Protein AF-0000000082580637 (afdb_homodimer)

Secondary structure (DSSP, 8-state):
-B-S-GGGSPPPHHHHHHHHHT-S---SBT-SHHHHTHHHHHHHHHTS--EEEEES-HHHHHHHHHHHH--TTEEEEEETT-HHHHSSTTHHHHHHTSPEEEEE--GGG---HHHHHHHHTTS-SSTTSPEEEEEEEESS-TTSPPPPHHHHHHHHHHHHHTT-EEEEEETTHHHHHHHHT--HHHHTGGGT-SEEEE--GGGT-SS-EEEEESSTTHHHHHHHHHHHTT---TBHHHHHHHHHHHHGGGHHHHHHHHHHHHHHHHHHHHGGGBSS---SSEEEEE--HHHHHHHHHTT-B-EE-STTEEEEE--TT--HHHHHHHHHHHHT-/-B-S-GGGSPPPHHHHHHHHHT-S---SBT-SHHHHTHHHHHHHHHTS--EEEEES-HHHHHHHHHHHH--TTEEEEEETT-HHHHSSTTHHHHHHTSPEEEEE--GGG---HHHHHHHHTTS-SSTTSPEEEEEEEESS-TTSPPPPHHHHHHHHHHHHHTT-EEEEEETTHHHHHHHHT--HHHHTGGGT-SEEEE--GGGT-SS-EEEEESSTTHHHHHHHHHHHTT---TBHHHHHHHHHHHHGGGHHHHHHHHHHHHHHHHHHHHGGGBSS---SSEEEEE--HHHHHHHHHTT-B-EE-STTEEEEE--TT--HHHHHHHHHHHHT-

Nearest PDB structures (foldseek):
  7yvr-assembly1_C  TM=9.821E-01  e=1.606E-42  Neptunomonas marina
  1v72-assembly1_A  TM=9.775E-01  e=2.270E-41  Pseudomonas putida
  5vye-assembly1_C  TM=9.744E-01  e=4.844E-40  Pseudomonas putida
  1svv-assembly1_B  TM=9.366E-01  e=4.976E-27  Leishmania major
  8pum-assembly1_A  TM=8.501E-01  e=3.505E-19  Mus musculus

Structure (mmCIF, N/CA/C/O backbone):
data_AF-0000000082580637-model_v1
#
loop_
_entity.id
_entity.type
_entity.pdbx_description
1 polymer 'Threonine aldolase'
#
loop_
_atom_site.group_PDB
_atom_site.id
_atom_site.type_symbol
_atom_site.label_atom_id
_atom_site.label_alt_id
_atom_site.label_comp_id
_atom_site.label_asym_id
_atom_site.label_entity_id
_atom_site.label_seq_id
_atom_site.pdbx_PDB_ins_code
_atom_site.Cartn_x
_atom_site.Cartn_y
_atom_site.Cartn_z
_atom_site.occupancy
_atom_site.B_iso_or_equiv
_atom_site.auth_seq_id
_atom_site.auth_comp_id
_atom_site.auth_asym_id
_atom_site.auth_atom_id
_atom_site.pdbx_PDB_model_num
ATOM 1 N N . MET A 1 1 ? -18.625 8.688 21.953 1 88.5 1 MET A N 1
ATOM 2 C CA . MET A 1 1 ? -18.297 9.594 20.859 1 88.5 1 MET A CA 1
ATOM 3 C C . MET A 1 1 ? -16.781 9.703 20.688 1 88.5 1 MET A C 1
ATOM 5 O O . MET A 1 1 ? -16.047 9.805 21.656 1 88.5 1 MET A O 1
ATOM 9 N N . ARG A 1 2 ? -16.328 9.594 19.484 1 89.56 2 ARG A N 1
ATOM 10 C CA . ARG A 1 2 ? -14.898 9.453 19.25 1 89.56 2 ARG A CA 1
ATOM 11 C C . ARG A 1 2 ? -14.32 10.727 18.641 1 89.56 2 ARG A C 1
ATOM 13 O O . ARG A 1 2 ? -14.82 11.227 17.625 1 89.56 2 ARG A O 1
ATOM 20 N N . PHE A 1 3 ? -13.336 11.188 19.297 1 93.62 3 PHE A N 1
ATOM 21 C CA . PHE A 1 3 ? -12.617 12.391 18.891 1 93.62 3 PHE A CA 1
ATOM 22 C C . PHE A 1 3 ? -11.117 12.125 18.828 1 93.62 3 PHE A C 1
ATOM 24 O O . PHE A 1 3 ? -10.312 13.039 19 1 93.62 3 PHE A O 1
ATOM 31 N N . PHE A 1 4 ? -10.75 10.898 18.594 1 89.62 4 PHE A N 1
ATOM 32 C CA . PHE A 1 4 ? -9.359 10.5 18.766 1 89.62 4 PHE A CA 1
ATOM 33 C C . PHE A 1 4 ? -8.602 10.57 17.438 1 89.62 4 PHE A C 1
ATOM 35 O O . PHE A 1 4 ? -7.379 10.727 17.438 1 89.62 4 PHE A O 1
ATOM 42 N N . SER A 1 5 ? -9.359 10.391 16.297 1 92.25 5 SER A N 1
ATOM 43 C CA . SER A 1 5 ? -8.625 10.344 15.031 1 92.25 5 SER A CA 1
ATOM 44 C C . SER A 1 5 ? -9.555 10.484 13.836 1 92.25 5 SER A C 1
ATOM 46 O O . SER A 1 5 ? -10.602 9.844 13.781 1 92.25 5 SER A O 1
ATOM 48 N N . ASP A 1 6 ? -9.133 11.258 12.922 1 92.62 6 ASP A N 1
ATOM 49 C CA . ASP A 1 6 ? -9.883 11.398 11.68 1 92.62 6 ASP A CA 1
ATOM 50 C C . ASP A 1 6 ? -9.539 10.281 10.695 1 92.62 6 ASP A C 1
ATOM 52 O O . ASP A 1 6 ? -10.219 10.109 9.68 1 92.62 6 ASP A O 1
ATOM 56 N N . ASN A 1 7 ? -8.586 9.398 11.023 1 91.56 7 ASN A N 1
ATOM 57 C CA . ASN A 1 7 ? -8.273 8.195 10.266 1 91.56 7 ASN A CA 1
ATOM 58 C C . ASN A 1 7 ? -9.375 7.152 10.383 1 91.56 7 ASN A C 1
ATOM 60 O O . ASN A 1 7 ? -9.492 6.262 9.539 1 91.56 7 ASN A O 1
ATOM 64 N N . ALA A 1 8 ? -10.172 7.324 11.352 1 91.75 8 ALA A N 1
ATOM 65 C CA . ALA A 1 8 ? -11.133 6.273 11.672 1 91.75 8 ALA A CA 1
ATOM 66 C C . ALA A 1 8 ? -12.5 6.578 11.07 1 91.75 8 ALA A C 1
ATOM 68 O O . ALA A 1 8 ? -13.383 5.719 11.055 1 91.75 8 ALA A O 1
ATOM 69 N N . ALA A 1 9 ? -12.664 7.758 10.555 1 94.31 9 ALA A N 1
ATOM 70 C CA . ALA A 1 9 ? -13.961 8.227 10.078 1 94.31 9 ALA A CA 1
ATOM 71 C C . ALA A 1 9 ? -14.445 7.398 8.891 1 94.31 9 ALA A C 1
ATOM 73 O O . ALA A 1 9 ? -13.648 6.715 8.242 1 94.31 9 ALA A O 1
ATOM 74 N N . ALA A 1 10 ? -15.727 7.41 8.633 1 95.38 10 ALA A N 1
ATOM 75 C CA . ALA A 1 10 ? -16.297 6.809 7.438 1 95.38 10 ALA A CA 1
ATOM 76 C C . ALA A 1 10 ? -15.82 7.52 6.18 1 95.38 10 ALA A C 1
ATOM 78 O O . ALA A 1 10 ? -15.227 8.602 6.258 1 95.38 10 ALA A O 1
ATOM 79 N N . VAL A 1 11 ? -16.062 6.867 5.086 1 96.75 11 VAL A N 1
ATOM 80 C CA . VAL A 1 11 ? -15.719 7.441 3.791 1 96.75 11 VAL A CA 1
ATOM 81 C C . VAL A 1 11 ? -16.906 8.227 3.232 1 96.75 11 VAL A C 1
ATOM 83 O O . VAL A 1 11 ? -18.062 7.879 3.48 1 96.75 11 VAL A O 1
ATOM 86 N N . CYS A 1 12 ? -16.594 9.281 2.453 1 96.69 12 CYS A N 1
ATOM 87 C CA . CYS A 1 12 ? -17.625 10.086 1.801 1 96.69 12 CYS A CA 1
ATOM 88 C C . CYS A 1 12 ? -18.469 9.227 0.867 1 96.69 12 CYS A C 1
ATOM 90 O O . CYS A 1 12 ? -17.938 8.367 0.156 1 96.69 12 CYS A O 1
ATOM 92 N N . PRO A 1 13 ? -19.766 9.531 0.913 1 97 13 PRO A N 1
ATOM 93 C CA . PRO A 1 13 ? -20.625 8.797 -0.026 1 97 13 PRO A CA 1
ATOM 94 C C . PRO A 1 13 ? -20.188 8.977 -1.479 1 97 13 PRO A C 1
ATOM 96 O O . PRO A 1 13 ? -20.312 8.047 -2.285 1 97 13 PRO A O 1
ATOM 99 N N . GLU A 1 14 ? -19.703 10.172 -1.831 1 98.12 14 GLU A N 1
ATOM 100 C CA . GLU A 1 14 ? -19.234 10.445 -3.188 1 98.12 14 GLU A CA 1
ATOM 101 C C . GLU A 1 14 ? -18.094 9.516 -3.576 1 98.12 14 GLU A C 1
ATOM 103 O O . GLU A 1 14 ? -18 9.086 -4.727 1 98.12 14 GLU A O 1
ATOM 108 N N . VAL A 1 15 ? -17.219 9.219 -2.598 1 97.94 15 VAL A N 1
ATOM 109 C CA . VAL A 1 15 ? -16.094 8.336 -2.842 1 97.94 15 VAL A CA 1
ATOM 110 C C . VAL A 1 15 ? -16.578 6.906 -3.059 1 97.94 15 VAL A C 1
ATOM 112 O O . VAL A 1 15 ? -16.109 6.215 -3.969 1 97.94 15 VAL A O 1
ATOM 115 N N . LEU A 1 16 ? -17.547 6.41 -2.242 1 97.06 16 LEU A N 1
ATOM 116 C CA . LEU A 1 16 ? -18.109 5.078 -2.432 1 97.06 16 LEU A CA 1
ATOM 117 C C . LEU A 1 16 ? -18.781 4.961 -3.799 1 97.06 16 LEU A C 1
ATOM 119 O O . LEU A 1 16 ? -18.609 3.951 -4.488 1 97.06 16 LEU A O 1
ATOM 123 N N . ALA A 1 17 ? -19.5 5.996 -4.137 1 97.44 17 ALA A N 1
ATOM 124 C CA . ALA A 1 17 ? -20.188 6.012 -5.43 1 97.44 17 ALA A CA 1
ATOM 125 C C . ALA A 1 17 ? -19.172 5.973 -6.578 1 97.44 17 ALA A C 1
ATOM 127 O O . ALA A 1 17 ? -19.422 5.352 -7.613 1 97.44 17 ALA A O 1
ATOM 128 N N . ALA A 1 18 ? -18.094 6.664 -6.441 1 97.88 18 ALA A N 1
ATOM 129 C CA . ALA A 1 18 ? -17.047 6.703 -7.469 1 97.88 18 ALA A CA 1
ATOM 130 C C . ALA A 1 18 ? -16.484 5.309 -7.723 1 97.88 18 ALA A C 1
ATOM 132 O O . ALA A 1 18 ? -16.172 4.953 -8.867 1 97.88 18 ALA A O 1
ATOM 133 N N . LEU A 1 19 ? -16.297 4.5 -6.664 1 97.19 19 LEU A N 1
ATOM 134 C CA . LEU A 1 19 ? -15.773 3.145 -6.816 1 97.19 19 LEU A CA 1
ATOM 135 C C . LEU A 1 19 ? -16.688 2.309 -7.711 1 97.19 19 LEU A C 1
ATOM 137 O O . LEU A 1 19 ? -16.203 1.596 -8.594 1 97.19 19 LEU A O 1
ATOM 141 N N . ALA A 1 20 ? -17.953 2.439 -7.457 1 95.94 20 ALA A N 1
ATOM 142 C CA . ALA A 1 20 ? -18.922 1.688 -8.25 1 95.94 20 ALA A CA 1
ATOM 143 C C . ALA A 1 20 ? -18.922 2.148 -9.703 1 95.94 20 ALA A C 1
ATOM 145 O O . ALA A 1 20 ? -19.078 1.336 -10.617 1 95.94 20 ALA A O 1
ATOM 146 N N . SER A 1 21 ? -18.719 3.412 -9.867 1 96.56 21 SER A N 1
ATOM 147 C CA . SER A 1 21 ? -18.859 4.004 -11.195 1 96.56 21 SER A CA 1
ATOM 148 C C . SER A 1 21 ? -17.703 3.57 -12.109 1 96.56 21 SER A C 1
ATOM 150 O O . SER A 1 21 ? -17.859 3.547 -13.328 1 96.56 21 SER A O 1
ATOM 152 N N . VAL A 1 22 ? -16.594 3.195 -11.539 1 97.19 22 VAL A N 1
ATOM 153 C CA . VAL A 1 22 ? -15.445 2.875 -12.375 1 97.19 22 VAL A CA 1
ATOM 154 C C . VAL A 1 22 ? -15.258 1.36 -12.438 1 97.19 22 VAL A C 1
ATOM 156 O O . VAL A 1 22 ? -14.234 0.875 -12.922 1 97.19 22 VAL A O 1
ATOM 159 N N . ASN A 1 23 ? -16.219 0.583 -11.906 1 96.56 23 ASN A N 1
ATOM 160 C CA . ASN A 1 23 ? -16.094 -0.867 -11.82 1 96.56 23 ASN A CA 1
ATOM 161 C C . ASN A 1 23 ? -16.344 -1.532 -13.172 1 96.56 23 ASN A C 1
ATOM 163 O O . ASN A 1 23 ? -17.359 -2.189 -13.375 1 96.56 23 ASN A O 1
ATOM 167 N N . GLN A 1 24 ? -15.375 -1.373 -14 1 93 24 GLN A N 1
ATOM 168 C CA . GLN A 1 24 ? -15.367 -1.947 -15.344 1 93 24 GLN A CA 1
ATOM 169 C C . GLN A 1 24 ? -13.945 -2.32 -15.766 1 93 24 GLN A C 1
ATOM 171 O O . GLN A 1 24 ? -12.977 -1.9 -15.133 1 93 24 GLN A O 1
ATOM 176 N N . LEU A 1 25 ? -13.93 -3.119 -16.797 1 90.44 25 LEU A N 1
ATOM 177 C CA . LEU A 1 25 ? -12.633 -3.498 -17.344 1 90.44 25 LEU A CA 1
ATOM 178 C C . LEU A 1 25 ? -11.922 -2.285 -17.938 1 90.44 25 LEU A C 1
ATOM 180 O O . LEU A 1 25 ? -12.531 -1.492 -18.656 1 90.44 25 LEU A O 1
ATOM 184 N N . ASP A 1 26 ? -10.672 -2.049 -17.516 1 90.81 26 ASP A N 1
ATOM 185 C CA . ASP A 1 26 ? -9.766 -1.048 -18.078 1 90.81 26 ASP A CA 1
ATOM 186 C C . ASP A 1 26 ? -8.312 -1.505 -17.969 1 90.81 26 ASP A C 1
ATOM 188 O O . ASP A 1 26 ? -8.031 -2.594 -17.469 1 90.81 26 ASP A O 1
ATOM 192 N N . THR A 1 27 ? -7.426 -0.722 -18.578 1 91.19 27 THR A N 1
ATOM 193 C CA . THR A 1 27 ? -6.008 -1.061 -18.5 1 91.19 27 THR A CA 1
ATOM 194 C C . THR A 1 27 ? -5.562 -1.18 -17.047 1 91.19 27 THR A C 1
ATOM 196 O O . THR A 1 27 ? -5.98 -0.394 -16.203 1 91.19 27 THR A O 1
ATOM 199 N N . ALA A 1 28 ? -4.73 -2.133 -16.734 1 92.88 28 ALA A N 1
ATOM 200 C CA . ALA A 1 28 ? -4.297 -2.412 -15.359 1 92.88 28 ALA A CA 1
ATOM 201 C C . ALA A 1 28 ? -3.291 -1.369 -14.883 1 92.88 28 ALA A C 1
ATOM 203 O O . ALA A 1 28 ? -2.781 -0.576 -15.68 1 92.88 28 ALA A O 1
ATOM 204 N N . TYR A 1 29 ? -3.143 -1.386 -13.539 1 94.94 29 TYR A N 1
ATOM 205 C CA . TYR A 1 29 ? -2.178 -0.537 -12.844 1 94.94 29 TYR A CA 1
ATOM 206 C C . TYR A 1 29 ? -2.518 0.938 -13.031 1 94.94 29 TYR A C 1
ATOM 208 O O . TYR A 1 29 ? -3.627 1.371 -12.711 1 94.94 29 TYR A O 1
ATOM 216 N N . ASP A 1 30 ? -1.597 1.78 -13.469 1 94.5 30 ASP A N 1
ATOM 217 C CA . ASP A 1 30 ? -1.915 3.201 -13.578 1 94.5 30 ASP A CA 1
ATOM 218 C C . ASP A 1 30 ? -2.066 3.619 -15.039 1 94.5 30 ASP A C 1
ATOM 220 O O . ASP A 1 30 ? -1.945 4.801 -15.367 1 94.5 30 ASP A O 1
ATOM 224 N N . GLY A 1 31 ? -2.309 2.6 -15.914 1 94.06 31 GLY A N 1
ATOM 225 C CA . GLY A 1 31 ? -2.533 2.863 -17.328 1 94.06 31 GLY A CA 1
ATOM 226 C C . GLY A 1 31 ? -3.982 3.166 -17.656 1 94.06 31 GLY A C 1
ATOM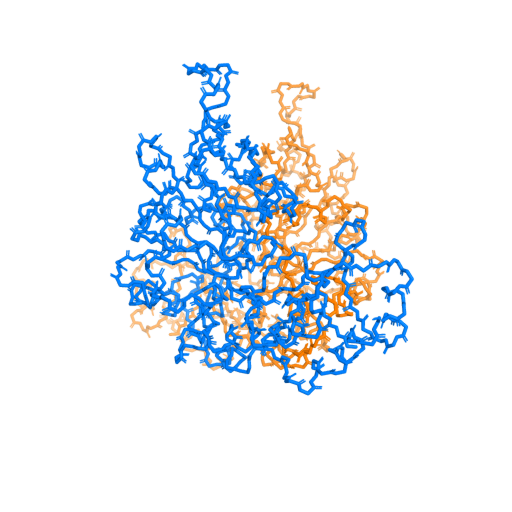 227 O O . GLY A 1 31 ? -4.305 3.529 -18.781 1 94.06 31 GLY A O 1
ATOM 228 N N . ASP A 1 32 ? -4.871 3.035 -16.719 1 95.81 32 ASP A N 1
ATOM 229 C CA . ASP A 1 32 ? -6.297 3.273 -16.938 1 95.81 32 ASP A CA 1
ATOM 230 C C . ASP A 1 32 ? -6.582 4.762 -17.125 1 95.81 32 ASP A C 1
ATOM 232 O O . ASP A 1 32 ? -5.781 5.605 -16.719 1 95.81 32 ASP A O 1
ATOM 236 N N . ARG A 1 33 ? -7.715 5.039 -17.672 1 96.81 33 ARG A N 1
ATOM 237 C CA . ARG A 1 33 ? -8.047 6.402 -18.062 1 96.81 33 ARG A CA 1
ATOM 238 C C . ARG A 1 33 ? -8.172 7.316 -16.844 1 96.81 33 ARG A C 1
ATOM 240 O O . ARG A 1 33 ? -7.879 8.516 -16.938 1 96.81 33 ARG A O 1
ATOM 247 N N . TRP A 1 34 ? -8.641 6.852 -15.734 1 98.19 34 TRP A N 1
ATOM 248 C CA . TRP A 1 34 ? -8.789 7.672 -14.531 1 98.19 34 TRP A CA 1
ATOM 249 C C . TRP A 1 34 ? -7.434 8.023 -13.938 1 98.19 34 TRP A C 1
ATOM 251 O O . TRP A 1 34 ? -7.18 9.18 -13.594 1 98.19 34 TRP A O 1
ATOM 261 N N . SER A 1 35 ? -6.551 7.02 -13.852 1 98.19 35 SER A N 1
ATOM 262 C CA . SER A 1 35 ? -5.188 7.285 -13.406 1 98.19 35 SER A CA 1
ATOM 263 C C . SER A 1 35 ? -4.496 8.297 -14.305 1 98.19 35 SER A C 1
ATOM 265 O O . SER A 1 35 ? -3.816 9.203 -13.82 1 98.19 35 SER A O 1
ATOM 267 N N . GLN A 1 36 ? -4.707 8.172 -15.555 1 97.69 36 GLN A N 1
ATOM 268 C CA . GLN A 1 36 ? -4.039 9.023 -16.531 1 97.69 36 GLN A CA 1
ATOM 269 C C . GLN A 1 36 ? -4.59 10.453 -16.484 1 97.69 36 GLN A C 1
ATOM 271 O O . GLN A 1 36 ? -3.961 11.383 -17 1 97.69 36 GLN A O 1
ATOM 276 N N . SER A 1 37 ? -5.711 10.656 -15.898 1 98.44 37 SER A N 1
ATOM 277 C CA . SER A 1 37 ? -6.332 11.977 -15.875 1 98.44 37 SER A CA 1
ATOM 278 C C . SER A 1 37 ? -5.859 12.781 -14.672 1 98.44 37 SER A C 1
ATOM 280 O O . SER A 1 37 ? -6.141 13.977 -14.57 1 98.44 37 SER A O 1
ATOM 282 N N . LEU A 1 38 ? -5.125 12.18 -13.805 1 98.69 38 LEU A N 1
ATOM 283 C CA . LEU A 1 38 ? -4.758 12.836 -12.555 1 98.69 38 LEU A CA 1
ATOM 284 C C . LEU A 1 38 ? -3.836 14.016 -12.805 1 98.69 38 LEU A C 1
ATOM 286 O O . LEU A 1 38 ? -3.961 15.062 -12.156 1 98.69 38 LEU A O 1
ATOM 290 N N . ASP A 1 39 ? -2.9 13.883 -13.719 1 98.56 39 ASP A N 1
ATOM 291 C CA . ASP A 1 39 ? -1.996 14.984 -14.031 1 98.56 39 ASP A CA 1
ATOM 292 C C . ASP A 1 39 ? -2.771 16.25 -14.414 1 98.56 39 ASP A C 1
ATOM 294 O O . ASP A 1 39 ? -2.498 17.328 -13.906 1 98.56 39 ASP A O 1
ATOM 298 N N . GLY A 1 40 ? -3.701 16.047 -15.32 1 98.75 40 GLY A N 1
ATOM 299 C CA . GLY A 1 40 ? -4.504 17.188 -15.75 1 98.75 40 GLY A CA 1
ATOM 300 C C . GLY A 1 40 ? -5.328 17.781 -14.633 1 98.75 40 GLY A C 1
ATOM 301 O O . GLY A 1 40 ? -5.355 19 -14.461 1 98.75 40 GLY A O 1
ATOM 302 N N . ALA A 1 41 ? -5.98 16.938 -13.844 1 98.75 41 ALA A N 1
ATOM 303 C CA . ALA A 1 41 ? -6.84 17.391 -12.758 1 98.75 41 ALA A CA 1
ATOM 304 C C . ALA A 1 41 ? -6.051 18.203 -11.742 1 98.75 41 ALA A C 1
ATOM 306 O O . ALA A 1 41 ? -6.492 19.281 -11.32 1 98.75 41 ALA A O 1
ATOM 307 N N . PHE A 1 42 ? -4.887 17.734 -11.391 1 98.81 42 PHE A N 1
ATOM 308 C CA . PHE A 1 42 ? -4.094 18.422 -10.383 1 98.81 42 PHE A CA 1
ATOM 309 C C . PHE A 1 42 ? -3.404 19.656 -10.984 1 98.81 42 PHE A C 1
ATOM 311 O O . PHE A 1 42 ? -3.195 20.656 -10.297 1 98.81 42 PHE A O 1
ATOM 318 N N . SER A 1 43 ? -3.006 19.578 -12.273 1 98.81 43 SER A N 1
ATOM 319 C CA . SER A 1 43 ? -2.467 20.766 -12.93 1 98.81 43 SER A CA 1
ATOM 320 C C . SER A 1 43 ? -3.473 21.906 -12.914 1 98.81 43 SER A C 1
ATOM 322 O O . SER A 1 43 ? -3.104 23.062 -12.672 1 98.81 43 SER A O 1
ATOM 324 N N . ASP A 1 44 ? -4.711 21.547 -13.133 1 98.69 44 ASP A N 1
ATOM 325 C CA . ASP A 1 44 ? -5.77 22.547 -13.055 1 98.69 44 ASP A CA 1
ATOM 326 C C . ASP A 1 44 ? -5.906 23.094 -11.641 1 98.69 44 ASP A C 1
ATOM 328 O O . ASP A 1 44 ? -6.008 24.312 -11.445 1 98.69 44 ASP A O 1
ATOM 332 N N . LEU A 1 45 ? -5.859 22.266 -10.68 1 98.62 45 LEU A N 1
ATOM 333 C CA . LEU A 1 45 ? -6.047 22.656 -9.289 1 98.62 45 LEU A CA 1
ATOM 334 C C . LEU A 1 45 ? -4.941 23.609 -8.836 1 98.62 45 LEU A C 1
ATOM 336 O O . LEU A 1 45 ? -5.207 24.594 -8.148 1 98.62 45 LEU A O 1
ATOM 340 N N . PHE A 1 46 ? -3.686 23.281 -9.25 1 98.75 46 PHE A N 1
ATOM 341 C CA . PHE A 1 46 ? -2.541 24.031 -8.734 1 98.75 46 PHE A CA 1
ATOM 342 C C . PHE A 1 46 ? -2.158 25.156 -9.688 1 98.75 46 PHE A C 1
ATOM 344 O O . PHE A 1 46 ? -1.357 26.031 -9.336 1 98.75 46 PHE A O 1
ATOM 351 N N . GLY A 1 47 ? -2.705 25.172 -10.891 1 98.38 47 GLY A N 1
ATOM 352 C CA . GLY A 1 47 ? -2.418 26.219 -11.852 1 98.38 47 GLY A CA 1
ATOM 353 C C . GLY A 1 47 ? -1.033 26.109 -12.461 1 98.38 47 GLY A C 1
ATOM 354 O O . GLY A 1 47 ? -0.428 27.125 -12.828 1 98.38 47 GLY A O 1
ATOM 355 N N . THR A 1 48 ? -0.489 24.922 -12.438 1 98.5 48 THR A N 1
ATOM 356 C CA . THR A 1 48 ? 0.803 24.609 -13.047 1 98.5 48 THR A CA 1
ATOM 357 C C . THR A 1 48 ? 0.875 23.141 -13.453 1 98.5 48 THR A C 1
ATOM 359 O O . THR A 1 48 ? 0.109 22.328 -12.953 1 98.5 48 THR A O 1
ATOM 362 N N . GLN A 1 49 ? 1.705 22.828 -14.406 1 98.25 49 GLN A N 1
ATOM 363 C CA . GLN A 1 49 ? 1.896 21.438 -14.797 1 98.25 49 GLN A CA 1
ATOM 364 C C . GLN A 1 49 ? 2.498 20.625 -13.648 1 98.25 49 GLN A C 1
ATOM 366 O O . GLN A 1 49 ? 3.498 21.031 -13.055 1 98.25 49 GLN A O 1
ATOM 371 N N . VAL A 1 50 ? 1.89 19.531 -13.312 1 98.69 50 VAL A N 1
ATOM 372 C CA . VAL A 1 50 ? 2.412 18.641 -12.273 1 98.69 50 VAL A CA 1
ATOM 373 C C . VAL A 1 50 ? 2.383 17.203 -12.758 1 98.69 50 VAL A C 1
ATOM 375 O O . VAL A 1 50 ? 1.773 16.891 -13.789 1 98.69 50 VAL A O 1
ATOM 378 N N . ARG A 1 51 ? 3.145 16.344 -12.133 1 98.75 51 ARG A N 1
ATOM 379 C CA . ARG A 1 51 ? 2.98 14.898 -12.172 1 98.75 51 ARG A CA 1
ATOM 380 C C . ARG A 1 51 ? 2.363 14.375 -10.883 1 98.75 51 ARG A C 1
ATOM 382 O O . ARG A 1 51 ? 2.861 14.656 -9.789 1 98.75 51 ARG A O 1
ATOM 389 N N . ALA A 1 52 ? 1.262 13.719 -11.047 1 98.81 52 ALA A N 1
ATOM 390 C CA . ALA A 1 52 ? 0.525 13.227 -9.891 1 98.81 52 ALA A CA 1
ATOM 391 C C . ALA A 1 52 ? 0.487 11.703 -9.875 1 98.81 52 ALA A C 1
ATOM 393 O O . ALA A 1 52 ? 0.237 11.07 -10.898 1 98.81 52 ALA A O 1
ATOM 394 N N . LEU A 1 53 ? 0.817 11.156 -8.727 1 98.75 53 LEU A N 1
ATOM 395 C CA . LEU A 1 53 ? 0.718 9.719 -8.5 1 98.75 53 LEU A CA 1
ATOM 396 C C . LEU A 1 53 ? -0.253 9.414 -7.359 1 98.75 53 LEU A C 1
ATOM 398 O O . LEU A 1 53 ? -0.216 10.07 -6.316 1 98.75 53 LEU A O 1
ATOM 402 N N . TRP A 1 54 ? -1.204 8.445 -7.598 1 98.69 54 TRP A N 1
ATOM 403 C CA . TRP A 1 54 ? -1.92 7.922 -6.441 1 98.69 54 TRP A CA 1
ATOM 404 C C . TRP A 1 54 ? -1.034 6.977 -5.637 1 98.69 54 TRP A C 1
ATOM 406 O O . TRP A 1 54 ? -0.21 6.254 -6.199 1 98.69 54 TRP A O 1
ATOM 416 N N . VAL A 1 55 ? -1.081 7.098 -4.34 1 98.19 55 VAL A N 1
ATOM 417 C CA . VAL A 1 55 ? -0.38 6.266 -3.369 1 98.19 55 VAL A CA 1
ATOM 418 C C . VAL A 1 55 ? -1.339 5.848 -2.256 1 98.19 55 VAL A C 1
ATOM 420 O O . VAL A 1 55 ? -2.199 6.629 -1.847 1 98.19 55 VAL A O 1
ATOM 423 N N . PRO A 1 56 ? -1.194 4.656 -1.724 1 97.38 56 PRO A N 1
ATOM 424 C CA . PRO A 1 56 ? -2.238 4.148 -0.832 1 97.38 56 PRO A CA 1
ATOM 425 C C . PRO A 1 56 ? -2.209 4.805 0.546 1 97.38 56 PRO A C 1
ATOM 427 O O . PRO A 1 56 ? -3.219 4.812 1.254 1 97.38 56 PRO A O 1
ATOM 430 N N . THR A 1 57 ? -1.049 5.301 0.987 1 98.06 57 THR A N 1
ATOM 431 C CA . THR A 1 57 ? -0.977 5.859 2.332 1 98.06 57 THR A CA 1
ATOM 432 C C . THR A 1 57 ? -0.138 7.133 2.346 1 98.06 57 THR A C 1
ATOM 434 O O . THR A 1 57 ? 0.672 7.359 1.443 1 98.06 57 THR A O 1
ATOM 437 N N . GLY A 1 58 ? -0.396 7.93 3.395 1 98.38 58 GLY A N 1
ATOM 438 C CA . GLY A 1 58 ? 0.409 9.125 3.582 1 98.38 58 GLY A CA 1
ATOM 439 C C . GLY A 1 58 ? 1.87 8.82 3.859 1 98.38 58 GLY A C 1
ATOM 440 O O . GLY A 1 58 ? 2.76 9.492 3.332 1 98.38 58 GLY A O 1
ATOM 441 N N . THR A 1 59 ? 2.137 7.812 4.684 1 98.5 59 THR A N 1
ATOM 442 C CA . THR A 1 59 ? 3.502 7.395 4.98 1 98.5 59 THR A CA 1
ATOM 443 C C . THR A 1 59 ? 4.25 7.039 3.701 1 98.5 59 THR A C 1
ATOM 445 O O . THR A 1 59 ? 5.398 7.445 3.512 1 98.5 59 THR A O 1
ATOM 448 N N . ALA A 1 60 ? 3.58 6.316 2.84 1 98.5 60 ALA A N 1
ATOM 449 C CA . ALA A 1 60 ? 4.203 5.949 1.571 1 98.5 60 ALA A CA 1
ATOM 450 C C . ALA A 1 60 ? 4.465 7.184 0.712 1 98.5 60 ALA A C 1
ATOM 452 O O . ALA A 1 60 ? 5.523 7.297 0.085 1 98.5 60 ALA A O 1
ATOM 453 N N . ALA A 1 61 ? 3.51 8.086 0.654 1 98.75 61 ALA A N 1
ATOM 454 C CA . ALA A 1 61 ? 3.67 9.312 -0.128 1 98.75 61 ALA A CA 1
ATOM 455 C C . ALA A 1 61 ? 4.871 10.117 0.357 1 98.75 61 ALA A C 1
ATOM 457 O O . ALA A 1 61 ? 5.707 10.539 -0.445 1 98.75 61 ALA A O 1
ATOM 458 N N . ASN A 1 62 ? 4.977 10.305 1.677 1 98.88 62 ASN A N 1
ATOM 459 C CA . ASN A 1 62 ? 6.109 11.008 2.262 1 98.88 62 ASN A CA 1
ATOM 460 C C . ASN A 1 62 ? 7.438 10.352 1.893 1 98.88 62 ASN A C 1
ATOM 462 O O . ASN A 1 62 ? 8.367 11.023 1.452 1 98.88 62 ASN A O 1
ATOM 466 N N . SER A 1 63 ? 7.445 9.086 2.062 1 98.75 63 SER A N 1
ATOM 467 C CA . SER A 1 63 ? 8.695 8.352 1.913 1 98.75 63 SER A CA 1
ATOM 468 C C . SER A 1 63 ? 9.156 8.336 0.461 1 98.75 63 SER A C 1
ATOM 470 O O . SER A 1 63 ? 10.352 8.469 0.183 1 98.75 63 SER A O 1
ATOM 472 N N . LEU A 1 64 ? 8.227 8.148 -0.452 1 98.81 64 LEU A N 1
ATOM 473 C CA . LEU A 1 64 ? 8.555 8.188 -1.872 1 98.81 64 LEU A CA 1
ATOM 474 C C . LEU A 1 64 ? 9.062 9.57 -2.27 1 98.81 64 LEU A C 1
ATOM 476 O O . LEU A 1 64 ? 10.023 9.688 -3.035 1 98.81 64 LEU A O 1
ATOM 480 N N . ALA A 1 65 ? 8.438 10.625 -1.776 1 98.88 65 ALA A N 1
ATOM 481 C CA . ALA A 1 65 ? 8.883 11.984 -2.059 1 98.88 65 ALA A CA 1
ATOM 482 C C . ALA A 1 65 ? 10.305 12.219 -1.554 1 98.88 65 ALA A C 1
ATOM 484 O O . ALA A 1 65 ? 11.141 12.758 -2.273 1 98.88 65 ALA A O 1
ATOM 485 N N . LEU A 1 66 ? 10.539 11.766 -0.347 1 98.81 66 LEU A N 1
ATOM 486 C CA . LEU A 1 66 ? 11.844 12 0.264 1 98.81 66 LEU A CA 1
ATOM 487 C C . LEU A 1 66 ? 12.93 11.18 -0.433 1 98.81 66 LEU A C 1
ATOM 489 O O . LEU A 1 66 ? 14.062 11.641 -0.569 1 98.81 66 LEU A O 1
ATOM 493 N N . ALA A 1 67 ? 12.562 9.984 -0.873 1 98.75 67 ALA A N 1
ATOM 494 C CA . ALA A 1 67 ? 13.516 9.172 -1.634 1 98.75 67 ALA A CA 1
ATOM 495 C C . ALA A 1 67 ? 13.875 9.844 -2.951 1 98.75 67 ALA A C 1
ATOM 497 O O . ALA A 1 67 ? 14.992 9.672 -3.459 1 98.75 67 ALA A O 1
ATOM 498 N N . ALA A 1 68 ? 12.984 10.594 -3.508 1 98.56 68 ALA A N 1
ATOM 499 C CA . ALA A 1 68 ? 13.234 11.312 -4.754 1 98.56 68 ALA A CA 1
ATOM 500 C C . ALA A 1 68 ? 14.125 12.531 -4.516 1 98.56 68 ALA A C 1
ATOM 502 O O . ALA A 1 68 ? 14.836 12.977 -5.418 1 98.56 68 ALA A O 1
ATOM 503 N N . LEU A 1 69 ? 14.164 13.039 -3.297 1 98.62 69 LEU A N 1
ATOM 504 C CA . LEU A 1 69 ? 14.789 14.328 -3.039 1 98.62 69 LEU A CA 1
ATOM 505 C C . LEU A 1 69 ? 16.141 14.148 -2.338 1 98.62 69 LEU A C 1
ATOM 507 O O . LEU A 1 69 ? 16.938 15.078 -2.285 1 98.62 69 LEU A O 1
ATOM 511 N N . CYS A 1 70 ? 16.375 12.953 -1.747 1 98.56 70 CYS A N 1
ATOM 512 C CA . CYS A 1 70 ? 17.531 12.781 -0.876 1 98.56 70 CYS A CA 1
ATOM 513 C C . CYS A 1 70 ? 18.234 11.461 -1.149 1 98.56 70 CYS A C 1
ATOM 515 O O . CYS A 1 70 ? 17.609 10.398 -1.095 1 98.56 70 CYS A O 1
ATOM 517 N N . PRO A 1 71 ? 19.5 11.516 -1.466 1 97.31 71 PRO A N 1
ATOM 518 C CA . PRO A 1 71 ? 20.25 10.273 -1.638 1 97.31 71 PRO A CA 1
ATOM 519 C C . PRO A 1 71 ? 20.469 9.523 -0.323 1 97.31 71 PRO A C 1
ATOM 521 O O . PRO A 1 71 ? 20.234 10.086 0.753 1 97.31 71 PRO A O 1
ATOM 524 N N . PRO A 1 72 ? 20.891 8.258 -0.385 1 96.81 72 PRO A N 1
ATOM 525 C CA . PRO A 1 72 ? 21.031 7.426 0.813 1 96.81 72 PRO A CA 1
ATOM 526 C C . PRO A 1 72 ? 22 8.008 1.833 1 96.81 72 PRO A C 1
ATOM 528 O O . PRO A 1 72 ? 21.844 7.785 3.037 1 96.81 72 PRO A O 1
ATOM 531 N N . TYR A 1 73 ? 23 8.742 1.404 1 96.06 73 TYR A N 1
ATOM 532 C CA . TYR A 1 73 ? 24.031 9.281 2.291 1 96.06 73 TYR A CA 1
ATOM 533 C C . TYR A 1 73 ? 23.656 10.672 2.779 1 96.06 73 TYR A C 1
ATOM 535 O O . TYR A 1 73 ? 24.391 11.289 3.555 1 96.06 73 TYR A O 1
ATOM 543 N N . GLY A 1 74 ? 22.453 11.133 2.4 1 97.5 74 GLY A N 1
ATOM 544 C CA . GLY A 1 74 ? 22.062 12.508 2.68 1 97.5 74 GLY A CA 1
ATOM 545 C C . GLY A 1 74 ? 21.203 12.641 3.916 1 97.5 74 GLY A C 1
ATOM 546 O O . GLY A 1 74 ? 21 11.664 4.645 1 97.5 74 GLY A O 1
ATOM 547 N N . GLY A 1 75 ? 20.75 13.906 4.141 1 98.25 75 GLY A N 1
ATOM 548 C CA . GLY A 1 75 ? 19.891 14.234 5.266 1 98.25 75 GLY A CA 1
ATOM 549 C C . GLY A 1 75 ? 18.688 15.078 4.879 1 98.25 75 GLY A C 1
ATOM 550 O O . GLY A 1 75 ? 18.75 15.844 3.918 1 98.25 75 GLY A O 1
ATOM 551 N N . VAL A 1 76 ? 17.656 14.906 5.598 1 98.88 76 VAL A N 1
ATOM 552 C CA . VAL A 1 76 ? 16.438 15.695 5.469 1 98.88 76 VAL A CA 1
ATOM 553 C C . VAL A 1 76 ? 16.156 16.438 6.773 1 98.88 76 VAL A C 1
ATOM 555 O O . VAL A 1 76 ? 16 15.828 7.832 1 98.88 76 VAL A O 1
ATOM 558 N N . VAL A 1 77 ? 16.109 17.734 6.703 1 98.88 77 VAL A N 1
ATOM 559 C CA . VAL A 1 77 ? 15.766 18.531 7.879 1 98.88 77 VAL A CA 1
ATOM 560 C C . VAL A 1 77 ? 14.258 18.484 8.109 1 98.88 77 VAL A C 1
ATOM 562 O O . VAL A 1 77 ? 13.477 18.703 7.184 1 98.88 77 VAL A O 1
ATOM 565 N N . CYS A 1 78 ? 13.844 18.156 9.266 1 98.88 78 CYS A N 1
ATOM 566 C CA . CYS A 1 78 ? 12.438 18.172 9.648 1 98.88 78 CYS A CA 1
ATOM 567 C C . CYS A 1 78 ? 12.281 18.578 11.109 1 98.88 78 CYS A C 1
ATOM 569 O O . CYS A 1 78 ? 13.266 18.688 11.836 1 98.88 78 CYS A O 1
ATOM 571 N N . HIS A 1 79 ? 11.133 18.938 11.477 1 98.75 79 HIS A N 1
ATOM 572 C CA . HIS A 1 79 ? 10.891 19.219 12.891 1 98.75 79 HIS A CA 1
ATOM 573 C C . HIS A 1 79 ? 11.008 17.953 13.727 1 98.75 79 HIS A C 1
ATOM 575 O O . HIS A 1 79 ? 10.625 16.875 13.281 1 98.75 79 HIS A O 1
ATOM 581 N N . ARG A 1 80 ? 11.406 18.062 14.945 1 97.88 80 ARG A N 1
ATOM 582 C CA . ARG A 1 80 ? 11.625 16.922 15.82 1 97.88 80 ARG A CA 1
ATOM 583 C C . ARG A 1 80 ? 10.32 16.156 16.047 1 97.88 80 ARG A C 1
ATOM 585 O O . ARG A 1 80 ? 10.336 14.938 16.25 1 97.88 80 ARG A O 1
ATOM 592 N N . GLU A 1 81 ? 9.219 16.828 15.859 1 96.56 81 GLU A N 1
ATOM 593 C CA . GLU A 1 81 ? 7.922 16.219 16.141 1 96.56 81 GLU A CA 1
ATOM 594 C C . GLU A 1 81 ? 7.207 15.844 14.836 1 96.56 81 GLU A C 1
ATOM 596 O O . GLU A 1 81 ? 6.066 15.383 14.867 1 96.56 81 GLU A O 1
ATOM 601 N N . ALA A 1 82 ? 7.891 16.062 13.727 1 98.12 82 ALA A N 1
ATOM 602 C CA . ALA A 1 82 ? 7.262 15.727 12.453 1 98.12 82 ALA A CA 1
ATOM 603 C C . ALA A 1 82 ? 6.836 14.258 12.422 1 98.12 82 ALA A C 1
ATOM 605 O O . ALA A 1 82 ? 7.543 13.391 12.93 1 98.12 82 ALA A O 1
ATOM 606 N N . HIS A 1 83 ? 5.699 14.031 11.797 1 97.75 83 HIS A N 1
ATOM 607 C CA . HIS A 1 83 ? 5.184 12.672 11.672 1 97.75 83 HIS A CA 1
ATOM 608 C C . HIS A 1 83 ? 6.227 11.734 11.078 1 97.75 83 HIS A C 1
ATOM 610 O O . HIS A 1 83 ? 6.375 10.594 11.523 1 97.75 83 HIS A O 1
ATOM 616 N N . ILE A 1 84 ? 6.973 12.117 10.086 1 98.31 84 ILE A N 1
ATOM 617 C CA . ILE A 1 84 ? 7.98 11.312 9.406 1 98.31 84 ILE A CA 1
ATOM 618 C C . ILE A 1 84 ? 9.07 10.906 10.398 1 98.31 84 ILE A C 1
ATOM 620 O O . ILE A 1 84 ? 9.727 9.875 10.227 1 98.31 84 ILE A O 1
ATOM 624 N N . ASN A 1 85 ? 9.258 11.695 11.398 1 97.81 85 ASN A N 1
ATOM 625 C CA . ASN A 1 85 ? 10.305 11.445 12.383 1 97.81 85 ASN A CA 1
ATOM 626 C C . ASN A 1 85 ? 9.805 10.57 13.523 1 97.81 85 ASN A C 1
ATOM 628 O O . ASN A 1 85 ? 10.547 9.75 14.062 1 97.81 85 ASN A O 1
ATOM 632 N N . VAL A 1 86 ? 8.508 10.727 13.859 1 95.75 86 VAL A N 1
ATOM 633 C CA . VAL A 1 86 ? 8.047 10.172 15.133 1 95.75 86 VAL A CA 1
ATOM 634 C C . VAL A 1 86 ? 7.117 8.984 14.875 1 95.75 86 VAL A C 1
ATOM 636 O O . VAL A 1 86 ? 7.148 7.996 15.609 1 95.75 86 VAL A O 1
ATOM 639 N N . ASP A 1 87 ? 6.352 9.031 13.789 1 95.19 87 ASP A N 1
ATOM 640 C CA . ASP A 1 87 ? 5.191 8.148 13.758 1 95.19 87 ASP A CA 1
ATOM 641 C C . ASP A 1 87 ? 5.156 7.328 12.477 1 95.19 87 ASP A C 1
ATOM 643 O O . ASP A 1 87 ? 4.094 6.871 12.047 1 95.19 87 ASP A O 1
ATOM 647 N N . GLU A 1 88 ? 6.273 7.141 11.789 1 96.12 88 GLU A N 1
ATOM 648 C CA . GLU A 1 88 ? 6.234 6.391 10.539 1 96.12 88 GLU A CA 1
ATOM 649 C C . GLU A 1 88 ? 7.184 5.195 10.578 1 96.12 88 GLU A C 1
ATOM 651 O O . GLU A 1 88 ? 7.586 4.676 9.539 1 96.12 88 GLU A O 1
ATOM 656 N N . CYS A 1 89 ? 7.598 4.848 11.742 1 96.62 89 CYS A N 1
ATOM 657 C CA . CYS A 1 89 ? 8.352 3.621 11.977 1 96.62 89 CYS A CA 1
ATOM 658 C C . CYS A 1 89 ? 9.586 3.559 11.078 1 96.62 89 CYS A C 1
ATOM 660 O O . CYS A 1 89 ? 9.852 2.529 10.461 1 96.62 89 CYS A O 1
ATOM 662 N N . GLY A 1 90 ? 10.289 4.641 10.914 1 96.88 90 GLY A N 1
ATOM 663 C CA . GLY A 1 90 ? 11.523 4.668 10.141 1 96.88 90 GLY A CA 1
ATOM 664 C C . GLY A 1 90 ? 11.305 4.512 8.648 1 96.88 90 GLY A C 1
ATOM 665 O O . GLY A 1 90 ? 12.219 4.121 7.922 1 96.88 90 GLY A O 1
ATOM 666 N N . ALA A 1 91 ? 10.133 4.801 8.164 1 98.31 91 ALA A N 1
ATOM 667 C CA . ALA A 1 91 ? 9.797 4.625 6.758 1 98.31 91 ALA A CA 1
ATOM 668 C C . ALA A 1 91 ? 10.695 5.473 5.863 1 98.31 91 ALA A C 1
ATOM 670 O O . ALA A 1 91 ? 11.219 4.988 4.863 1 98.31 91 ALA A O 1
ATOM 671 N N . PRO A 1 92 ? 10.906 6.777 6.195 1 98.31 92 PRO A N 1
ATOM 672 C CA . PRO A 1 92 ? 11.797 7.555 5.336 1 98.31 92 PRO A CA 1
ATOM 673 C C . PRO A 1 92 ? 13.18 6.922 5.191 1 98.31 92 PRO A C 1
ATOM 675 O O . PRO A 1 92 ? 13.703 6.824 4.078 1 98.31 92 PRO A O 1
ATOM 678 N N . GLU A 1 93 ? 13.75 6.406 6.289 1 97.81 93 GLU A N 1
ATOM 679 C CA . GLU A 1 93 ? 15.055 5.754 6.254 1 97.81 93 GLU A CA 1
ATOM 680 C C . GLU A 1 93 ? 15.023 4.484 5.406 1 97.81 93 GLU A C 1
ATOM 682 O O . GLU A 1 93 ? 15.961 4.207 4.66 1 97.81 93 GLU A O 1
ATOM 687 N N . PHE A 1 94 ? 13.977 3.824 5.539 1 98.06 94 PHE A N 1
ATOM 688 C CA . PHE A 1 94 ? 13.797 2.607 4.758 1 98.06 94 PHE A CA 1
ATOM 689 C C . PHE A 1 94 ? 13.789 2.918 3.266 1 98.06 94 PHE A C 1
ATOM 691 O O . PHE A 1 94 ? 14.523 2.301 2.492 1 98.06 94 PHE A O 1
ATOM 698 N N . TYR A 1 95 ? 13.039 3.885 2.777 1 98.38 95 TYR A N 1
ATOM 699 C CA . TYR A 1 95 ? 12.836 4.203 1.367 1 98.38 95 TYR A CA 1
ATOM 700 C C . TYR A 1 95 ? 14.07 4.887 0.78 1 98.38 95 TYR A C 1
ATOM 702 O O . TYR A 1 95 ? 14.367 4.73 -0.407 1 98.38 95 TYR A O 1
ATOM 710 N N . THR A 1 96 ? 14.828 5.613 1.624 1 97.12 96 THR A N 1
ATOM 711 C CA . THR A 1 96 ? 16 6.328 1.14 1 97.12 96 THR A CA 1
ATOM 712 C C . THR A 1 96 ? 17.25 5.453 1.234 1 97.12 96 THR A C 1
ATOM 714 O O . THR A 1 96 ? 18.344 5.859 0.822 1 97.12 96 THR A O 1
ATOM 717 N N . HIS A 1 97 ? 17.062 4.27 1.794 1 95.44 97 HIS A N 1
ATOM 718 C CA . HIS A 1 97 ? 18.172 3.338 2.006 1 95.44 97 HIS A CA 1
ATOM 719 C C . HIS A 1 97 ? 19.203 3.914 2.977 1 95.44 97 HIS A C 1
ATOM 721 O O . HIS A 1 97 ? 20.406 3.73 2.793 1 95.44 97 HIS A O 1
ATOM 727 N N . GLY A 1 98 ? 18.672 4.832 3.945 1 94.56 98 GLY A N 1
ATOM 728 C CA . GLY A 1 98 ? 19.594 5.16 5.023 1 94.56 98 GLY A CA 1
ATOM 729 C C . GLY A 1 98 ? 19.75 6.652 5.238 1 94.56 98 GLY A C 1
ATOM 730 O O . GLY A 1 98 ? 20.469 7.078 6.141 1 94.56 98 GLY A O 1
ATOM 731 N N . ALA A 1 99 ? 19.078 7.508 4.477 1 96.81 99 ALA A N 1
ATOM 732 C CA . ALA A 1 99 ? 19.203 8.945 4.719 1 96.81 99 ALA A CA 1
ATOM 733 C C . ALA A 1 99 ? 18.781 9.289 6.148 1 96.81 99 ALA A C 1
ATOM 735 O O . ALA A 1 99 ? 17.875 8.68 6.703 1 96.81 99 ALA A O 1
ATOM 736 N N . LYS A 1 100 ? 19.453 10.281 6.676 1 97.06 100 LYS A N 1
ATOM 737 C CA . LYS A 1 100 ? 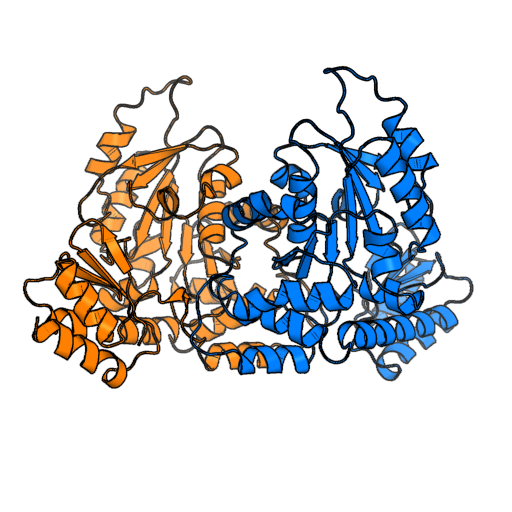19.234 10.664 8.07 1 97.06 100 LYS A CA 1
ATOM 738 C C . LYS A 1 100 ? 18.203 11.797 8.164 1 97.06 100 LYS A C 1
ATOM 740 O O . LYS A 1 100 ? 18.234 12.734 7.367 1 97.06 100 LYS A O 1
ATOM 745 N N . LEU A 1 101 ? 17.281 11.727 9.094 1 98.56 101 LEU A N 1
ATOM 746 C CA . LEU A 1 101 ? 16.453 12.867 9.453 1 98.56 101 LEU A CA 1
ATOM 747 C C . LEU A 1 101 ? 17.172 13.766 10.461 1 98.56 101 LEU A C 1
ATOM 749 O O . LEU A 1 101 ? 17.625 13.297 11.508 1 98.56 101 LEU A O 1
ATOM 753 N N . LEU A 1 102 ? 17.344 14.984 10.078 1 98.44 102 LEU A N 1
ATOM 754 C CA . LEU A 1 102 ? 17.984 15.992 10.914 1 98.44 102 LEU A CA 1
ATOM 755 C C . LEU A 1 102 ? 16.953 16.859 11.625 1 98.44 102 LEU A C 1
ATOM 757 O O . LEU A 1 102 ? 16.328 17.719 11 1 98.44 102 LEU A O 1
ATOM 761 N N . ALA A 1 103 ? 16.828 16.734 12.891 1 98.06 103 ALA A N 1
ATOM 762 C CA . ALA A 1 103 ? 15.703 17.297 13.633 1 98.06 103 ALA A CA 1
ATOM 763 C C . ALA A 1 103 ? 15.984 18.75 14.023 1 98.06 103 ALA A C 1
ATOM 765 O O . ALA A 1 103 ? 17.031 19.047 14.602 1 98.06 103 ALA A O 1
ATOM 766 N N . GLY A 1 104 ? 15.094 19.562 13.602 1 98.25 104 GLY A N 1
ATOM 767 C CA . GLY A 1 104 ? 15.07 20.938 14.07 1 98.25 104 GLY A CA 1
ATOM 768 C C . GLY A 1 104 ? 13.961 21.219 15.07 1 98.25 104 GLY A C 1
ATOM 769 O O . GLY A 1 104 ? 13.227 20.297 15.445 1 98.25 104 GLY A O 1
ATOM 770 N N . GLU A 1 105 ? 13.938 22.469 15.523 1 97.25 105 GLU A N 1
ATOM 771 C CA . GLU A 1 105 ? 12.953 22.859 16.531 1 97.25 105 GLU A CA 1
ATOM 772 C C . GLU A 1 105 ? 12.141 24.062 16.078 1 97.25 105 GLU A C 1
ATOM 774 O O . GLU A 1 105 ? 12.516 24.75 15.125 1 97.25 105 GLU A O 1
ATOM 779 N N . GLY A 1 106 ? 11.07 24.25 16.75 1 96.69 106 GLY A N 1
ATOM 780 C CA . GLY A 1 106 ? 10.219 25.406 16.547 1 96.69 106 GLY A CA 1
ATOM 781 C C . GLY A 1 106 ? 8.859 25.266 17.188 1 96.69 106 GLY A C 1
ATOM 782 O O . GLY A 1 106 ? 8.328 24.156 17.312 1 96.69 106 GLY A O 1
ATOM 783 N N . PRO A 1 107 ? 8.328 26.391 17.656 1 95.62 107 PRO A N 1
ATOM 784 C CA . PRO A 1 107 ? 7.016 26.344 18.312 1 95.62 107 PRO A CA 1
ATOM 785 C C . PRO A 1 107 ? 5.914 25.844 17.391 1 95.62 107 PRO A C 1
ATOM 787 O O . PRO A 1 107 ? 5.902 26.172 16.188 1 95.62 107 PRO A O 1
ATOM 790 N N . GLY A 1 108 ? 5.023 25 17.953 1 96.38 108 GLY A N 1
ATOM 791 C CA . GLY A 1 108 ? 3.891 24.5 17.203 1 96.38 108 GLY A CA 1
ATOM 792 C C . GLY A 1 108 ? 4.289 23.516 16.125 1 96.38 108 GLY A C 1
ATOM 793 O O . GLY A 1 108 ? 3.594 23.359 15.117 1 96.38 108 GLY A O 1
ATOM 794 N N . SER A 1 109 ? 5.523 22.922 16.281 1 97.5 109 SER A N 1
ATOM 795 C CA . SER A 1 109 ? 6.066 21.969 15.32 1 97.5 109 SER A CA 1
ATOM 796 C C . SER A 1 109 ? 6.324 22.625 13.969 1 97.5 109 SER A C 1
ATOM 798 O O . SER A 1 109 ? 6.18 21.969 12.93 1 97.5 109 SER A O 1
ATOM 800 N N . LYS A 1 110 ? 6.605 23.922 14 1 98.5 110 LYS A N 1
ATOM 801 C CA . LYS A 1 110 ? 6.984 24.641 12.789 1 98.5 110 LYS A CA 1
ATOM 802 C C . LYS A 1 110 ? 8.5 24.828 12.711 1 98.5 110 LYS A C 1
ATOM 804 O O . LYS A 1 110 ? 9.148 25.094 13.719 1 98.5 110 LYS A O 1
ATOM 809 N N . LEU A 1 111 ? 8.961 24.672 11.516 1 98.62 111 LEU A N 1
ATOM 810 C CA . LEU A 1 111 ? 10.312 25.125 11.227 1 98.62 111 LEU A CA 1
ATOM 811 C C . LEU A 1 111 ? 10.297 26.578 10.742 1 98.62 111 LEU A C 1
ATOM 813 O O . LEU A 1 111 ? 9.281 27.062 10.25 1 98.62 111 LEU A O 1
ATOM 817 N N . THR A 1 112 ? 11.367 27.25 11 1 98.56 112 THR A N 1
ATOM 818 C CA . THR A 1 112 ? 11.688 28.547 10.414 1 98.56 112 THR A CA 1
ATOM 819 C C . THR A 1 112 ? 13.031 28.5 9.688 1 98.56 112 THR A C 1
ATOM 821 O O . THR A 1 112 ? 13.812 27.562 9.883 1 98.56 112 THR A O 1
ATOM 824 N N . PRO A 1 113 ? 13.211 29.484 8.828 1 98.69 113 PRO A N 1
ATOM 825 C CA . PRO A 1 113 ? 14.531 29.516 8.203 1 98.69 113 PRO A CA 1
ATOM 826 C C . PRO A 1 113 ? 15.664 29.5 9.227 1 98.69 113 PRO A C 1
ATOM 828 O O . PRO A 1 113 ? 16.656 28.797 9.047 1 98.69 113 PRO A O 1
ATOM 831 N N . ASP A 1 114 ? 15.484 30.188 10.312 1 98.62 114 ASP A N 1
ATOM 832 C CA . ASP A 1 114 ? 16.516 30.234 11.344 1 98.62 114 ASP A CA 1
ATOM 833 C C . ASP A 1 114 ? 16.688 28.859 12 1 98.62 114 ASP A C 1
ATOM 835 O O . ASP A 1 114 ? 17.812 28.438 12.289 1 98.62 114 ASP A O 1
ATOM 839 N N . ALA A 1 115 ? 15.586 28.203 12.273 1 98.62 115 ALA A N 1
ATOM 840 C CA . ALA A 1 115 ? 15.656 26.875 12.859 1 98.62 115 ALA A CA 1
ATOM 841 C C . ALA A 1 115 ? 16.375 25.891 11.93 1 98.62 115 ALA A C 1
ATOM 843 O O . ALA A 1 115 ? 17.141 25.047 12.383 1 98.62 115 ALA A O 1
ATOM 844 N N . ILE A 1 116 ? 16.125 26.031 10.648 1 98.81 116 ILE A N 1
ATOM 845 C CA . ILE A 1 116 ? 16.766 25.188 9.656 1 98.81 116 ILE A CA 1
ATOM 846 C C . ILE A 1 116 ? 18.25 25.5 9.602 1 98.81 116 ILE A C 1
ATOM 848 O O . ILE A 1 116 ? 19.094 24.594 9.625 1 98.81 116 ILE A O 1
ATOM 852 N N . ARG A 1 117 ? 18.641 26.766 9.617 1 98.56 117 ARG A N 1
ATOM 853 C CA . ARG A 1 117 ? 20.031 27.172 9.617 1 98.56 117 ARG A CA 1
ATOM 854 C C . ARG A 1 117 ? 20.766 26.625 10.844 1 98.56 117 ARG A C 1
ATOM 856 O O . ARG A 1 117 ? 21.906 26.203 10.75 1 98.56 117 ARG A O 1
ATOM 863 N N . ALA A 1 118 ? 20.094 26.641 11.914 1 98.44 118 ALA A N 1
ATOM 864 C CA . ALA A 1 118 ? 20.688 26.156 13.156 1 98.44 118 ALA A CA 1
ATOM 865 C C . ALA A 1 118 ? 21.062 24.688 13.047 1 98.44 118 ALA A C 1
ATOM 867 O O . ALA A 1 118 ? 22.031 24.25 13.688 1 98.44 118 ALA A O 1
ATOM 868 N N . VAL A 1 119 ? 20.328 23.953 12.242 1 98.44 119 VAL A N 1
ATOM 869 C CA . VAL A 1 119 ? 20.594 22.531 12.055 1 98.44 119 VAL A CA 1
ATOM 870 C C . VAL A 1 119 ? 21.719 22.359 11.031 1 98.44 119 VAL A C 1
ATOM 872 O O . VAL A 1 119 ? 22.625 21.547 11.234 1 98.44 119 VAL A O 1
ATOM 875 N N . ILE A 1 120 ? 21.719 23.141 9.961 1 98.12 120 ILE A N 1
ATOM 876 C CA . ILE A 1 120 ? 22.547 22.75 8.828 1 98.12 120 ILE A CA 1
ATOM 877 C C . ILE A 1 120 ? 23.844 23.547 8.82 1 98.12 120 ILE A C 1
ATOM 879 O O . ILE A 1 120 ? 24.875 23.078 8.328 1 98.12 120 ILE A O 1
ATOM 883 N N . ASP A 1 121 ? 23.875 24.703 9.453 1 98 121 ASP A N 1
ATOM 884 C CA . ASP A 1 121 ? 25.047 25.578 9.367 1 98 121 ASP A CA 1
ATOM 885 C C . ASP A 1 121 ? 26.234 24.969 10.102 1 98 121 ASP A C 1
ATOM 887 O O . ASP A 1 121 ? 27.375 25.125 9.672 1 98 121 ASP A O 1
ATOM 891 N N . PRO A 1 122 ? 26 24.266 11.234 1 97.44 122 PRO A N 1
ATOM 892 C CA . PRO A 1 122 ? 27.141 23.688 11.945 1 97.44 122 PRO A CA 1
ATOM 893 C C . PRO A 1 122 ? 27.734 22.484 11.227 1 97.44 122 PRO A C 1
ATOM 895 O O . PRO A 1 122 ? 28.828 22.016 11.594 1 97.44 122 PRO A O 1
ATOM 898 N N . ILE A 1 123 ? 27.094 21.969 10.242 1 96.81 123 ILE A N 1
ATOM 899 C CA . ILE A 1 123 ? 27.562 20.766 9.547 1 96.81 123 ILE A CA 1
ATOM 900 C C . ILE A 1 123 ? 28.766 21.125 8.664 1 96.81 123 ILE A C 1
ATOM 902 O O . ILE A 1 123 ? 28.656 21.953 7.762 1 96.81 123 ILE A O 1
ATOM 906 N N . ARG A 1 124 ? 29.938 20.438 8.906 1 95.81 124 ARG A N 1
ATOM 907 C CA . ARG A 1 124 ? 31.109 20.641 8.07 1 95.81 124 ARG A CA 1
ATOM 908 C C . ARG A 1 124 ? 30.891 20.078 6.672 1 95.81 124 ARG A C 1
ATOM 910 O O . ARG A 1 124 ? 30.359 18.984 6.516 1 95.81 124 ARG A O 1
ATOM 917 N N . PRO A 1 125 ? 31.359 20.812 5.715 1 92.81 125 PRO A N 1
ATOM 918 C CA . PRO A 1 125 ? 31.172 20.344 4.34 1 92.81 125 PRO A CA 1
ATOM 919 C C . PRO A 1 125 ? 32.188 19.281 3.939 1 92.81 125 PRO A C 1
ATOM 921 O O . PRO A 1 125 ? 33.031 19.516 3.061 1 92.81 125 PRO A O 1
ATOM 924 N N . ASP A 1 126 ? 32.125 18.172 4.598 1 92.38 126 ASP A N 1
ATOM 925 C CA . ASP A 1 126 ? 33.062 17.078 4.297 1 92.38 126 ASP A CA 1
ATOM 926 C C . ASP A 1 126 ? 32.375 15.719 4.426 1 92.38 126 ASP A C 1
ATOM 928 O O . ASP A 1 126 ? 31.203 15.648 4.84 1 92.38 126 ASP A O 1
ATOM 932 N N . VAL A 1 127 ? 33.062 14.648 4.035 1 93.25 127 VAL A N 1
ATOM 933 C CA . VAL A 1 127 ? 32.469 13.328 3.85 1 93.25 127 VAL A CA 1
ATOM 934 C C . VAL A 1 127 ? 32.156 12.695 5.207 1 93.25 127 VAL A C 1
ATOM 936 O O . VAL A 1 127 ? 31.453 11.703 5.293 1 93.25 127 VAL A O 1
ATOM 939 N N . HIS A 1 128 ? 32.656 13.273 6.289 1 93.56 128 HIS A N 1
ATOM 940 C CA . HIS A 1 128 ? 32.5 12.648 7.598 1 93.56 128 HIS A CA 1
ATOM 941 C C . HIS A 1 128 ? 31.172 13.016 8.242 1 93.56 128 HIS A C 1
ATOM 943 O O . HIS A 1 128 ? 30.734 12.352 9.18 1 93.56 128 HIS A O 1
ATOM 949 N N . GLN A 1 129 ? 30.484 14.055 7.742 1 94.19 129 GLN A N 1
ATOM 950 C CA . GLN A 1 129 ? 29.203 14.469 8.297 1 94.19 129 GLN A CA 1
ATOM 951 C C . GLN A 1 129 ? 28.094 14.383 7.258 1 94.19 129 GLN A C 1
ATOM 953 O O . GLN A 1 129 ? 28.312 14.68 6.082 1 94.19 129 GLN A O 1
ATOM 958 N N . VAL A 1 130 ? 26.938 13.992 7.652 1 96.81 130 VAL A N 1
ATOM 959 C CA . VAL A 1 130 ? 25.781 13.914 6.758 1 96.81 130 VAL A CA 1
ATOM 960 C C . VAL A 1 130 ? 25.453 15.312 6.234 1 96.81 130 VAL A C 1
ATOM 962 O O . VAL A 1 130 ? 25.281 16.25 7.012 1 96.81 130 VAL A O 1
ATOM 965 N N . GLN A 1 131 ? 25.453 15.344 4.926 1 96.94 131 GLN A N 1
ATOM 966 C CA . GLN A 1 131 ? 25.109 16.609 4.293 1 96.94 131 GLN A CA 1
ATOM 967 C C . GLN A 1 131 ? 23.609 16.75 4.074 1 96.94 131 GLN A C 1
ATOM 969 O O . GLN A 1 131 ? 22.953 15.781 3.678 1 96.94 131 GLN A O 1
ATOM 974 N N . PRO A 1 132 ? 22.984 17.922 4.371 1 98.19 132 PRO A N 1
ATOM 975 C CA . PRO A 1 132 ? 21.562 18.125 4.102 1 98.19 132 PRO A CA 1
ATOM 976 C C . PRO A 1 132 ? 21.234 18.172 2.611 1 98.19 132 PRO A C 1
ATOM 978 O O . PRO A 1 132 ? 21.969 18.781 1.837 1 98.19 132 PRO A O 1
ATOM 981 N N . HIS A 1 133 ? 20.109 17.484 2.242 1 98.69 133 HIS A N 1
ATOM 982 C CA . HIS A 1 133 ? 19.719 17.438 0.84 1 98.69 133 HIS A CA 1
ATOM 983 C C . HIS A 1 133 ? 18.266 17.891 0.669 1 98.69 133 HIS A C 1
ATOM 985 O O . HIS A 1 133 ? 17.844 18.219 -0.44 1 98.69 133 HIS A O 1
ATOM 991 N N . ALA A 1 134 ? 17.5 17.953 1.765 1 98.88 134 ALA A N 1
ATOM 992 C CA . ALA A 1 134 ? 16.094 18.328 1.665 1 98.88 134 ALA A CA 1
ATOM 993 C C . ALA A 1 134 ? 15.57 18.859 2.996 1 98.88 134 ALA A C 1
ATOM 995 O O . ALA A 1 134 ? 16.219 18.703 4.031 1 98.88 134 ALA A O 1
ATOM 996 N N . VAL A 1 135 ? 14.484 19.594 2.92 1 98.94 135 VAL A N 1
ATOM 997 C CA . VAL A 1 135 ? 13.672 20.016 4.059 1 98.94 135 VAL A CA 1
ATOM 998 C C . VAL A 1 135 ? 12.258 19.453 3.922 1 98.94 135 VAL A C 1
ATOM 1000 O O . VAL A 1 135 ? 11.695 19.406 2.822 1 98.94 135 VAL A O 1
ATOM 1003 N N . SER A 1 136 ? 11.734 18.953 5.004 1 98.94 136 SER A N 1
ATOM 1004 C CA . SER A 1 136 ? 10.344 18.5 5.043 1 98.94 136 SER A CA 1
ATOM 1005 C C . SER A 1 136 ? 9.547 19.266 6.098 1 98.94 136 SER A C 1
ATOM 1007 O O . SER A 1 136 ? 9.953 19.328 7.262 1 98.94 136 SER A O 1
ATOM 1009 N N . ILE A 1 137 ? 8.461 19.844 5.703 1 98.94 137 ILE A N 1
ATOM 1010 C CA . ILE A 1 137 ? 7.559 20.484 6.648 1 98.94 137 ILE A CA 1
ATOM 1011 C C . ILE A 1 137 ? 6.168 19.859 6.543 1 98.94 137 ILE A C 1
ATOM 1013 O O . ILE A 1 137 ? 5.82 19.281 5.512 1 98.94 137 ILE A O 1
ATOM 1017 N N . THR A 1 138 ? 5.418 19.938 7.629 1 98.88 138 THR A N 1
ATOM 1018 C CA . THR A 1 138 ? 4.059 19.406 7.676 1 98.88 138 THR A CA 1
ATOM 1019 C C . THR A 1 138 ? 3.041 20.547 7.715 1 98.88 138 THR A C 1
ATOM 1021 O O . THR A 1 138 ? 3.139 21.453 8.555 1 98.88 138 THR A O 1
ATOM 1024 N N . ASN A 1 139 ? 2.1 20.531 6.809 1 98.75 139 ASN A N 1
ATOM 1025 C CA . ASN A 1 139 ? 1.081 21.578 6.75 1 98.75 139 ASN A CA 1
ATOM 1026 C C . ASN A 1 139 ? -0.312 20.984 6.547 1 98.75 139 ASN A C 1
ATOM 1028 O O . ASN A 1 139 ? -0.667 20.594 5.434 1 98.75 139 ASN A O 1
ATOM 1032 N N . ALA A 1 140 ? -1.166 20.938 7.598 1 98.56 140 ALA A N 1
ATOM 1033 C CA . ALA A 1 140 ? -1.036 21.516 8.93 1 98.56 140 ALA A CA 1
ATOM 1034 C C . ALA A 1 140 ? -0.103 20.688 9.805 1 98.56 140 ALA A C 1
ATOM 1036 O O . ALA A 1 140 ? 0.025 19.469 9.609 1 98.56 140 ALA A O 1
ATOM 1037 N N . THR A 1 141 ? 0.52 21.312 10.789 1 98.5 141 THR A N 1
ATOM 1038 C CA . THR A 1 141 ? 1.545 20.688 11.617 1 98.5 141 THR A CA 1
ATOM 1039 C C . THR A 1 141 ? 0.928 19.656 12.555 1 98.5 141 THR A C 1
ATOM 1041 O O . THR A 1 141 ? -0.295 19.5 12.602 1 98.5 141 THR A O 1
ATOM 1044 N N . GLU A 1 142 ? 1.8 18.984 13.328 1 96.81 142 GLU A N 1
ATOM 1045 C CA . GLU A 1 142 ? 1.39 17.984 14.312 1 96.81 142 GLU A CA 1
ATOM 1046 C C . GLU A 1 142 ? 0.53 18.594 15.406 1 96.81 142 GLU A C 1
ATOM 1048 O O . GLU A 1 142 ? -0.199 17.891 16.109 1 96.81 142 GLU A O 1
ATOM 1053 N N . TYR A 1 143 ? 0.533 19.953 15.469 1 96.75 143 TYR A N 1
ATOM 1054 C CA . TYR A 1 143 ? -0.279 20.641 16.469 1 96.75 143 TYR A CA 1
ATOM 1055 C C . TYR A 1 143 ? -1.456 21.344 15.812 1 96.75 143 TYR A C 1
ATOM 1057 O O . TYR A 1 143 ? -2.1 22.203 16.438 1 96.75 143 TYR A O 1
ATOM 1065 N N . GLY A 1 144 ? -1.643 21.062 14.555 1 97.75 144 GLY A N 1
ATOM 1066 C CA . GLY A 1 144 ? -2.795 21.609 13.859 1 97.75 144 GLY A CA 1
ATOM 1067 C C . GLY A 1 144 ? -2.609 23.062 13.453 1 97.75 144 GLY A C 1
ATOM 1068 O O . GLY A 1 144 ? -3.582 23.766 13.164 1 97.75 144 GLY A O 1
ATOM 1069 N N . LEU A 1 145 ? -1.391 23.531 13.5 1 98.44 145 LEU A N 1
ATOM 1070 C CA . LEU A 1 145 ? -1.11 24.891 13.047 1 98.44 145 LEU A CA 1
ATOM 1071 C C . LEU A 1 145 ? -0.797 24.906 11.555 1 98.44 145 LEU A C 1
ATOM 1073 O O . LEU A 1 145 ? -0.22 23.953 11.023 1 98.44 145 LEU A O 1
ATOM 1077 N N . ALA A 1 146 ? -1.197 25.984 10.891 1 98.69 146 ALA A N 1
ATOM 1078 C CA . ALA A 1 146 ? -0.987 26.094 9.453 1 98.69 146 ALA A CA 1
ATOM 1079 C C . ALA A 1 146 ? 0.196 27.016 9.148 1 98.69 146 ALA A C 1
ATOM 1081 O O . ALA A 1 146 ? 0.343 28.078 9.758 1 98.69 146 ALA A O 1
ATOM 1082 N N . TYR A 1 147 ? 1.164 26.562 8.273 1 98.81 147 TYR A N 1
ATOM 1083 C CA . TYR A 1 147 ? 2.111 27.469 7.648 1 98.81 147 TYR A CA 1
ATOM 1084 C C . TYR A 1 147 ? 1.404 28.422 6.684 1 98.81 147 TYR A C 1
ATOM 1086 O O . TYR A 1 147 ? 0.633 27.969 5.828 1 98.81 147 TYR A O 1
ATOM 1094 N N . THR A 1 148 ? 1.653 29.703 6.832 1 98.69 148 THR A N 1
ATOM 1095 C CA . THR A 1 148 ? 1.135 30.656 5.863 1 98.69 148 THR A CA 1
ATOM 1096 C C . THR A 1 148 ? 1.968 30.641 4.586 1 98.69 148 THR A C 1
ATOM 1098 O O . THR A 1 148 ? 3.094 30.141 4.578 1 98.69 148 THR A O 1
ATOM 1101 N N . PRO A 1 149 ? 1.368 31.188 3.531 1 98.75 149 PRO A N 1
ATOM 1102 C CA . PRO A 1 149 ? 2.158 31.281 2.301 1 98.75 149 PRO A CA 1
ATOM 1103 C C . PRO A 1 149 ? 3.498 31.984 2.512 1 98.75 149 PRO A C 1
ATOM 1105 O O . PRO A 1 149 ? 4.516 31.562 1.967 1 98.75 149 PRO A O 1
ATOM 1108 N N . GLY A 1 150 ? 3.475 33.031 3.297 1 98.81 150 GLY A N 1
AT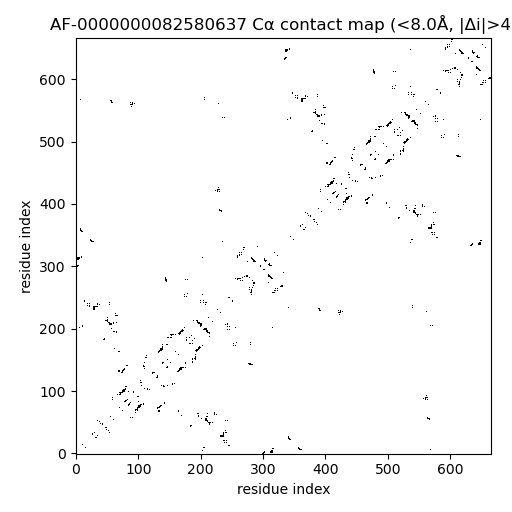OM 1109 C CA . GLY A 1 150 ? 4.711 33.75 3.572 1 98.81 150 GLY A CA 1
ATOM 1110 C C . GLY A 1 150 ? 5.738 32.906 4.301 1 98.81 150 GLY A C 1
ATOM 1111 O O . GLY A 1 150 ? 6.93 32.938 3.984 1 98.81 150 GLY A O 1
ATOM 1112 N N . GLU A 1 151 ? 5.277 32.125 5.289 1 98.81 151 GLU A N 1
ATOM 1113 C CA . GLU A 1 151 ? 6.176 31.266 6.039 1 98.81 151 GLU A CA 1
ATOM 1114 C C . GLU A 1 151 ? 6.781 30.188 5.137 1 98.81 151 GLU A C 1
ATOM 1116 O O . GLU A 1 151 ? 7.977 29.906 5.219 1 98.81 151 GLU A O 1
ATOM 1121 N N . VAL A 1 152 ? 5.965 29.562 4.262 1 98.88 152 VAL A N 1
ATOM 1122 C CA . VAL A 1 152 ? 6.461 28.531 3.352 1 98.88 152 VAL A CA 1
ATOM 1123 C C . VAL A 1 152 ? 7.441 29.156 2.359 1 98.88 152 VAL A C 1
ATOM 1125 O O . VAL A 1 152 ? 8.484 28.578 2.059 1 98.88 152 VAL A O 1
ATOM 1128 N N . ALA A 1 153 ? 7.121 30.344 1.906 1 98.88 153 ALA A N 1
ATOM 1129 C CA . ALA A 1 153 ? 7.98 31.016 0.94 1 98.88 153 ALA A CA 1
ATOM 1130 C C . ALA A 1 153 ? 9.344 31.328 1.546 1 98.88 153 ALA A C 1
ATOM 1132 O O . ALA A 1 153 ? 10.367 31.266 0.855 1 98.88 153 ALA A O 1
ATOM 1133 N N . ALA A 1 154 ? 9.344 31.719 2.791 1 98.88 154 ALA A N 1
ATOM 1134 C CA . ALA A 1 154 ? 10.609 31.984 3.467 1 98.88 154 ALA A CA 1
ATOM 1135 C C . ALA A 1 154 ? 11.477 30.719 3.529 1 98.88 154 ALA A C 1
ATOM 1137 O O . ALA A 1 154 ? 12.688 30.781 3.305 1 98.88 154 ALA A O 1
ATOM 1138 N N . ILE A 1 155 ? 10.867 29.625 3.828 1 98.94 155 ILE A N 1
ATOM 1139 C CA . ILE A 1 155 ? 11.586 28.359 3.854 1 98.94 155 ILE A CA 1
ATOM 1140 C C . ILE A 1 155 ? 12.016 27.969 2.439 1 98.94 155 ILE A C 1
ATOM 1142 O O . ILE A 1 155 ? 13.141 27.5 2.232 1 98.94 155 ILE A O 1
ATOM 1146 N N . GLY A 1 156 ? 11.109 28.188 1.487 1 98.88 156 GLY A N 1
ATOM 1147 C CA . GLY A 1 156 ? 11.438 27.922 0.093 1 98.88 156 GLY A CA 1
ATOM 1148 C C . GLY A 1 156 ? 12.633 28.719 -0.397 1 98.88 156 GLY A C 1
ATOM 1149 O O . GLY A 1 156 ? 13.484 28.188 -1.116 1 98.88 156 GLY A O 1
ATOM 1150 N N . ALA A 1 157 ? 12.719 29.953 -0.023 1 98.81 157 ALA A N 1
ATOM 1151 C CA . ALA A 1 157 ? 13.844 30.797 -0.404 1 98.81 157 ALA A CA 1
ATOM 1152 C C . ALA A 1 157 ? 15.156 30.266 0.157 1 98.81 157 ALA A C 1
ATOM 1154 O O . ALA A 1 157 ? 16.172 30.234 -0.538 1 98.81 157 ALA A O 1
ATOM 1155 N N . LEU A 1 158 ? 15.078 29.859 1.392 1 98.81 158 LEU A N 1
ATOM 1156 C CA . LEU A 1 158 ? 16.266 29.266 1.998 1 98.81 158 LEU A CA 1
ATOM 1157 C C . LEU A 1 158 ? 16.656 27.984 1.281 1 98.81 158 LEU A C 1
ATOM 1159 O O . LEU A 1 158 ? 17.844 27.734 1.034 1 98.81 158 LEU A O 1
ATOM 1163 N N . ALA A 1 159 ? 15.656 27.109 1.021 1 98.81 159 ALA A N 1
ATOM 1164 C CA . ALA A 1 159 ? 15.914 25.859 0.327 1 98.81 159 ALA A CA 1
ATOM 1165 C C . ALA A 1 159 ? 16.578 26.109 -1.021 1 98.81 159 ALA A C 1
ATOM 1167 O O . ALA A 1 159 ? 17.547 25.422 -1.373 1 98.81 159 ALA A O 1
ATOM 1168 N N . LYS A 1 160 ? 16.109 27.078 -1.729 1 98.5 160 LYS A N 1
ATOM 1169 C CA . LYS A 1 160 ? 16.703 27.438 -3.014 1 98.5 160 LYS A CA 1
ATOM 1170 C C . LYS A 1 160 ? 18.141 27.922 -2.836 1 98.5 160 LYS A C 1
ATOM 1172 O O . LYS A 1 160 ? 19.047 27.5 -3.561 1 98.5 160 LYS A O 1
ATOM 1177 N N . GLU A 1 161 ? 18.312 28.766 -1.887 1 98.38 161 GLU A N 1
ATOM 1178 C CA . GLU A 1 161 ? 19.625 29.328 -1.606 1 98.38 161 GLU A CA 1
ATOM 1179 C C . GLU A 1 161 ? 20.625 28.219 -1.291 1 98.38 161 GLU A C 1
ATOM 1181 O O . GLU A 1 161 ? 21.781 28.281 -1.741 1 98.38 161 GLU A O 1
ATOM 1186 N N . ARG A 1 162 ? 20.188 27.219 -0.56 1 98.38 162 ARG A N 1
ATOM 1187 C CA . ARG A 1 162 ? 21.078 26.172 -0.061 1 98.38 162 ARG A CA 1
ATOM 1188 C C . ARG A 1 162 ? 21.016 24.938 -0.941 1 98.38 162 ARG A C 1
ATOM 1190 O O . ARG A 1 162 ? 21.609 23.906 -0.613 1 98.38 162 ARG A O 1
ATOM 1197 N N . LYS A 1 163 ? 20.219 24.984 -2.057 1 98 163 LYS A N 1
ATOM 1198 C CA . LYS A 1 163 ? 20.062 23.906 -3.018 1 98 163 LYS A CA 1
ATOM 1199 C C . LYS A 1 163 ? 19.5 22.656 -2.35 1 98 163 LYS A C 1
ATOM 1201 O O . LYS A 1 163 ? 20.031 21.562 -2.521 1 98 163 LYS A O 1
ATOM 1206 N N . LEU A 1 164 ? 18.562 22.844 -1.528 1 98.69 164 LEU A N 1
ATOM 1207 C CA . LEU A 1 164 ? 17.844 21.781 -0.858 1 98.69 164 LEU A CA 1
ATOM 1208 C C . LEU A 1 164 ? 16.484 21.547 -1.517 1 98.69 164 LEU A C 1
ATOM 1210 O O . LEU A 1 164 ? 15.828 22.5 -1.949 1 98.69 164 LEU A O 1
ATOM 1214 N N . GLY A 1 165 ? 16.062 20.25 -1.642 1 98.81 165 GLY A N 1
ATOM 1215 C CA . GLY A 1 165 ? 14.68 19.984 -1.987 1 98.81 165 GLY A CA 1
ATOM 1216 C C . GLY A 1 165 ? 13.703 20.359 -0.88 1 98.81 165 GLY A C 1
ATOM 1217 O O . GLY A 1 165 ? 14.062 20.328 0.3 1 98.81 165 GLY A O 1
ATOM 1218 N N . LEU A 1 166 ? 12.492 20.734 -1.239 1 98.94 166 LEU A N 1
ATOM 1219 C CA . LEU A 1 166 ? 11.477 21.062 -0.244 1 98.94 166 LEU A CA 1
ATOM 1220 C C . LEU A 1 166 ? 10.25 20.156 -0.403 1 98.94 166 LEU A C 1
ATOM 1222 O O . LEU A 1 166 ? 9.555 20.234 -1.422 1 98.94 166 LEU A O 1
ATOM 1226 N N . HIS A 1 167 ? 10.031 19.375 0.592 1 98.94 167 HIS A N 1
ATOM 1227 C CA . HIS A 1 167 ? 8.891 18.469 0.698 1 98.94 167 HIS A CA 1
ATOM 1228 C C . HIS A 1 167 ? 7.855 19.016 1.679 1 98.94 167 HIS A C 1
ATOM 1230 O O . HIS A 1 167 ? 8.211 19.594 2.707 1 98.94 167 HIS A O 1
ATOM 1236 N N . MET A 1 168 ? 6.609 18.844 1.318 1 98.94 168 MET A N 1
ATOM 1237 C CA . MET A 1 168 ? 5.531 19.172 2.252 1 98.94 168 MET A CA 1
ATOM 1238 C C . MET A 1 168 ? 4.668 17.953 2.531 1 98.94 168 MET A C 1
ATOM 1240 O O . MET A 1 168 ? 4.074 17.375 1.611 1 98.94 168 MET A O 1
ATOM 1244 N N . ASP A 1 169 ? 4.66 17.531 3.783 1 98.88 169 ASP A N 1
ATOM 1245 C CA . ASP A 1 169 ? 3.656 16.578 4.258 1 98.88 169 ASP A CA 1
ATOM 1246 C C . ASP A 1 169 ? 2.299 17.266 4.434 1 98.88 169 ASP A C 1
ATOM 1248 O O . ASP A 1 169 ? 2.084 18 5.402 1 98.88 169 ASP A O 1
ATOM 1252 N N . GLY A 1 170 ? 1.411 16.938 3.498 1 98.81 170 GLY A N 1
ATOM 1253 C CA . GLY A 1 170 ? 0.091 17.547 3.516 1 98.81 170 GLY A CA 1
ATOM 1254 C C . GLY A 1 170 ? -1.006 16.578 3.918 1 98.81 170 GLY A C 1
ATOM 1255 O O . GLY A 1 170 ? -2.037 16.484 3.248 1 98.81 170 GLY A O 1
ATOM 1256 N N . ALA A 1 171 ? -0.769 15.82 4.996 1 98.44 171 ALA A N 1
ATOM 1257 C C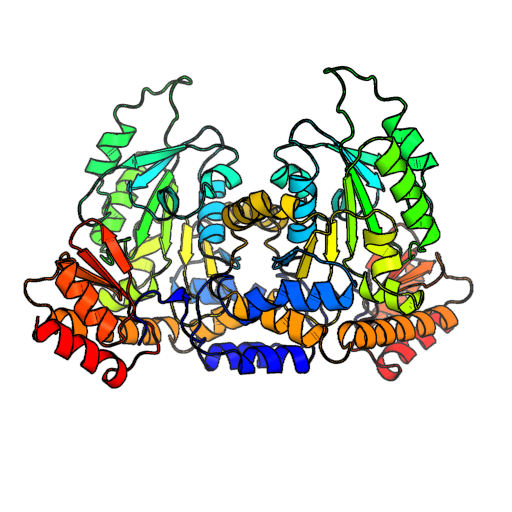A . ALA A 1 171 ? -1.805 14.914 5.48 1 98.44 171 ALA A CA 1
ATOM 1258 C C . ALA A 1 171 ? -3.111 15.664 5.738 1 98.44 171 ALA A C 1
ATOM 1260 O O . ALA A 1 171 ? -4.195 15.102 5.555 1 98.44 171 ALA A O 1
ATOM 1261 N N . ARG A 1 172 ? -3.02 16.906 6.219 1 98.75 172 ARG A N 1
ATOM 1262 C CA . ARG A 1 172 ? -4.164 17.781 6.457 1 98.75 172 ARG A CA 1
ATOM 1263 C C . ARG A 1 172 ? -4.027 19.094 5.688 1 98.75 172 ARG A C 1
ATOM 1265 O O . ARG A 1 172 ? -4.387 20.156 6.191 1 98.75 172 ARG A O 1
ATOM 1272 N N . PHE A 1 173 ? -3.473 18.938 4.477 1 98.88 173 PHE A N 1
ATOM 1273 C CA . PHE A 1 173 ? -3.271 20.078 3.596 1 98.88 173 PHE A CA 1
ATOM 1274 C C . PHE A 1 173 ? -4.59 20.797 3.334 1 98.88 173 PHE A C 1
ATOM 1276 O O . PHE A 1 173 ? -4.641 22.031 3.344 1 98.88 173 PHE A O 1
ATOM 1283 N N . ALA A 1 174 ? -5.68 20.047 3.119 1 98.88 174 ALA A N 1
ATOM 1284 C CA . ALA A 1 174 ? -7 20.609 2.857 1 98.88 174 ALA A CA 1
ATOM 1285 C C . ALA A 1 174 ? -7.441 21.531 4 1 98.88 174 ALA A C 1
ATOM 1287 O O . ALA A 1 174 ? -8.008 22.594 3.766 1 98.88 174 ALA A O 1
ATOM 1288 N N . ASN A 1 175 ? -7.176 21.078 5.188 1 98.88 175 ASN A N 1
ATOM 1289 C CA . ASN A 1 175 ? -7.555 21.875 6.355 1 98.88 175 ASN A CA 1
ATOM 1290 C C . ASN A 1 175 ? -6.793 23.188 6.41 1 98.88 175 ASN A C 1
ATOM 1292 O O . ASN A 1 175 ? -7.363 24.234 6.77 1 98.88 175 ASN A O 1
ATOM 1296 N N . ALA A 1 176 ? -5.504 23.125 6.086 1 98.88 176 ALA A N 1
ATOM 1297 C CA . ALA A 1 176 ? -4.695 24.344 6.059 1 98.88 176 ALA A CA 1
ATOM 1298 C C . ALA A 1 176 ? -5.199 25.312 4.988 1 98.88 176 ALA A C 1
ATOM 1300 O O . ALA A 1 176 ? -5.359 26.5 5.246 1 98.88 176 ALA A O 1
ATOM 1301 N N . VAL A 1 177 ? -5.461 24.766 3.791 1 98.88 177 VAL A N 1
ATOM 1302 C CA . VAL A 1 177 ? -5.953 25.594 2.689 1 98.88 177 VAL A CA 1
ATOM 1303 C C . VAL A 1 177 ? -7.297 26.219 3.066 1 98.88 177 VAL A C 1
ATOM 1305 O O . VAL A 1 177 ? -7.52 27.406 2.848 1 98.88 177 VAL A O 1
ATOM 1308 N N . ALA A 1 178 ? -8.195 25.438 3.623 1 98.81 178 ALA A N 1
ATOM 1309 C CA . ALA A 1 178 ? -9.516 25.906 4.027 1 98.81 178 ALA A CA 1
ATOM 1310 C C . ALA A 1 178 ? -9.406 27.016 5.07 1 98.81 178 ALA A C 1
ATOM 1312 O O . ALA A 1 178 ? -10.156 28 5.031 1 98.81 178 ALA A O 1
ATOM 1313 N N . HIS A 1 179 ? -8.523 26.844 5.992 1 98.75 179 HIS A N 1
ATOM 1314 C CA . HIS A 1 179 ? -8.328 27.812 7.062 1 98.75 179 HIS A CA 1
ATOM 1315 C C . HIS A 1 179 ? -7.797 29.141 6.52 1 98.75 179 HIS A C 1
ATOM 1317 O O . HIS A 1 179 ? -8.289 30.203 6.891 1 98.75 179 HIS A O 1
ATOM 1323 N N . LEU A 1 180 ? -6.777 29.062 5.652 1 98.62 180 LEU A N 1
ATOM 1324 C CA . LEU A 1 180 ? -6.066 30.25 5.176 1 98.62 180 LEU A CA 1
ATOM 1325 C C . LEU A 1 180 ? -6.828 30.922 4.039 1 98.62 180 LEU A C 1
ATOM 1327 O O . LEU A 1 180 ? -6.602 32.094 3.748 1 98.62 180 LEU A O 1
ATOM 1331 N N . GLY A 1 181 ? -7.684 30.188 3.396 1 98.19 181 GLY A N 1
ATOM 1332 C CA . GLY A 1 181 ? -8.469 30.734 2.307 1 98.19 181 GLY A CA 1
ATOM 1333 C C . GLY A 1 181 ? -7.629 31.156 1.114 1 98.19 181 GLY A C 1
ATOM 1334 O O . GLY A 1 181 ? -7.953 32.125 0.432 1 98.19 181 GLY A O 1
ATOM 1335 N N . CYS A 1 182 ? -6.594 30.5 0.891 1 97.62 182 CYS A N 1
ATOM 1336 C CA . CYS A 1 182 ? -5.699 30.844 -0.21 1 97.62 182 CYS A CA 1
ATOM 1337 C C . CYS A 1 182 ? -5.746 29.781 -1.301 1 97.62 182 CYS A C 1
ATOM 1339 O O . CYS A 1 182 ? -6.355 28.719 -1.119 1 97.62 182 CYS A O 1
ATOM 1341 N N . HIS A 1 183 ? -5.215 30.172 -2.473 1 98.31 183 HIS A N 1
ATOM 1342 C CA . HIS A 1 183 ? -5.02 29.188 -3.521 1 98.31 183 HIS A CA 1
ATOM 1343 C C . HIS A 1 183 ? -3.979 28.141 -3.109 1 98.31 183 HIS A C 1
ATOM 1345 O O . HIS A 1 183 ? -2.951 28.484 -2.52 1 98.31 183 HIS A O 1
ATOM 1351 N N . PRO A 1 184 ? -4.25 26.828 -3.381 1 98.69 184 PRO A N 1
ATOM 1352 C CA . PRO A 1 184 ? -3.285 25.797 -2.951 1 98.69 184 PRO A CA 1
ATOM 1353 C C . PRO A 1 184 ? -1.894 26.031 -3.537 1 98.69 184 PRO A C 1
ATOM 1355 O O . PRO A 1 184 ? -0.893 25.656 -2.916 1 98.69 184 PRO A O 1
ATOM 1358 N N . GLY A 1 185 ? -1.766 26.641 -4.695 1 98.69 185 GLY A N 1
ATOM 1359 C CA . GLY A 1 185 ? -0.48 26.953 -5.297 1 98.69 185 GLY A CA 1
ATOM 1360 C C . GLY A 1 185 ? 0.339 27.938 -4.48 1 98.69 185 GLY A C 1
ATOM 1361 O O . GLY A 1 185 ? 1.571 27.906 -4.527 1 98.69 185 GLY A O 1
ATOM 1362 N N . ASP A 1 186 ? -0.327 28.781 -3.676 1 98.69 186 ASP A N 1
ATOM 1363 C CA . ASP A 1 186 ? 0.357 29.766 -2.85 1 98.69 186 ASP A CA 1
ATOM 1364 C C . ASP A 1 186 ? 1.07 29.109 -1.674 1 98.69 186 ASP A C 1
ATOM 1366 O O . ASP A 1 186 ? 2.072 29.625 -1.177 1 98.69 186 ASP A O 1
ATOM 1370 N N . LEU A 1 187 ? 0.6 27.922 -1.299 1 98.5 187 LEU A N 1
ATOM 1371 C CA . LEU A 1 187 ? 1.153 27.188 -0.167 1 98.5 187 LEU A CA 1
ATOM 1372 C C . LEU A 1 187 ? 2.188 26.172 -0.635 1 98.5 187 LEU A C 1
ATOM 1374 O O . LEU A 1 187 ? 2.855 25.547 0.185 1 98.5 187 LEU A O 1
ATOM 1378 N N . THR A 1 188 ? 2.297 26 -1.996 1 98.75 188 THR A N 1
ATOM 1379 C CA . THR A 1 188 ? 3.105 24.891 -2.479 1 98.75 188 THR A CA 1
ATOM 1380 C C . THR A 1 188 ? 4.164 25.375 -3.465 1 98.75 188 THR A C 1
ATOM 1382 O O . THR A 1 188 ? 5.172 25.953 -3.062 1 98.75 188 THR A O 1
ATOM 1385 N N . TRP A 1 189 ? 3.885 25.234 -4.812 1 98.69 189 TRP A N 1
ATOM 1386 C CA . TRP A 1 189 ? 4.949 25.422 -5.789 1 98.69 189 TRP A CA 1
ATOM 1387 C C . TRP A 1 189 ? 5.348 26.891 -5.887 1 98.69 189 TRP A C 1
ATOM 1389 O O . TRP A 1 189 ? 6.52 27.203 -6.094 1 98.69 189 TRP A O 1
ATOM 1399 N N . ARG A 1 190 ? 4.422 27.875 -5.68 1 98.75 190 ARG A N 1
ATOM 1400 C CA . ARG A 1 190 ? 4.777 29.281 -5.723 1 98.75 190 ARG A CA 1
ATOM 1401 C C . ARG A 1 190 ? 5.66 29.672 -4.539 1 98.75 190 ARG A C 1
ATOM 1403 O O . ARG A 1 190 ? 6.371 30.672 -4.582 1 98.75 190 ARG A O 1
ATOM 1410 N N . ALA A 1 191 ? 5.613 28.844 -3.504 1 98.75 191 ALA A N 1
ATOM 1411 C CA . ALA A 1 191 ? 6.395 29.094 -2.295 1 98.75 191 ALA A CA 1
ATOM 1412 C C . ALA A 1 191 ? 7.652 28.219 -2.273 1 98.75 191 ALA A C 1
ATOM 1414 O O . ALA A 1 191 ? 8.414 28.25 -1.305 1 98.75 191 ALA A O 1
ATOM 1415 N N . GLY A 1 192 ? 7.832 27.406 -3.281 1 98.69 192 GLY A N 1
ATOM 1416 C CA . GLY A 1 192 ? 9.102 26.703 -3.428 1 98.69 192 GLY A CA 1
ATOM 1417 C C . GLY A 1 192 ? 9 25.219 -3.174 1 98.69 192 GLY A C 1
ATOM 1418 O O . GLY A 1 192 ? 10 24.5 -3.258 1 98.69 192 GLY A O 1
ATOM 1419 N N . VAL A 1 193 ? 7.828 24.656 -2.92 1 98.94 193 VAL A N 1
ATOM 1420 C CA . VAL A 1 193 ? 7.656 23.234 -2.641 1 98.94 193 VAL A CA 1
ATOM 1421 C C . VAL A 1 193 ? 7.887 22.422 -3.914 1 98.94 193 VAL A C 1
ATOM 1423 O O . VAL A 1 193 ? 7.332 22.75 -4.969 1 98.94 193 VAL A O 1
ATOM 1426 N N . ASP A 1 194 ? 8.719 21.359 -3.83 1 98.88 194 ASP A N 1
ATOM 1427 C CA . ASP A 1 194 ? 9.047 20.5 -4.969 1 98.88 194 ASP A CA 1
ATOM 1428 C C . ASP A 1 194 ? 8.109 19.297 -5.043 1 98.88 194 ASP A C 1
ATOM 1430 O O . ASP A 1 194 ? 7.84 18.781 -6.129 1 98.88 194 ASP A O 1
ATOM 1434 N N . ALA A 1 195 ? 7.703 18.844 -3.875 1 98.94 195 ALA A N 1
ATOM 1435 C CA . ALA A 1 195 ? 6.848 17.656 -3.771 1 98.94 195 ALA A CA 1
ATOM 1436 C C . ALA A 1 195 ? 5.871 17.797 -2.607 1 98.94 195 ALA A C 1
ATOM 1438 O O . ALA A 1 195 ? 6.238 18.266 -1.53 1 98.94 195 ALA A O 1
ATOM 1439 N N . LEU A 1 196 ? 4.648 17.422 -2.863 1 98.94 196 LEU A N 1
ATOM 1440 C CA . LEU A 1 196 ? 3.584 17.484 -1.868 1 98.94 196 LEU A CA 1
ATOM 1441 C C . LEU A 1 196 ? 2.926 16.109 -1.688 1 98.94 196 LEU A C 1
ATOM 1443 O O . LEU A 1 196 ? 2.506 15.492 -2.664 1 98.94 196 LEU A O 1
ATOM 1447 N N . SER A 1 197 ? 2.932 15.594 -0.456 1 98.88 197 SER A N 1
ATOM 1448 C CA . SER A 1 197 ? 1.984 14.539 -0.103 1 98.88 197 SER A CA 1
ATOM 1449 C C . SER A 1 197 ? 0.605 15.117 0.2 1 98.88 197 SER A C 1
ATOM 1451 O O . SER A 1 197 ? 0.404 15.742 1.24 1 98.88 197 SER A O 1
ATOM 1453 N N . PHE A 1 198 ? -0.295 14.961 -0.702 1 98.88 198 PHE A N 1
ATOM 1454 C CA . PHE A 1 198 ? -1.631 15.531 -0.588 1 98.88 198 PHE A CA 1
ATOM 1455 C C . PHE A 1 198 ? -2.613 14.516 -0.025 1 98.88 198 PHE A C 1
ATOM 1457 O O . PHE A 1 198 ? -3.041 13.602 -0.732 1 98.88 198 PHE A O 1
ATOM 1464 N N . GLY A 1 199 ? -3.043 14.727 1.227 1 98.5 199 GLY A N 1
ATOM 1465 C CA . GLY A 1 199 ? -3.83 13.742 1.959 1 98.5 199 GLY A CA 1
ATOM 1466 C C . GLY A 1 199 ? -5.316 13.828 1.663 1 98.5 199 GLY A C 1
ATOM 1467 O O . GLY A 1 199 ? -5.883 14.922 1.622 1 98.5 199 GLY A O 1
ATOM 1468 N N . PHE A 1 200 ? -5.945 12.641 1.532 1 98.62 200 PHE A N 1
ATOM 1469 C CA . PHE A 1 200 ? -7.383 12.555 1.304 1 98.62 200 PHE A CA 1
ATOM 1470 C C . PHE A 1 200 ? -8.039 11.609 2.301 1 98.62 200 PHE A C 1
ATOM 1472 O O . PHE A 1 200 ? -9.219 11.75 2.619 1 98.62 200 PHE A O 1
ATOM 1479 N N . VAL A 1 201 ? -7.336 10.633 2.826 1 98.19 201 VAL A N 1
ATOM 1480 C CA . VAL A 1 201 ? -7.902 9.586 3.67 1 98.19 201 VAL A CA 1
ATOM 1481 C C . VAL A 1 201 ? -8.438 10.195 4.965 1 98.19 201 VAL A C 1
ATOM 1483 O O . VAL A 1 201 ? -9.531 9.859 5.41 1 98.19 201 VAL A O 1
ATOM 1486 N N . LYS A 1 202 ? -7.68 11.102 5.551 1 97.69 202 LYS A N 1
ATOM 1487 C CA . LYS A 1 202 ? -8.109 11.766 6.777 1 97.69 202 LYS A CA 1
ATOM 1488 C C . LYS A 1 202 ? -9.273 12.711 6.508 1 97.69 202 LYS A C 1
ATOM 1490 O O . LYS A 1 202 ? -9.922 13.188 7.441 1 97.69 202 LYS A O 1
ATOM 1495 N N . ASN A 1 203 ? -9.594 12.945 5.258 1 98.38 203 ASN A N 1
ATOM 1496 C CA . ASN A 1 203 ? -10.531 13.969 4.816 1 98.38 203 ASN A CA 1
ATOM 1497 C C . ASN A 1 203 ? -11.758 13.352 4.148 1 98.38 203 ASN A C 1
ATOM 1499 O O . ASN A 1 203 ? -12.445 14.016 3.365 1 98.38 203 ASN A O 1
ATOM 1503 N N . GLY A 1 204 ? -11.969 12.117 4.414 1 97.69 204 GLY A N 1
ATOM 1504 C CA . GLY A 1 204 ? -13.156 11.477 3.869 1 97.69 204 GLY A CA 1
ATOM 1505 C C . GLY A 1 204 ? -12.844 10.453 2.793 1 97.69 204 GLY A C 1
ATOM 1506 O O . GLY A 1 204 ? -13.75 9.789 2.279 1 97.69 204 GLY A O 1
ATOM 1507 N N . GLY A 1 205 ? -11.617 10.289 2.404 1 97.88 205 GLY A N 1
ATOM 1508 C CA . GLY A 1 205 ? -11.211 9.258 1.461 1 97.88 205 GLY A CA 1
ATOM 1509 C C . GLY A 1 205 ? -11.148 7.875 2.078 1 97.88 205 GLY A C 1
ATOM 1510 O O . GLY A 1 205 ? -11.344 7.719 3.285 1 97.88 205 GLY A O 1
ATOM 1511 N N . MET A 1 206 ? -10.836 6.895 1.259 1 97.62 206 MET A N 1
ATOM 1512 C CA . MET A 1 206 ? -10.805 5.52 1.749 1 97.62 206 MET A CA 1
ATOM 1513 C C . MET A 1 206 ? -9.367 5.016 1.855 1 97.62 206 MET A C 1
ATOM 1515 O O . MET A 1 206 ? -8.938 4.586 2.926 1 97.62 206 MET A O 1
ATOM 1519 N N . SER A 1 207 ? -8.664 5.047 0.743 1 97.56 207 SER A N 1
ATOM 1520 C CA . SER A 1 207 ? -7.387 4.348 0.692 1 97.56 207 SER A CA 1
ATOM 1521 C C . SER A 1 207 ? -6.465 4.961 -0.356 1 97.56 207 SER A C 1
ATOM 1523 O O . SER A 1 207 ? -5.605 4.277 -0.913 1 97.56 207 SER A O 1
ATOM 1525 N N . ALA A 1 208 ? -6.629 6.23 -0.702 1 98.25 208 ALA A N 1
ATOM 1526 C CA . ALA A 1 208 ? -5.812 6.867 -1.729 1 98.25 208 ALA A CA 1
ATOM 1527 C C . ALA A 1 208 ? -5.363 8.258 -1.29 1 98.25 208 ALA A C 1
ATOM 1529 O O . ALA A 1 208 ? -6.164 9.039 -0.773 1 98.25 208 ALA A O 1
ATOM 1530 N N . GLU A 1 209 ? -4.086 8.453 -1.387 1 98.56 209 GLU A N 1
ATOM 1531 C CA . GLU A 1 209 ? -3.447 9.766 -1.311 1 98.56 209 GLU A CA 1
ATOM 1532 C C . GLU A 1 209 ? -2.855 10.172 -2.658 1 98.56 209 GLU A C 1
ATOM 1534 O O . GLU A 1 209 ? -2.824 9.367 -3.594 1 98.56 209 GLU A O 1
ATOM 1539 N N . ALA A 1 210 ? -2.449 11.43 -2.779 1 98.88 210 ALA A N 1
ATOM 1540 C CA . ALA A 1 210 ? -1.749 11.875 -3.98 1 98.88 210 ALA A CA 1
ATOM 1541 C C . ALA A 1 210 ? -0.34 12.359 -3.648 1 98.88 210 ALA A C 1
ATOM 1543 O O . ALA A 1 210 ? -0.13 13.023 -2.631 1 98.88 210 ALA A O 1
ATOM 1544 N N . LEU A 1 211 ? 0.585 11.914 -4.391 1 98.94 211 LEU A N 1
ATOM 1545 C CA . LEU A 1 211 ? 1.926 12.492 -4.41 1 98.94 211 LEU A CA 1
ATOM 1546 C C . LEU A 1 211 ? 2.104 13.414 -5.609 1 98.94 211 LEU A C 1
ATOM 1548 O O . LEU A 1 211 ? 2.053 12.969 -6.758 1 98.94 211 LEU A O 1
ATOM 1552 N N . ILE A 1 212 ? 2.248 14.664 -5.344 1 98.94 212 ILE A N 1
ATOM 1553 C CA . ILE A 1 212 ? 2.328 15.672 -6.391 1 98.94 212 ILE A CA 1
ATOM 1554 C C . ILE A 1 212 ? 3.771 16.141 -6.539 1 98.94 212 ILE A C 1
ATOM 1556 O O . ILE A 1 212 ? 4.375 16.641 -5.582 1 98.94 212 ILE A O 1
ATOM 1560 N N . PHE A 1 213 ? 4.297 15.992 -7.711 1 98.88 213 PHE A N 1
ATOM 1561 C CA . PHE A 1 213 ? 5.602 16.562 -8.031 1 98.88 213 PHE A CA 1
ATOM 1562 C C . PHE A 1 213 ? 5.453 17.844 -8.828 1 98.88 213 PHE A C 1
ATOM 1564 O O . PHE A 1 213 ? 4.906 17.828 -9.938 1 98.88 213 PHE A O 1
ATOM 1571 N N . PHE A 1 214 ? 5.938 18.922 -8.273 1 98.81 214 PHE A N 1
ATOM 1572 C CA . PHE A 1 214 ? 5.969 20.188 -8.992 1 98.81 214 PHE A CA 1
ATOM 1573 C C . PHE A 1 214 ? 7.215 20.281 -9.859 1 98.81 214 PHE A C 1
ATOM 1575 O O . PHE A 1 214 ? 7.328 21.188 -10.695 1 98.81 214 PHE A O 1
ATOM 1582 N N . ARG A 1 215 ? 8.109 19.375 -9.68 1 97.25 215 ARG A N 1
ATOM 1583 C CA . ARG A 1 215 ? 9.219 19.031 -10.57 1 97.25 215 ARG A CA 1
ATOM 1584 C C . ARG A 1 215 ? 9.008 17.641 -11.18 1 97.25 215 ARG A C 1
ATOM 1586 O O . ARG A 1 215 ? 9.516 16.641 -10.656 1 97.25 215 ARG A O 1
ATOM 1593 N N . PRO A 1 216 ? 8.43 17.578 -12.289 1 95.31 216 PRO A N 1
ATOM 1594 C CA . PRO A 1 216 ? 7.938 16.297 -12.828 1 95.31 216 PRO A CA 1
ATOM 1595 C C . PRO A 1 216 ? 9.055 15.281 -13.039 1 95.31 216 PRO A C 1
ATOM 1597 O O . PRO A 1 216 ? 8.805 14.07 -13 1 95.31 216 PRO A O 1
ATOM 1600 N N . GLU A 1 217 ? 10.242 15.727 -13.234 1 95.75 217 GLU A N 1
ATOM 1601 C CA . GLU A 1 217 ? 11.352 14.812 -13.477 1 95.75 217 GLU A CA 1
ATOM 1602 C C . GLU A 1 217 ? 11.602 13.914 -12.258 1 95.75 217 GLU A C 1
ATOM 1604 O O . GLU A 1 217 ? 12.141 12.812 -12.391 1 95.75 217 GLU A O 1
ATOM 1609 N N . LEU A 1 218 ? 11.219 14.398 -11.062 1 95.75 218 LEU A N 1
ATOM 1610 C CA . LEU A 1 218 ? 11.375 13.625 -9.828 1 95.75 218 LEU A CA 1
ATOM 1611 C C . LEU A 1 218 ? 10.5 12.375 -9.859 1 95.75 218 LEU A C 1
ATOM 1613 O O . LEU A 1 218 ? 10.742 11.43 -9.109 1 95.75 218 LEU A O 1
ATOM 1617 N N . ALA A 1 219 ? 9.523 12.367 -10.727 1 96.94 219 ALA A N 1
ATOM 1618 C CA . ALA A 1 219 ? 8.562 11.266 -10.766 1 96.94 219 ALA A CA 1
ATOM 1619 C C . ALA A 1 219 ? 9.156 10.055 -11.477 1 96.94 219 ALA A C 1
ATOM 1621 O O . ALA A 1 219 ? 8.711 8.922 -11.258 1 96.94 219 ALA A O 1
ATOM 1622 N N . GLU A 1 220 ? 10.086 10.234 -12.32 1 96.06 220 GLU A N 1
ATOM 1623 C CA . GLU A 1 220 ? 10.562 9.164 -13.195 1 96.06 220 GLU A CA 1
ATOM 1624 C C . GLU A 1 220 ? 11.055 7.969 -12.383 1 96.06 220 GLU A C 1
ATOM 1626 O O . GLU A 1 220 ? 10.547 6.852 -12.547 1 96.06 220 GLU A O 1
ATOM 1631 N N . ALA A 1 221 ? 11.977 8.258 -11.492 1 96.25 221 ALA A N 1
ATOM 1632 C CA . ALA A 1 221 ? 12.5 7.176 -10.664 1 96.25 221 ALA A CA 1
ATOM 1633 C C . ALA A 1 221 ? 11.461 6.715 -9.641 1 96.25 221 ALA A C 1
ATOM 1635 O O . ALA A 1 221 ? 11.469 5.559 -9.219 1 96.25 221 ALA A O 1
ATOM 1636 N N . THR A 1 222 ? 10.602 7.621 -9.305 1 97.88 222 THR A N 1
ATOM 1637 C CA . THR A 1 222 ? 9.602 7.324 -8.281 1 97.88 222 THR A CA 1
ATOM 1638 C C . THR A 1 222 ? 8.633 6.25 -8.766 1 97.88 222 THR A C 1
ATOM 1640 O O . THR A 1 222 ? 8.141 5.445 -7.973 1 97.88 222 THR A O 1
ATOM 1643 N N . LEU A 1 223 ? 8.406 6.211 -10.07 1 97.31 223 LEU A N 1
ATOM 1644 C CA . LEU A 1 223 ? 7.562 5.156 -10.625 1 97.31 223 LEU A CA 1
ATOM 1645 C C . LEU A 1 223 ? 8.133 3.779 -10.305 1 97.31 223 LEU A C 1
ATOM 1647 O O . LEU A 1 223 ? 7.395 2.873 -9.906 1 97.31 223 LEU A O 1
ATOM 1651 N N . TYR A 1 224 ? 9.391 3.596 -10.391 1 97.38 224 TYR A N 1
ATOM 1652 C CA . TYR A 1 224 ? 10.047 2.33 -10.086 1 97.38 224 TYR A CA 1
ATOM 1653 C C . TYR A 1 224 ? 10.086 2.074 -8.586 1 97.38 224 TYR A C 1
ATOM 1655 O O . TYR A 1 224 ? 9.875 0.946 -8.141 1 97.38 224 TYR A O 1
ATOM 1663 N N . ARG A 1 225 ? 10.32 3.131 -7.801 1 97.81 225 ARG A N 1
ATOM 1664 C CA . ARG A 1 225 ? 10.32 2.99 -6.348 1 97.81 225 ARG A CA 1
ATOM 1665 C C . ARG A 1 225 ? 8.961 2.537 -5.84 1 97.81 225 ARG A C 1
ATOM 1667 O O . ARG A 1 225 ? 8.875 1.691 -4.945 1 97.81 225 ARG A O 1
ATOM 1674 N N . ARG A 1 226 ? 7.938 3.16 -6.41 1 97.81 226 ARG A N 1
ATOM 1675 C CA . ARG A 1 226 ? 6.57 2.809 -6.039 1 97.81 226 ARG A CA 1
ATOM 1676 C C . ARG A 1 226 ? 6.281 1.341 -6.34 1 97.81 226 ARG A C 1
ATOM 1678 O O . ARG A 1 226 ? 5.727 0.628 -5.5 1 97.81 226 ARG A O 1
ATOM 1685 N N . LYS A 1 227 ? 6.656 0.886 -7.496 1 97.38 227 LYS A N 1
ATOM 1686 C CA . LYS A 1 227 ? 6.492 -0.517 -7.867 1 97.38 227 LYS A CA 1
ATOM 1687 C C . LYS A 1 227 ? 7.301 -1.427 -6.941 1 97.38 227 LYS A C 1
ATOM 1689 O O . LYS A 1 227 ? 6.773 -2.414 -6.422 1 97.38 227 LYS A O 1
ATOM 1694 N N . ARG A 1 228 ? 8.516 -1.07 -6.746 1 97.06 228 ARG A N 1
ATOM 1695 C CA . ARG A 1 228 ? 9.453 -1.852 -5.945 1 97.06 228 ARG A CA 1
ATOM 1696 C C . ARG A 1 228 ? 8.961 -1.99 -4.508 1 97.06 228 ARG A C 1
ATOM 1698 O O . ARG A 1 228 ? 9.188 -3.02 -3.869 1 97.06 228 ARG A O 1
ATOM 1705 N N . ALA A 1 229 ? 8.211 -0.983 -4.086 1 97.56 229 ALA A N 1
ATOM 1706 C CA . ALA A 1 229 ? 7.738 -0.946 -2.703 1 97.56 229 ALA A CA 1
ATOM 1707 C C . ALA A 1 229 ? 6.418 -1.697 -2.559 1 97.56 229 ALA A C 1
ATOM 1709 O O . ALA A 1 229 ? 5.875 -1.802 -1.456 1 97.56 229 ALA A O 1
ATOM 1710 N N . GLY A 1 230 ? 5.977 -2.285 -3.639 1 97.19 230 GLY A N 1
ATOM 1711 C CA . GLY A 1 230 ? 4.711 -2.996 -3.57 1 97.19 230 GLY A CA 1
ATOM 1712 C C . GLY A 1 230 ? 3.51 -2.072 -3.471 1 97.19 230 GLY A C 1
ATOM 1713 O O . GLY A 1 230 ? 2.48 -2.439 -2.9 1 97.19 230 GLY A O 1
ATOM 1714 N N . LEU A 1 231 ? 3.635 -0.862 -4.023 1 97.62 231 LEU A N 1
ATOM 1715 C CA . LEU A 1 231 ? 2.602 0.157 -3.871 1 97.62 231 LEU A CA 1
ATOM 1716 C C . LEU A 1 231 ? 1.875 0.394 -5.191 1 97.62 231 LEU A C 1
ATOM 1718 O O . LEU A 1 231 ? 1.003 1.262 -5.277 1 97.62 231 LEU A O 1
ATOM 1722 N N . LEU A 1 232 ? 2.217 -0.372 -6.191 1 96.56 232 LEU A N 1
ATOM 1723 C CA . LEU A 1 232 ? 1.51 -0.241 -7.461 1 96.56 232 LEU A CA 1
ATOM 1724 C C . LEU A 1 232 ? 0.369 -1.248 -7.555 1 96.56 232 LEU A C 1
ATOM 1726 O O . LEU A 1 232 ? 0.584 -2.402 -7.93 1 96.56 232 LEU A O 1
ATOM 1730 N N . SER A 1 233 ? -0.83 -0.741 -7.273 1 96.06 233 SER A N 1
ATOM 1731 C CA . SER A 1 233 ? -2.025 -1.575 -7.348 1 96.06 233 SER A CA 1
ATOM 1732 C C . SER A 1 233 ? -2.379 -1.905 -8.797 1 96.06 233 SER A C 1
ATOM 1734 O O . SER A 1 233 ? -2.275 -1.049 -9.672 1 96.06 233 SER A O 1
ATOM 1736 N N . SER A 1 234 ? -2.799 -3.117 -9.008 1 95.12 234 SER A N 1
ATOM 1737 C CA . SER A 1 234 ? -3.158 -3.504 -10.375 1 95.12 234 SER A CA 1
ATOM 1738 C C . SER A 1 234 ? -4.453 -2.832 -10.812 1 95.12 234 SER A C 1
ATOM 1740 O O . SER A 1 234 ? -4.676 -2.625 -12.008 1 95.12 234 SER A O 1
ATOM 1742 N N . LYS A 1 235 ? -5.316 -2.541 -9.883 1 96.81 235 LYS A N 1
ATOM 1743 C CA . LYS A 1 235 ? -6.551 -1.826 -10.203 1 96.81 235 LYS A CA 1
ATOM 1744 C C . LYS A 1 235 ? -6.488 -0.38 -9.727 1 96.81 235 LYS A C 1
ATOM 1746 O O . LYS A 1 235 ? -7.301 0.043 -8.898 1 96.81 235 LYS A O 1
ATOM 1751 N N . GLY A 1 236 ? -5.59 0.326 -10.375 1 97.12 236 GLY A N 1
ATOM 1752 C CA . GLY A 1 236 ? -5.305 1.702 -10 1 97.12 236 GLY A CA 1
ATOM 1753 C C . GLY A 1 236 ? -6.504 2.619 -10.156 1 97.12 236 GLY A C 1
ATOM 1754 O O . GLY A 1 236 ? -6.598 3.646 -9.477 1 97.12 236 GLY A O 1
ATOM 1755 N N . ARG A 1 237 ? -7.488 2.227 -10.992 1 97.81 237 ARG A N 1
ATOM 1756 C CA . ARG A 1 237 ? -8.656 3.059 -11.25 1 97.81 237 ARG A CA 1
ATOM 1757 C C . ARG A 1 237 ? -9.445 3.314 -9.977 1 97.81 237 ARG A C 1
ATOM 1759 O O . ARG A 1 237 ? -10.055 4.375 -9.812 1 97.81 237 ARG A O 1
ATOM 1766 N N . TYR A 1 238 ? -9.398 2.369 -9.07 1 98.12 238 TYR A N 1
ATOM 1767 C CA . TYR A 1 238 ? -10.164 2.549 -7.84 1 98.12 238 TYR A CA 1
ATOM 1768 C C . TYR A 1 238 ? -9.508 3.596 -6.945 1 98.12 238 TYR A C 1
ATOM 1770 O O . TYR A 1 238 ? -10.195 4.309 -6.211 1 98.12 238 TYR A O 1
ATOM 1778 N N . LEU A 1 239 ? -8.148 3.68 -6.949 1 98.31 239 LEU A N 1
ATOM 1779 C CA . LEU A 1 239 ? -7.477 4.742 -6.211 1 98.31 239 LEU A CA 1
ATOM 1780 C C . LEU A 1 239 ? -7.68 6.09 -6.891 1 98.31 239 LEU A C 1
ATOM 1782 O O . LEU A 1 239 ? -8.008 7.078 -6.23 1 98.31 239 LEU A O 1
ATOM 1786 N N . ALA A 1 240 ? -7.547 6.102 -8.18 1 98.69 240 ALA A N 1
ATOM 1787 C CA . ALA A 1 240 ? -7.719 7.336 -8.945 1 98.69 240 ALA A CA 1
ATOM 1788 C C . ALA A 1 240 ? -9.141 7.879 -8.789 1 98.69 240 ALA A C 1
ATOM 1790 O O . ALA A 1 240 ? -9.328 9.086 -8.617 1 98.69 240 ALA A O 1
ATOM 1791 N N . ALA A 1 241 ? -10.102 7 -8.82 1 98.62 241 ALA A N 1
ATOM 1792 C CA . ALA A 1 241 ? -11.508 7.402 -8.734 1 98.62 241 ALA A CA 1
ATOM 1793 C C . ALA A 1 241 ? -11.789 8.109 -7.414 1 98.62 241 ALA A C 1
ATOM 1795 O O . ALA A 1 241 ? -12.57 9.07 -7.371 1 98.62 241 ALA A O 1
ATOM 1796 N N . GLN A 1 242 ? -11.234 7.598 -6.348 1 98.62 242 GLN A N 1
ATOM 1797 C CA . GLN A 1 242 ? -11.414 8.234 -5.047 1 98.62 242 GLN A CA 1
ATOM 1798 C C . GLN A 1 242 ? -10.906 9.672 -5.062 1 98.62 242 GLN A C 1
ATOM 1800 O O . GLN A 1 242 ? -11.594 10.578 -4.59 1 98.62 242 GLN A O 1
ATOM 1805 N N . ILE A 1 243 ? -9.703 9.867 -5.613 1 98.88 243 ILE A N 1
ATOM 1806 C CA . ILE A 1 243 ? -9.062 11.18 -5.645 1 98.88 243 ILE A CA 1
ATOM 1807 C C . ILE A 1 243 ? -9.875 12.133 -6.516 1 98.88 243 ILE A C 1
ATOM 1809 O O . ILE A 1 243 ? -10.156 13.266 -6.113 1 98.88 243 ILE A O 1
ATOM 1813 N N . LEU A 1 244 ? -10.281 11.633 -7.648 1 98.88 244 LEU A N 1
ATOM 1814 C CA . LEU A 1 244 ? -11.055 12.461 -8.57 1 98.88 244 LEU A CA 1
ATOM 1815 C C . LEU A 1 244 ? -12.391 12.859 -7.945 1 98.88 244 LEU A C 1
ATOM 1817 O O . LEU A 1 244 ? -12.844 13.992 -8.117 1 98.88 244 LEU A O 1
ATOM 1821 N N . ALA A 1 245 ? -13.016 11.938 -7.219 1 98.75 245 ALA A N 1
ATOM 1822 C CA . ALA A 1 245 ? -14.266 12.25 -6.527 1 98.75 245 ALA A CA 1
ATOM 1823 C C . ALA A 1 245 ? -14.07 13.359 -5.504 1 98.75 245 ALA A C 1
ATOM 1825 O O . ALA A 1 245 ? -14.922 14.242 -5.359 1 98.75 245 ALA A O 1
ATOM 1826 N N . MET A 1 246 ? -12.969 13.352 -4.809 1 98.69 246 MET A N 1
ATOM 1827 C CA . MET A 1 246 ? -12.672 14.352 -3.783 1 98.69 246 MET A CA 1
ATOM 1828 C C . MET A 1 246 ? -12.406 15.719 -4.414 1 98.69 246 MET A C 1
ATOM 1830 O O . MET A 1 246 ? -12.734 16.75 -3.826 1 98.69 246 MET A O 1
ATOM 1834 N N . LEU A 1 247 ? -11.82 15.719 -5.617 1 98.69 247 LEU A N 1
ATOM 1835 C CA . LEU A 1 247 ? -11.5 16.969 -6.297 1 98.69 247 LEU A CA 1
ATOM 1836 C C . LEU A 1 247 ? -12.75 17.578 -6.926 1 98.69 247 LEU A C 1
ATOM 1838 O O . LEU A 1 247 ? -12.852 18.797 -7.059 1 98.69 247 LEU A O 1
ATOM 1842 N N . GLU A 1 248 ? -13.664 16.719 -7.27 1 97.88 248 GLU A N 1
ATOM 1843 C CA . GLU A 1 248 ? -14.883 17.172 -7.926 1 97.88 248 GLU A CA 1
ATOM 1844 C C . GLU A 1 248 ? -15.703 18.078 -7.008 1 97.88 248 GLU A C 1
ATOM 1846 O O . GLU A 1 248 ? -15.906 17.75 -5.836 1 97.88 248 GLU A O 1
ATOM 1851 N N . ASN A 1 249 ? -16.078 19.203 -7.473 1 97.56 249 ASN A N 1
ATOM 1852 C CA . ASN A 1 249 ? -16.891 20.188 -6.777 1 97.56 249 ASN A CA 1
ATOM 1853 C C . ASN A 1 249 ? -16.266 20.594 -5.445 1 97.56 249 ASN A C 1
ATOM 1855 O O . ASN A 1 249 ? -16.969 20.844 -4.473 1 97.56 249 ASN A O 1
ATOM 1859 N N . ASP A 1 250 ? -14.969 20.453 -5.324 1 98.06 250 ASP A N 1
ATOM 1860 C CA . ASP A 1 250 ? -14.188 20.875 -4.172 1 98.06 250 ASP A CA 1
ATOM 1861 C C . ASP A 1 250 ? -14.633 20.156 -2.904 1 98.06 250 ASP A C 1
ATOM 1863 O O . ASP A 1 250 ? -14.688 20.75 -1.826 1 98.06 250 ASP A O 1
ATOM 1867 N N . LEU A 1 251 ? -14.977 18.891 -3.061 1 98.62 251 LEU A N 1
ATOM 1868 C CA . LEU A 1 251 ? -15.383 18.078 -1.912 1 98.62 251 LEU A CA 1
ATOM 1869 C C . LEU A 1 251 ? -14.289 18.062 -0.848 1 98.62 251 LEU A C 1
ATOM 1871 O O . LEU A 1 251 ? -14.586 18.078 0.349 1 98.62 251 LEU A O 1
ATOM 1875 N N . TRP A 1 252 ? -13.023 18.016 -1.309 1 98.69 252 TRP A N 1
ATOM 1876 C CA . TRP A 1 252 ? -11.898 18 -0.378 1 98.69 252 TRP A CA 1
ATOM 1877 C C . TRP A 1 252 ? -11.906 19.266 0.49 1 98.69 252 TRP A C 1
ATOM 1879 O O . TRP A 1 252 ? -11.648 19.188 1.694 1 98.69 252 TRP A O 1
ATOM 1889 N N . LEU A 1 253 ? -12.242 20.344 -0.063 1 98.69 253 LEU A N 1
ATOM 1890 C CA . LEU A 1 253 ? -12.258 21.625 0.653 1 98.69 253 LEU A CA 1
ATOM 1891 C C . LEU A 1 253 ? -13.492 21.719 1.542 1 98.69 253 LEU A C 1
ATOM 1893 O O . LEU A 1 253 ? -13.414 22.234 2.662 1 98.69 253 LEU A O 1
ATOM 1897 N N . GLU A 1 254 ? -14.633 21.266 1.05 1 98.38 254 GLU A N 1
ATOM 1898 C CA . GLU A 1 254 ? -15.859 21.266 1.837 1 98.38 254 GLU A CA 1
ATOM 1899 C C . GLU A 1 254 ? -15.703 20.422 3.1 1 98.38 254 GLU A C 1
ATOM 1901 O O . GLU A 1 254 ? -16.094 20.859 4.188 1 98.38 254 GLU A O 1
ATOM 1906 N N . ASN A 1 255 ? -15.172 19.25 2.922 1 98.62 255 ASN A N 1
ATOM 1907 C CA . ASN A 1 255 ? -14.945 18.375 4.062 1 98.62 255 ASN A CA 1
ATOM 1908 C C . ASN A 1 255 ? -14.008 19.016 5.082 1 98.62 255 ASN A C 1
ATOM 1910 O O . ASN A 1 255 ? -14.242 18.922 6.289 1 98.62 255 ASN A O 1
ATOM 1914 N N . ALA A 1 256 ? -12.945 19.625 4.59 1 98.69 256 ALA A N 1
ATOM 1915 C CA . ALA A 1 256 ? -11.984 20.281 5.465 1 98.69 256 ALA A CA 1
ATOM 1916 C C . ALA A 1 256 ? -12.633 21.438 6.23 1 98.69 256 ALA A C 1
ATOM 1918 O O . ALA A 1 256 ? -12.391 21.609 7.426 1 98.69 256 ALA A O 1
ATOM 1919 N N . ARG A 1 257 ? -13.438 22.234 5.539 1 98.38 257 ARG A N 1
ATOM 1920 C CA . ARG A 1 257 ? -14.148 23.344 6.184 1 98.38 257 ARG A CA 1
ATOM 1921 C C . ARG A 1 257 ? -15.047 22.828 7.301 1 98.38 257 ARG A C 1
ATOM 1923 O O . ARG A 1 257 ? -15.125 23.453 8.367 1 98.38 257 ARG A O 1
ATOM 1930 N N . ALA A 1 258 ? -15.719 21.781 7.035 1 98.06 258 ALA A N 1
ATOM 1931 C CA . ALA A 1 258 ? -16.609 21.203 8.031 1 98.06 258 ALA A CA 1
ATOM 1932 C C . ALA A 1 258 ? -15.844 20.75 9.273 1 98.06 258 ALA A C 1
ATOM 1934 O O . ALA A 1 258 ? -16.234 21.062 10.398 1 98.06 258 ALA A O 1
ATOM 1935 N N . ALA A 1 259 ? -14.781 20.031 9.055 1 98.44 259 ALA A N 1
ATOM 1936 C CA . ALA A 1 259 ? -13.961 19.562 10.172 1 98.44 259 ALA A CA 1
ATOM 1937 C C . ALA A 1 259 ? -13.383 20.734 10.953 1 98.44 259 ALA A C 1
ATOM 1939 O O . ALA A 1 259 ? -13.391 20.719 12.188 1 98.44 259 ALA A O 1
ATOM 1940 N N . ASN A 1 260 ? -12.859 21.719 10.219 1 98.62 260 ASN A N 1
ATOM 1941 C CA . ASN A 1 260 ? -12.32 22.922 10.859 1 98.62 260 ASN A CA 1
ATOM 1942 C C . ASN A 1 260 ? -13.375 23.625 11.703 1 98.62 260 ASN A C 1
ATOM 1944 O O . ASN A 1 260 ? -13.07 24.109 12.797 1 98.62 260 ASN A O 1
ATOM 1948 N N . ALA A 1 261 ? -14.57 23.734 11.164 1 98 261 ALA A N 1
ATOM 1949 C CA . ALA A 1 261 ? -15.656 24.406 11.883 1 98 261 ALA A CA 1
ATOM 1950 C C . ALA A 1 261 ? -15.953 23.703 13.203 1 98 261 ALA A C 1
ATOM 1952 O O . ALA A 1 261 ? -16.203 24.359 14.219 1 98 261 ALA A O 1
ATOM 1953 N N . GLY A 1 262 ? -15.945 22.391 13.148 1 97.75 262 GLY A N 1
ATOM 1954 C CA . GLY A 1 262 ? -16.141 21.641 14.375 1 97.75 262 GLY A CA 1
ATOM 1955 C C . GLY A 1 262 ? -15.047 21.875 15.398 1 97.75 262 GLY A C 1
ATOM 1956 O O . GLY A 1 262 ? -15.328 22 16.594 1 97.75 262 GLY A O 1
ATOM 1957 N N . ALA A 1 263 ? -13.859 21.922 14.93 1 98.19 263 ALA A N 1
ATOM 1958 C CA . ALA A 1 263 ? -12.742 22.188 15.836 1 98.19 263 ALA A CA 1
ATOM 1959 C C . ALA A 1 263 ? -12.867 23.562 16.469 1 98.19 263 ALA A C 1
ATOM 1961 O O . ALA A 1 263 ? -12.555 23.734 17.656 1 98.19 263 ALA A O 1
ATOM 1962 N N . ARG A 1 264 ? -13.312 24.5 15.719 1 97.44 264 ARG A N 1
ATOM 1963 C CA . ARG A 1 264 ? -13.492 25.859 16.234 1 97.44 264 ARG A CA 1
ATOM 1964 C C . ARG A 1 264 ? -14.578 25.891 17.312 1 97.44 264 ARG A C 1
ATOM 1966 O O . ARG A 1 264 ? -14.484 26.656 18.266 1 97.44 264 ARG A O 1
ATOM 1973 N N . LEU A 1 265 ? -15.586 25.109 17.109 1 96.81 265 LEU A N 1
ATOM 1974 C CA . LEU A 1 265 ? -16.625 25 18.109 1 96.81 265 LEU A CA 1
ATOM 1975 C C . LEU A 1 265 ? -16.062 24.516 19.438 1 96.81 265 LEU A C 1
ATOM 1977 O O . LEU A 1 265 ? -16.391 25.078 20.5 1 96.81 265 LEU A O 1
ATOM 1981 N N . LEU A 1 266 ? -15.227 23.531 19.406 1 96.75 266 LEU A N 1
ATOM 1982 C CA . LEU A 1 266 ? -14.586 23.031 20.609 1 96.75 266 LEU A CA 1
ATOM 1983 C C . LEU A 1 266 ? -13.648 24.078 21.203 1 96.75 266 LEU A C 1
ATOM 1985 O O . LEU A 1 266 ? -13.516 24.172 22.422 1 96.75 266 LEU A O 1
ATOM 1989 N N . ALA A 1 267 ? -12.984 24.75 20.328 1 96.88 267 ALA A N 1
ATOM 1990 C CA . ALA A 1 267 ? -12.039 25.766 20.766 1 96.88 267 ALA A CA 1
ATOM 1991 C C . ALA A 1 267 ? -12.75 26.859 21.562 1 96.88 267 ALA A C 1
ATOM 1993 O O . ALA A 1 267 ? -12.219 27.344 22.562 1 96.88 267 ALA A O 1
ATOM 1994 N N . ARG A 1 268 ? -13.867 27.266 21.109 1 96.25 268 ARG A N 1
ATOM 1995 C CA . ARG A 1 268 ? -14.648 28.281 21.812 1 96.25 268 ARG A CA 1
ATOM 1996 C C . ARG A 1 268 ? -15.023 27.812 23.219 1 96.25 268 ARG A C 1
ATOM 1998 O O . ARG A 1 268 ? -14.969 28.594 24.172 1 96.25 268 ARG A O 1
ATOM 2005 N N . ALA A 1 269 ? -15.305 26.609 23.312 1 95.81 269 ALA A N 1
ATOM 2006 C CA . ALA A 1 269 ? -15.68 26.031 24.594 1 95.81 269 ALA A CA 1
ATOM 2007 C C . ALA A 1 269 ? -14.469 25.906 25.516 1 95.81 269 ALA A C 1
ATOM 2009 O O . ALA A 1 269 ? -14.594 26.031 26.734 1 95.81 269 ALA A O 1
ATOM 2010 N N . ALA A 1 270 ? -13.359 25.625 24.984 1 95.81 270 ALA A N 1
ATOM 2011 C CA . ALA A 1 270 ? -12.125 25.391 25.734 1 95.81 270 ALA A CA 1
ATOM 2012 C C . ALA A 1 270 ? -11.609 26.688 26.359 1 95.81 270 ALA A C 1
ATOM 2014 O O . ALA A 1 270 ? -11.047 26.672 27.453 1 95.81 270 ALA A O 1
ATOM 2015 N N . GLY A 1 271 ? -11.742 27.828 25.656 1 94.12 271 GLY A N 1
ATOM 2016 C CA . GLY A 1 271 ? -11.266 29.109 26.141 1 94.12 271 GLY A CA 1
ATOM 2017 C C . GLY A 1 271 ? -9.781 29.125 26.453 1 94.12 271 GLY A C 1
ATOM 2018 O O . GLY A 1 271 ? -8.961 28.797 25.594 1 94.12 271 GLY A O 1
ATOM 2019 N N . ASP A 1 272 ? -9.461 29.297 27.703 1 94.81 272 ASP A N 1
ATOM 2020 C CA . ASP A 1 272 ? -8.078 29.5 28.109 1 94.81 272 ASP A CA 1
ATOM 2021 C C . ASP A 1 272 ? -7.332 28.172 28.234 1 94.81 272 ASP A C 1
ATOM 2023 O O . ASP A 1 272 ? -6.121 28.156 28.469 1 94.81 272 ASP A O 1
ATOM 2027 N N . ARG A 1 273 ? -8 27.125 27.953 1 96.44 273 ARG A N 1
ATOM 2028 C CA . ARG A 1 273 ? -7.383 25.812 28.062 1 96.44 273 ARG A CA 1
ATOM 2029 C C . ARG A 1 273 ? -6.637 25.438 26.781 1 96.44 273 ARG A C 1
ATOM 2031 O O . ARG A 1 273 ? -5.871 24.484 26.766 1 96.44 273 ARG A O 1
ATOM 2038 N N . LEU A 1 274 ? -6.824 26.203 25.75 1 96.94 274 LEU A N 1
ATOM 2039 C CA . LEU A 1 274 ? -6.184 25.891 24.484 1 96.94 274 LEU A CA 1
ATOM 2040 C C . LEU A 1 274 ? -4.664 25.984 24.609 1 96.94 274 LEU A C 1
ATOM 2042 O O . LEU A 1 274 ? -4.133 26.938 25.156 1 96.94 274 LEU A O 1
ATOM 2046 N N . VAL A 1 275 ? -4.031 24.969 24.078 1 96 275 VAL A N 1
ATOM 2047 C CA . VAL A 1 275 ? -2.574 24.953 24.047 1 96 275 VAL A CA 1
ATOM 2048 C C . VAL A 1 275 ? -2.074 25.797 22.875 1 96 275 VAL A C 1
ATOM 2050 O O . VAL A 1 275 ? -1.091 26.531 23 1 96 275 VAL A O 1
ATOM 2053 N N . HIS A 1 276 ? -2.711 25.609 21.672 1 95.88 276 HIS A N 1
ATOM 2054 C CA . HIS A 1 276 ? -2.453 26.359 20.453 1 95.88 276 HIS A CA 1
ATOM 2055 C C . HIS A 1 276 ? -3.75 26.859 19.828 1 95.88 276 HIS A C 1
ATOM 2057 O O . HIS A 1 276 ? -4.824 26.328 20.094 1 95.88 276 HIS A O 1
ATOM 2063 N N . PRO A 1 277 ? -3.621 27.984 19.078 1 96.75 277 PRO A N 1
ATOM 2064 C CA . PRO A 1 277 ? -4.805 28.344 18.297 1 96.75 277 PRO A CA 1
ATOM 2065 C C . PRO A 1 277 ? -5.266 27.219 17.375 1 96.75 277 PRO A C 1
ATOM 2067 O O . PRO A 1 277 ? -4.449 26.422 16.906 1 96.75 277 PRO A O 1
ATOM 2070 N N . VAL A 1 278 ? -6.551 27.219 17.172 1 98.25 278 VAL A N 1
ATOM 2071 C CA . VAL A 1 278 ? -7.105 26.203 16.281 1 98.25 278 VAL A CA 1
ATOM 2072 C C . VAL A 1 278 ? -7.102 26.703 14.844 1 98.25 278 VAL A C 1
ATOM 2074 O O . VAL A 1 278 ? -7.836 27.641 14.508 1 98.25 278 VAL A O 1
ATOM 2077 N N . GLU A 1 279 ? -6.262 26.078 13.969 1 98.56 279 GLU A N 1
ATOM 2078 C CA . GLU A 1 279 ? -6.086 26.531 12.594 1 98.56 279 GLU A CA 1
ATOM 2079 C C . GLU A 1 279 ? -6.387 25.422 11.602 1 98.56 279 GLU A C 1
ATOM 2081 O O . GLU A 1 279 ? -6.25 25.594 10.391 1 98.56 279 GLU A O 1
ATOM 2086 N N . ALA A 1 280 ? -6.785 24.25 12.109 1 98.5 280 ALA A N 1
ATOM 2087 C CA . ALA A 1 280 ? -7.234 23.094 11.336 1 98.5 280 ALA A CA 1
ATOM 2088 C C . ALA A 1 280 ? -8.305 22.312 12.102 1 98.5 280 ALA A C 1
ATOM 2090 O O . ALA A 1 280 ? -9.234 22.906 12.648 1 98.5 280 ALA A O 1
ATOM 2091 N N . ASN A 1 281 ? -8.188 20.984 12.086 1 98.62 281 ASN A N 1
ATOM 2092 C CA . ASN A 1 281 ? -9.281 20.219 12.672 1 98.62 281 ASN A CA 1
ATOM 2093 C C . ASN A 1 281 ? -8.859 19.562 13.977 1 98.62 281 ASN A C 1
ATOM 2095 O O . ASN A 1 281 ? -9.523 18.625 14.445 1 98.62 281 ASN A O 1
ATOM 2099 N N . GLU A 1 282 ? -7.723 19.984 14.547 1 98.31 282 GLU A N 1
ATOM 2100 C CA . GLU A 1 282 ? -7.238 19.438 15.805 1 98.31 282 GLU A CA 1
ATOM 2101 C C . GLU A 1 282 ? -7.27 20.484 16.922 1 98.31 282 GLU A C 1
ATOM 2103 O O . GLU A 1 282 ? -6.98 21.656 16.672 1 98.31 282 GLU A O 1
ATOM 2108 N N . VAL A 1 283 ? -7.637 20.047 18.094 1 97.94 283 VAL A N 1
ATOM 2109 C CA . VAL A 1 283 ? -7.711 20.906 19.281 1 97.94 283 VAL A CA 1
ATOM 2110 C C . VAL A 1 283 ? -6.859 20.328 20.406 1 97.94 283 VAL A C 1
ATOM 2112 O O . VAL A 1 283 ? -7.008 19.156 20.75 1 97.94 283 VAL A O 1
ATOM 2115 N N . PHE A 1 284 ? -5.988 21.062 20.891 1 97.62 284 PHE A N 1
ATOM 2116 C CA . PHE A 1 284 ? -5.137 20.656 22 1 97.62 284 PHE A CA 1
ATOM 2117 C C . PHE A 1 284 ? -5.512 21.438 23.266 1 97.62 284 PHE A C 1
ATOM 2119 O O . PHE A 1 284 ? -5.52 22.672 23.266 1 97.62 284 PHE A O 1
ATOM 2126 N N . LEU A 1 285 ? -5.766 20.688 24.344 1 96.88 285 LEU A N 1
ATOM 2127 C CA . LEU A 1 285 ? -6.273 21.281 25.578 1 96.88 285 LEU A CA 1
ATOM 2128 C C . LEU A 1 285 ? -5.363 20.938 26.75 1 96.88 285 LEU A C 1
ATOM 2130 O O . LEU A 1 285 ? -4.871 19.812 26.859 1 96.88 285 LEU A O 1
ATOM 2134 N N . LYS A 1 286 ? -5.164 21.875 27.578 1 97.06 286 LYS A N 1
ATOM 2135 C CA . LYS A 1 286 ? -4.68 21.578 28.922 1 97.06 286 LYS A CA 1
ATOM 2136 C C . LYS A 1 286 ? -5.75 20.859 29.75 1 97.06 286 LYS A C 1
ATOM 2138 O O . LYS A 1 286 ? -6.871 21.359 29.875 1 97.06 286 LYS A O 1
ATOM 2143 N N . MET A 1 287 ? -5.406 19.797 30.188 1 95.19 287 MET A N 1
ATOM 2144 C CA . MET A 1 287 ? -6.375 18.984 30.922 1 95.19 287 MET A CA 1
ATOM 2145 C C . MET A 1 287 ? -5.676 18.094 31.938 1 95.19 287 MET A C 1
ATOM 2147 O O . MET A 1 287 ? -4.746 17.375 31.609 1 95.19 287 MET A O 1
ATOM 2151 N N . ARG A 1 288 ? -6.066 18.219 33.281 1 94.5 288 ARG A N 1
ATOM 2152 C CA . ARG A 1 288 ? -5.555 17.312 34.312 1 94.5 288 ARG A CA 1
ATOM 2153 C C . ARG A 1 288 ? -6.047 15.891 34.094 1 94.5 288 ARG A C 1
ATOM 2155 O O . ARG A 1 288 ? -7.086 15.68 33.469 1 94.5 288 ARG A O 1
ATOM 2162 N N . ALA A 1 289 ? -5.359 14.984 34.594 1 95.06 289 ALA A N 1
ATOM 2163 C CA . ALA A 1 289 ? -5.676 13.57 34.438 1 95.06 289 ALA A CA 1
ATOM 2164 C C . ALA A 1 289 ? -7.098 13.266 34.906 1 95.06 289 ALA A C 1
ATOM 2166 O O . ALA A 1 289 ? -7.809 12.484 34.25 1 95.06 289 ALA A O 1
ATOM 2167 N N . GLU A 1 290 ? -7.48 13.844 36 1 95.62 290 GLU A N 1
ATOM 2168 C CA . GLU A 1 290 ? -8.812 13.609 36.531 1 95.62 290 GLU A CA 1
ATOM 2169 C C . GLU A 1 290 ? -9.891 14.156 35.625 1 95.62 290 GLU A C 1
ATOM 2171 O O . GLU A 1 290 ? -10.969 13.562 35.5 1 95.62 290 GLU A O 1
ATOM 2176 N N . GLU A 1 291 ? -9.617 15.289 35.031 1 96.31 291 GLU A N 1
ATOM 2177 C CA . GLU A 1 291 ? -10.562 15.891 34.094 1 96.31 291 GLU A CA 1
ATOM 2178 C C . GLU A 1 291 ? -10.727 15.016 32.844 1 96.31 291 GLU A C 1
ATOM 2180 O O . GLU A 1 291 ? -11.844 14.82 32.375 1 96.31 291 GLU A O 1
ATOM 2185 N N . ALA A 1 292 ? -9.617 14.547 32.312 1 96.06 292 ALA A N 1
ATOM 2186 C CA . ALA A 1 292 ? -9.656 13.648 31.156 1 96.06 292 ALA A CA 1
ATOM 2187 C C . ALA A 1 292 ? -10.469 12.391 31.469 1 96.06 292 ALA A C 1
ATOM 2189 O O . ALA A 1 292 ? -11.281 11.945 30.656 1 96.06 292 ALA A O 1
ATOM 2190 N N . ALA A 1 293 ? -10.242 11.859 32.625 1 96.06 293 ALA A N 1
ATOM 2191 C CA . ALA A 1 293 ? -10.969 10.664 33.062 1 96.06 293 ALA A CA 1
ATOM 2192 C C . ALA A 1 293 ? -12.469 10.938 33.125 1 96.06 293 ALA A C 1
ATOM 2194 O O . ALA A 1 293 ? -13.273 10.078 32.781 1 96.06 293 ALA A O 1
ATOM 2195 N N . ARG A 1 294 ? -12.781 12.078 33.625 1 96.12 294 ARG A N 1
ATOM 2196 C CA . ARG A 1 294 ? -14.188 12.469 33.719 1 96.12 294 ARG A CA 1
ATOM 2197 C C . ARG A 1 294 ? -14.836 12.516 32.344 1 96.12 294 ARG A C 1
ATOM 2199 O O . ARG A 1 294 ? -15.961 12.039 32.156 1 96.12 294 ARG A O 1
ATOM 2206 N N . LEU A 1 295 ? -14.195 13.133 31.422 1 96.5 295 LEU A N 1
ATOM 2207 C CA . LEU A 1 295 ? -14.734 13.227 30.062 1 96.5 295 LEU A CA 1
ATOM 2208 C C . LEU A 1 295 ? -14.875 11.844 29.438 1 96.5 295 LEU A C 1
ATOM 2210 O O . LEU A 1 295 ? -15.867 11.562 28.766 1 96.5 295 LEU A O 1
ATOM 2214 N N . ARG A 1 296 ? -13.883 11.023 29.625 1 96.38 296 ARG A N 1
ATOM 2215 C CA . ARG A 1 296 ? -13.938 9.672 29.094 1 96.38 296 ARG A CA 1
ATOM 2216 C C . ARG A 1 296 ? -15.07 8.875 29.734 1 96.38 296 ARG A C 1
ATOM 2218 O O . ARG A 1 296 ? -15.719 8.055 29.078 1 96.38 296 ARG A O 1
ATOM 2225 N N . ALA A 1 297 ? -15.328 9.086 30.984 1 96.62 297 ALA A N 1
ATOM 2226 C CA . ALA A 1 297 ? -16.422 8.43 31.688 1 96.62 297 ALA A CA 1
ATOM 2227 C C . ALA A 1 297 ? -17.781 8.844 31.109 1 96.62 297 ALA A C 1
ATOM 2229 O O . ALA A 1 297 ? -18.75 8.078 31.172 1 96.62 297 ALA A O 1
ATOM 2230 N N . LEU A 1 298 ? -17.812 10.031 30.531 1 96.12 298 LEU A N 1
ATOM 2231 C CA . LEU A 1 298 ? -19.031 10.516 29.906 1 96.12 298 LEU A CA 1
ATOM 2232 C C . LEU A 1 298 ? -19.172 9.938 28.5 1 96.12 298 LEU A C 1
ATOM 2234 O O . LEU A 1 298 ? -20.188 10.18 27.828 1 96.12 298 LEU A O 1
ATOM 2238 N N . GLY A 1 299 ? -18.125 9.219 28.031 1 95.75 299 GLY A N 1
ATOM 2239 C CA . GLY A 1 299 ? -18.234 8.523 26.75 1 95.75 299 GLY A CA 1
ATOM 2240 C C . GLY A 1 299 ? -17.438 9.164 25.641 1 95.75 299 GLY A C 1
ATOM 2241 O O . GLY A 1 299 ? -17.594 8.812 24.469 1 95.75 299 GLY A O 1
ATOM 2242 N N . PHE A 1 300 ? -16.609 10.172 25.969 1 96 300 PHE A N 1
ATOM 2243 C CA . PHE A 1 300 ? -15.797 10.836 24.953 1 96 300 PHE A CA 1
ATOM 2244 C C . PHE A 1 300 ? -14.414 10.211 24.875 1 96 300 PHE A C 1
ATOM 2246 O O . PHE A 1 300 ? -13.656 10.219 25.844 1 96 300 PHE A O 1
ATOM 2253 N N . ASP A 1 301 ? -14.062 9.727 23.672 1 94.56 301 ASP A N 1
ATOM 2254 C CA . ASP A 1 301 ? -12.766 9.094 23.453 1 94.56 301 ASP A CA 1
ATOM 2255 C C . ASP A 1 301 ? -11.805 10.047 22.75 1 94.56 301 ASP A C 1
ATOM 2257 O O . ASP A 1 301 ? -12.164 10.672 21.75 1 94.56 301 ASP A O 1
ATOM 2261 N N . PHE A 1 302 ? -10.656 10.227 23.328 1 95.12 302 PHE A N 1
ATOM 2262 C CA . PHE A 1 302 ? -9.586 11.055 22.797 1 95.12 302 PHE A CA 1
ATOM 2263 C C . PHE A 1 302 ? -8.242 10.641 23.375 1 95.12 302 PHE A C 1
ATOM 2265 O O . PHE A 1 302 ? -8.18 9.805 24.281 1 95.12 302 PHE A O 1
ATOM 2272 N N . TYR A 1 303 ? -7.176 11.18 22.828 1 92.38 303 TYR A N 1
ATOM 2273 C CA . TYR A 1 303 ? -5.844 10.781 23.266 1 92.38 303 TYR A CA 1
ATOM 2274 C C . TYR A 1 303 ? -5.223 11.844 24.172 1 92.38 303 TYR A C 1
ATOM 2276 O O . TYR A 1 303 ? -5.438 13.039 23.953 1 92.38 303 TYR A O 1
ATOM 2284 N N . ASP A 1 304 ? -4.477 11.32 25.094 1 92.5 304 ASP A N 1
ATOM 2285 C CA . ASP A 1 304 ? -3.559 12.219 25.781 1 92.5 304 ASP A CA 1
ATOM 2286 C C . ASP A 1 304 ? -2.439 12.688 24.859 1 92.5 304 ASP A C 1
ATOM 2288 O O . ASP A 1 304 ? -2.066 11.977 23.922 1 92.5 304 ASP A O 1
ATOM 2292 N N . TRP A 1 305 ? -2.064 13.922 25.016 1 90.88 305 TRP A N 1
ATOM 2293 C CA . TRP A 1 305 ? -0.964 14.492 24.25 1 90.88 305 TRP A CA 1
ATOM 2294 C C . TRP A 1 305 ? 0.129 15.023 25.172 1 90.88 305 TRP A C 1
ATOM 2296 O O . TRP A 1 305 ? 0.225 16.234 25.422 1 90.88 305 TRP A O 1
ATOM 2306 N N . GLY A 1 306 ? 0.975 14.172 25.734 1 82.56 306 GLY A N 1
ATOM 2307 C CA . GLY A 1 306 ? 1.93 14.516 26.781 1 82.56 306 GLY A CA 1
ATOM 2308 C C . GLY A 1 306 ? 1.291 14.656 28.156 1 82.56 306 GLY A C 1
ATOM 2309 O O . GLY A 1 306 ? 0.12 14.32 28.328 1 82.56 306 GLY A O 1
ATOM 2310 N N . VAL A 1 307 ? 2.021 15.156 29.062 1 87.19 307 VAL A N 1
ATOM 2311 C CA . VAL A 1 307 ? 1.534 15.305 30.422 1 87.19 307 VAL A CA 1
ATOM 2312 C C . VAL A 1 307 ? 0.641 16.547 30.516 1 87.19 307 VAL A C 1
ATOM 2314 O O . VAL A 1 307 ? 1.065 17.656 30.188 1 87.19 307 VAL A O 1
ATOM 2317 N N . GLY A 1 308 ? -0.599 16.344 30.859 1 93.75 308 GLY A N 1
ATOM 2318 C CA . GLY A 1 308 ? -1.496 17.453 31.156 1 93.75 308 GLY A CA 1
ATOM 2319 C C . GLY A 1 308 ? -2.182 18.016 29.938 1 93.75 308 GLY A C 1
ATOM 2320 O O . GLY A 1 308 ? -2.756 19.094 29.969 1 93.75 308 GLY A O 1
ATOM 2321 N N . GLU A 1 309 ? -2.059 17.328 28.781 1 95.56 309 GLU A N 1
ATOM 2322 C CA . GLU A 1 309 ? -2.68 17.812 27.547 1 95.56 309 GLU A CA 1
ATOM 2323 C C . GLU A 1 309 ? -3.439 16.688 26.844 1 95.56 309 GLU A C 1
ATOM 2325 O O . GLU A 1 309 ? -3.113 15.516 27.016 1 95.56 309 GLU A O 1
ATOM 2330 N N . ALA A 1 310 ? -4.473 17.078 26.203 1 96.81 310 ALA A N 1
ATOM 2331 C CA . ALA A 1 310 ? -5.258 16.156 25.359 1 96.81 310 ALA A CA 1
ATOM 2332 C C . ALA A 1 310 ? -5.355 16.688 23.938 1 96.81 310 ALA A C 1
ATOM 2334 O O . ALA A 1 310 ? -5.324 17.891 23.703 1 96.81 310 ALA A O 1
ATOM 2335 N N . ARG A 1 311 ? -5.391 15.812 23.047 1 97.19 311 ARG A N 1
ATOM 2336 C CA . ARG A 1 311 ? -5.645 16.141 21.641 1 97.19 311 ARG A CA 1
ATOM 2337 C C . ARG A 1 311 ? -7.016 15.641 21.203 1 97.19 311 ARG A C 1
ATOM 2339 O O . ARG A 1 311 ? -7.348 14.469 21.391 1 97.19 311 ARG A O 1
ATOM 2346 N N . LEU A 1 312 ? -7.785 16.5 20.719 1 97.38 312 LEU A N 1
ATOM 2347 C CA . LEU A 1 312 ? -9.078 16.172 20.125 1 97.38 312 LEU A CA 1
ATOM 2348 C C . LEU A 1 312 ? -9.078 16.438 18.625 1 97.38 312 LEU A C 1
ATOM 2350 O O . LEU A 1 312 ? -8.602 17.469 18.172 1 97.38 312 LEU A O 1
ATOM 2354 N N . VAL A 1 313 ? -9.562 15.477 17.875 1 97.75 313 VAL A N 1
ATOM 2355 C CA . VAL A 1 313 ? -9.57 15.586 16.422 1 97.75 313 VAL A CA 1
ATOM 2356 C C . VAL A 1 313 ? -11 15.508 15.906 1 97.75 313 VAL A C 1
ATOM 2358 O O . VAL A 1 313 ? -11.766 14.617 16.297 1 97.75 313 VAL A O 1
ATOM 2361 N N . ILE A 1 314 ? -11.375 16.438 15.086 1 97.81 314 ILE A N 1
ATOM 2362 C CA . ILE A 1 314 ? -12.711 16.469 14.492 1 97.81 314 ILE A CA 1
ATOM 2363 C C . ILE A 1 314 ? -12.648 15.938 13.062 1 97.81 314 ILE A C 1
ATOM 2365 O O . ILE A 1 314 ? -11.789 16.344 12.273 1 97.81 314 ILE A O 1
ATOM 2369 N N . SER A 1 315 ? -13.555 15.086 12.719 1 97.25 315 SER A N 1
ATOM 2370 C CA . SER A 1 315 ? -13.602 14.492 11.383 1 97.25 315 SER A CA 1
ATOM 2371 C C . SER A 1 315 ? -14.578 15.234 10.484 1 97.25 315 SER A C 1
ATOM 2373 O O . SER A 1 315 ? -15.438 15.977 10.969 1 97.25 315 SER A O 1
ATOM 2375 N N . TRP A 1 316 ? -14.461 14.969 9.242 1 96.69 316 TRP A N 1
ATOM 2376 C CA . TRP A 1 316 ? -15.227 15.656 8.203 1 96.69 316 TRP A CA 1
ATOM 2377 C C . TRP A 1 316 ? -16.734 15.453 8.414 1 96.69 316 TRP A C 1
ATOM 2379 O O . TRP A 1 316 ? -17.531 16.297 8.023 1 96.69 316 TRP A O 1
ATOM 2389 N N . ASP A 1 317 ? -17.094 14.359 9.008 1 95.38 317 ASP A N 1
ATOM 2390 C CA . ASP A 1 317 ? -18.484 13.945 9.031 1 95.38 317 ASP A CA 1
ATOM 2391 C C . ASP A 1 317 ? -19.125 14.195 10.398 1 95.38 317 ASP A C 1
ATOM 2393 O O . ASP A 1 317 ? -20.172 13.633 10.727 1 95.38 317 ASP A O 1
ATOM 2397 N N . GLN A 1 318 ? -18.5 14.953 11.211 1 94.75 318 GLN A N 1
ATOM 2398 C CA . GLN A 1 318 ? -19.062 15.281 12.523 1 94.75 318 GLN A CA 1
ATOM 2399 C C . GLN A 1 318 ? -19.781 16.625 12.492 1 94.75 318 GLN A C 1
ATOM 2401 O O . GLN A 1 318 ? -19.141 17.672 12.508 1 94.75 318 GLN A O 1
ATOM 2406 N N . ALA A 1 319 ? -21.078 16.547 12.57 1 91.62 319 ALA A N 1
ATOM 2407 C CA . ALA A 1 319 ? -21.891 17.766 12.602 1 91.62 319 ALA A CA 1
ATOM 2408 C C . ALA A 1 319 ? -21.844 18.406 13.977 1 91.62 319 ALA A C 1
ATOM 2410 O O . ALA A 1 319 ? -21.406 17.797 14.953 1 91.62 319 ALA A O 1
ATOM 2411 N N . GLU A 1 320 ? -22.344 19.562 13.953 1 94.31 320 GLU A N 1
ATOM 2412 C CA . GLU A 1 320 ? -22.328 20.344 15.188 1 94.31 320 GLU A CA 1
ATOM 2413 C C . GLU A 1 320 ? -23.016 19.594 16.328 1 94.31 320 GLU A C 1
ATOM 2415 O O . GLU A 1 320 ? -22.562 19.625 17.469 1 94.31 320 GLU A O 1
ATOM 2420 N N . GLU A 1 321 ? -24.062 18.906 15.969 1 94.69 321 GLU A N 1
ATOM 2421 C CA . GLU A 1 321 ? -24.844 18.203 16.969 1 94.69 321 GLU A CA 1
ATOM 2422 C C . GLU A 1 321 ? -24.031 17.109 17.641 1 94.69 321 GLU A C 1
ATOM 2424 O O . GLU A 1 321 ? -24.219 16.812 18.828 1 94.69 321 GLU A O 1
ATOM 2429 N N . ALA A 1 322 ? -23.125 16.562 16.875 1 93.5 322 ALA A N 1
ATOM 2430 C CA . ALA A 1 322 ? -22.297 15.484 17.406 1 93.5 322 ALA A CA 1
ATOM 2431 C C . ALA A 1 322 ? -21.156 16.047 18.25 1 93.5 322 ALA A C 1
ATOM 2433 O O . ALA A 1 322 ? -20.609 15.328 19.094 1 93.5 322 ALA A O 1
ATOM 2434 N N . ILE A 1 323 ? -20.828 17.312 18.141 1 96.19 323 ILE A N 1
ATOM 2435 C CA . ILE A 1 323 ? -19.672 17.906 18.781 1 96.19 323 ILE A CA 1
ATOM 2436 C C . ILE A 1 323 ? -20.094 18.656 20.047 1 96.19 323 ILE A C 1
ATOM 2438 O O . ILE A 1 323 ? -19.344 18.719 21.016 1 96.19 323 ILE A O 1
ATOM 2442 N N . ARG A 1 324 ? -21.297 19.141 20.109 1 96.38 324 ARG A N 1
ATOM 2443 C CA . ARG A 1 324 ? -21.797 20.031 21.141 1 96.38 324 ARG A CA 1
ATOM 2444 C C . ARG A 1 324 ? -21.734 19.375 22.516 1 96.38 324 ARG A C 1
ATOM 2446 O O . ARG A 1 324 ? -21.375 20.031 23.5 1 96.38 324 ARG A O 1
ATOM 2453 N N . PRO A 1 325 ? -22.109 18.078 22.625 1 97 325 PRO A N 1
ATOM 2454 C CA . PRO A 1 325 ? -22.016 17.484 23.953 1 97 325 PRO A CA 1
ATOM 2455 C C . PRO A 1 325 ? -20.609 17.562 24.547 1 97 325 PRO A C 1
ATOM 2457 O O . PRO A 1 325 ? -20.453 17.828 25.734 1 97 325 PRO A O 1
ATOM 2460 N N . LEU A 1 326 ? -19.641 17.328 23.75 1 97.06 326 LEU A N 1
ATOM 2461 C CA . LEU A 1 326 ? -18.266 17.453 24.234 1 97.06 326 LEU A CA 1
ATOM 2462 C C . LEU A 1 326 ? -17.922 18.891 24.547 1 97.06 326 LEU A C 1
ATOM 2464 O O . LEU A 1 326 ? -17.25 19.172 25.547 1 97.06 326 LEU A O 1
ATOM 2468 N N . ALA A 1 327 ? -18.328 19.766 23.656 1 97.25 327 ALA A N 1
ATOM 2469 C CA . ALA A 1 327 ? -18.094 21.188 23.891 1 97.25 327 ALA A CA 1
ATOM 2470 C C . ALA A 1 327 ? -18.672 21.625 25.234 1 97.25 327 ALA A C 1
ATOM 2472 O O . ALA A 1 327 ? -18 22.328 26 1 97.25 327 ALA A O 1
ATOM 2473 N N . ASP A 1 328 ? -19.859 21.203 25.484 1 97.19 328 ASP A N 1
ATOM 2474 C CA . ASP A 1 328 ? -20.516 21.547 26.734 1 97.19 328 ASP A CA 1
ATOM 2475 C C . ASP A 1 328 ? -19.781 20.953 27.922 1 97.19 328 ASP A C 1
ATOM 2477 O O . ASP A 1 328 ? -19.625 21.609 28.969 1 97.19 328 ASP A O 1
ATOM 2481 N N . ALA A 1 329 ? -19.359 19.734 27.766 1 97.44 329 ALA A N 1
ATOM 2482 C CA . ALA A 1 329 ? -18.625 19.062 28.844 1 97.44 329 ALA A CA 1
ATOM 2483 C C . ALA A 1 329 ? -17.312 19.766 29.141 1 97.44 329 ALA A C 1
ATOM 2485 O O . ALA A 1 329 ? -16.906 19.891 30.297 1 97.44 329 ALA A O 1
ATOM 2486 N N . ILE A 1 330 ? -16.641 20.203 28.141 1 96.75 330 ILE A N 1
ATOM 2487 C CA . ILE A 1 330 ? -15.367 20.922 28.281 1 96.75 330 ILE A CA 1
ATOM 2488 C C . ILE A 1 330 ? -15.609 22.25 28.984 1 96.75 330 ILE A C 1
ATOM 2490 O O . ILE A 1 330 ? -14.852 22.641 29.875 1 96.75 330 ILE A O 1
ATOM 2494 N N . ALA A 1 331 ? -16.641 22.906 28.594 1 95.5 331 ALA A N 1
ATOM 2495 C CA . ALA A 1 331 ? -16.969 24.203 29.188 1 95.5 331 ALA A CA 1
ATOM 2496 C C . ALA A 1 331 ? -17.266 24.078 30.688 1 95.5 331 ALA A C 1
ATOM 2498 O O . ALA A 1 331 ? -17.062 25.016 31.453 1 95.5 331 ALA A O 1
ATOM 2499 N N . ALA A 1 332 ? -17.625 22.938 31.047 1 94.5 332 ALA A N 1
ATOM 2500 C CA . ALA A 1 332 ? -18.031 22.688 32.438 1 94.5 332 ALA A CA 1
ATOM 2501 C C . ALA A 1 332 ? -16.844 22.234 33.281 1 94.5 332 ALA A C 1
ATOM 2503 O O . ALA A 1 332 ? -16.969 22.062 34.5 1 94.5 332 ALA A O 1
ATOM 2504 N N . LEU A 1 333 ? -15.797 21.984 32.719 1 92.5 333 LEU A N 1
ATOM 2505 C CA . LEU A 1 333 ? -14.617 21.594 33.5 1 92.5 333 LEU A CA 1
ATOM 2506 C C . LEU A 1 333 ? -14.117 22.734 34.344 1 92.5 333 LEU A C 1
ATOM 2508 O O . LEU A 1 333 ? -14.117 23.891 33.938 1 92.5 333 LEU A O 1
ATOM 2512 N N . MET B 1 1 ? -12.195 -7.637 -27.062 1 88.5 1 MET B N 1
ATOM 2513 C CA . MET B 1 1 ? -12.273 -8.555 -25.938 1 88.5 1 MET B CA 1
ATOM 2514 C C . MET B 1 1 ? -10.891 -8.789 -25.328 1 88.5 1 MET B C 1
ATOM 2516 O O . MET B 1 1 ? -9.914 -8.961 -26.062 1 88.5 1 MET B O 1
ATOM 2520 N N . ARG B 1 2 ? -10.797 -8.703 -24.031 1 89.31 2 ARG B N 1
ATOM 2521 C CA . ARG B 1 2 ? -9.484 -8.672 -23.406 1 89.31 2 ARG B CA 1
ATOM 2522 C C . ARG B 1 2 ? -9.203 -9.984 -22.672 1 89.31 2 ARG B C 1
ATOM 2524 O O . ARG B 1 2 ? -10.008 -10.422 -21.844 1 89.31 2 ARG B O 1
ATOM 2531 N N . PHE B 1 3 ? -8.125 -10.547 -23.031 1 93.5 3 PHE B N 1
ATOM 2532 C CA . PHE B 1 3 ? -7.656 -11.789 -22.438 1 93.5 3 PHE B CA 1
ATOM 2533 C C . PHE B 1 3 ? -6.223 -11.648 -21.938 1 93.5 3 PHE B C 1
ATOM 2535 O O . PHE B 1 3 ? -5.48 -12.633 -21.891 1 93.5 3 PHE B O 1
ATOM 2542 N N . PHE B 1 4 ? -5.844 -10.453 -21.594 1 89.12 4 PHE B N 1
ATOM 2543 C CA . PHE B 1 4 ? -4.43 -10.172 -21.359 1 89.12 4 PHE B CA 1
ATOM 2544 C C . PHE B 1 4 ? -4.09 -10.281 -19.891 1 89.12 4 PHE B C 1
ATOM 2546 O O . PHE B 1 4 ? -2.936 -10.523 -19.531 1 89.12 4 PHE B O 1
ATOM 2553 N N . SER B 1 5 ? -5.133 -10.023 -18.984 1 92.06 5 SER B N 1
ATOM 2554 C CA . SER B 1 5 ? -4.777 -10.016 -17.578 1 92.06 5 SER B CA 1
ATOM 2555 C C . SER B 1 5 ? -6.016 -10.07 -16.688 1 92.06 5 SER B C 1
ATOM 2557 O O . SER B 1 5 ? -6.984 -9.344 -16.922 1 92.06 5 SER B O 1
ATOM 2559 N N . ASP B 1 6 ? -5.934 -10.867 -15.703 1 92.69 6 ASP B N 1
ATOM 2560 C CA . ASP B 1 6 ? -7.012 -10.938 -14.719 1 92.69 6 ASP B CA 1
ATOM 2561 C C . ASP B 1 6 ? -6.867 -9.844 -13.664 1 92.69 6 ASP B C 1
ATOM 2563 O O . ASP B 1 6 ? -7.785 -9.602 -12.883 1 92.69 6 ASP B O 1
ATOM 2567 N N . ASN B 1 7 ? -5.793 -9.055 -13.695 1 91.62 7 ASN B N 1
ATOM 2568 C CA . ASN B 1 7 ? -5.598 -7.871 -12.859 1 91.62 7 ASN B CA 1
ATOM 2569 C C . ASN B 1 7 ? -6.52 -6.73 -13.281 1 91.62 7 ASN B C 1
ATOM 2571 O O . ASN B 1 7 ? -6.781 -5.816 -12.5 1 91.62 7 ASN B O 1
ATOM 2575 N N . ALA B 1 8 ? -7.016 -6.852 -14.438 1 91.75 8 ALA B N 1
ATOM 2576 C CA . ALA B 1 8 ? -7.75 -5.719 -15 1 91.75 8 ALA B CA 1
ATOM 2577 C C . ALA B 1 8 ? -9.25 -5.895 -14.82 1 91.75 8 ALA B C 1
ATOM 2579 O O . ALA B 1 8 ? -10.023 -4.957 -15.039 1 91.75 8 ALA B O 1
ATOM 2580 N N . ALA B 1 9 ? -9.664 -7.047 -14.391 1 94.38 9 ALA B N 1
ATOM 2581 C CA . ALA B 1 9 ? -11.078 -7.391 -14.312 1 94.38 9 ALA B CA 1
ATOM 2582 C C . ALA B 1 9 ? -11.805 -6.512 -13.305 1 94.38 9 ALA B C 1
ATOM 2584 O O . ALA B 1 9 ? -11.18 -5.898 -12.438 1 94.38 9 ALA B O 1
ATOM 2585 N N . ALA B 1 10 ? -13.102 -6.402 -13.438 1 95.5 10 ALA B N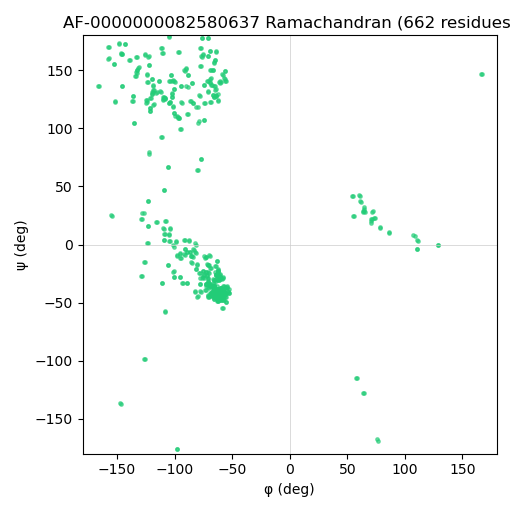 1
ATOM 2586 C CA . ALA B 1 10 ? -13.945 -5.738 -12.445 1 95.5 10 ALA B CA 1
ATOM 2587 C C . ALA B 1 10 ? -13.914 -6.48 -11.109 1 95.5 10 ALA B C 1
ATOM 2589 O O . ALA B 1 10 ? -13.43 -7.613 -11.031 1 95.5 10 ALA B O 1
ATOM 2590 N N . VAL B 1 11 ? -14.398 -5.797 -10.125 1 96.75 11 VAL B N 1
ATOM 2591 C CA . VAL B 1 11 ? -14.477 -6.391 -8.789 1 96.75 11 VAL B CA 1
ATOM 2592 C C . VAL B 1 11 ? -15.836 -7.062 -8.609 1 96.75 11 VAL B C 1
ATOM 2594 O O . VAL B 1 11 ? -16.844 -6.621 -9.172 1 96.75 11 VAL B O 1
ATOM 2597 N N . CYS B 1 12 ? -15.867 -8.125 -7.781 1 96.69 12 CYS B N 1
ATOM 2598 C CA . CYS B 1 12 ? -17.109 -8.828 -7.461 1 96.69 12 CYS B CA 1
ATOM 2599 C C . CYS B 1 12 ? -18.109 -7.891 -6.797 1 96.69 12 CYS B C 1
ATOM 2601 O O . CYS B 1 12 ? -17.734 -7.07 -5.957 1 96.69 12 CYS B O 1
ATOM 2603 N N . PRO B 1 13 ? -19.359 -8.086 -7.207 1 97.06 13 PRO B N 1
ATOM 2604 C CA . PRO B 1 13 ? -20.375 -7.27 -6.543 1 97.06 13 PRO B CA 1
ATOM 2605 C C . PRO B 1 13 ? -20.391 -7.465 -5.027 1 97.06 13 PRO B C 1
ATOM 2607 O O . PRO B 1 13 ? -20.672 -6.52 -4.285 1 97.06 13 PRO B O 1
ATOM 2610 N N . GLU B 1 14 ? -20.141 -8.688 -4.566 1 98.12 14 GLU B N 1
ATOM 2611 C CA . GLU B 1 14 ? -20.094 -8.984 -3.139 1 98.12 14 GLU B CA 1
ATOM 2612 C C . GLU B 1 14 ? -19.047 -8.141 -2.43 1 98.12 14 GLU B C 1
ATOM 2614 O O . GLU B 1 14 ? -19.234 -7.711 -1.293 1 98.12 14 GLU B O 1
ATOM 2619 N N . VAL B 1 15 ? -17.906 -7.938 -3.123 1 97.94 15 VAL B N 1
ATOM 2620 C CA . VAL B 1 15 ? -16.812 -7.152 -2.555 1 97.94 15 VAL B CA 1
ATOM 2621 C C . VAL B 1 15 ? -17.234 -5.684 -2.467 1 97.94 15 VAL B C 1
ATOM 2623 O O . VAL B 1 15 ? -16.984 -5.023 -1.453 1 97.94 15 VAL B O 1
ATOM 2626 N N . LEU B 1 16 ? -17.875 -5.117 -3.514 1 97.06 16 LEU B N 1
ATOM 2627 C CA . LEU B 1 16 ? -18.359 -3.742 -3.48 1 97.06 16 LEU B CA 1
ATOM 2628 C C . LEU B 1 16 ? -19.375 -3.551 -2.359 1 97.06 16 LEU B C 1
ATOM 2630 O O . LEU B 1 16 ? -19.328 -2.549 -1.641 1 97.06 16 LEU B O 1
ATOM 2634 N N . ALA B 1 17 ? -20.25 -4.516 -2.252 1 97.44 17 ALA B N 1
ATOM 2635 C CA . ALA B 1 17 ? -21.266 -4.457 -1.205 1 97.44 17 ALA B CA 1
ATOM 2636 C C . ALA B 1 17 ? -20.641 -4.488 0.182 1 97.44 17 ALA B C 1
ATOM 2638 O O . ALA B 1 17 ? -21.125 -3.836 1.109 1 97.44 17 ALA B O 1
ATOM 2639 N N . ALA B 1 18 ? -19.625 -5.273 0.352 1 97.88 18 ALA B N 1
ATOM 2640 C CA . ALA B 1 18 ? -18.922 -5.383 1.632 1 97.88 18 ALA B CA 1
ATOM 2641 C C . ALA B 1 18 ? -18.328 -4.039 2.053 1 97.88 18 ALA B C 1
ATOM 2643 O O . ALA B 1 18 ? -18.344 -3.697 3.238 1 97.88 18 ALA B O 1
ATOM 2644 N N . LEU B 1 19 ? -17.781 -3.271 1.099 1 97.12 19 LEU B N 1
ATOM 2645 C CA . LEU B 1 19 ? -17.219 -1.965 1.407 1 97.12 19 LEU B CA 1
ATOM 2646 C C . LEU B 1 19 ? -18.266 -1.04 2.012 1 97.12 19 LEU B C 1
A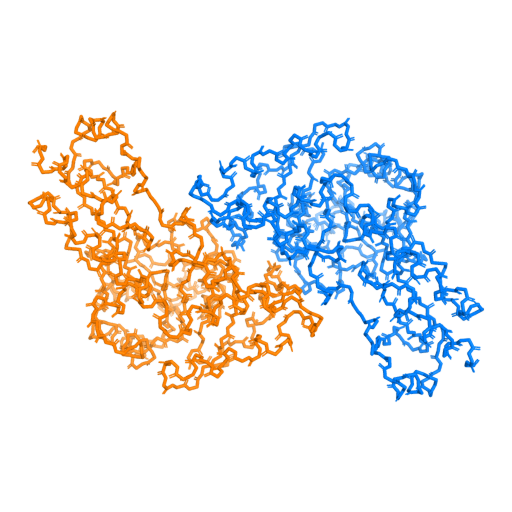TOM 2648 O O . LEU B 1 19 ? -18 -0.359 3.006 1 97.12 19 LEU B O 1
ATOM 2652 N N . ALA B 1 20 ? -19.406 -1.06 1.406 1 95.94 20 ALA B N 1
ATOM 2653 C CA . ALA B 1 20 ? -20.5 -0.216 1.895 1 95.94 20 ALA B CA 1
ATOM 2654 C C . ALA B 1 20 ? -20.953 -0.656 3.283 1 95.94 20 ALA B C 1
ATOM 2656 O O . ALA B 1 20 ? -21.297 0.179 4.125 1 95.94 20 ALA B O 1
ATOM 2657 N N . SER B 1 21 ? -20.922 -1.93 3.488 1 96.56 21 SER B N 1
ATOM 2658 C CA . SER B 1 21 ? -21.469 -2.49 4.715 1 96.56 21 SER B CA 1
ATOM 2659 C C . SER B 1 21 ? -20.609 -2.143 5.922 1 96.56 21 SER B C 1
ATOM 2661 O O . SER B 1 21 ? -21.094 -2.086 7.051 1 96.56 21 SER B O 1
ATOM 2663 N N . VAL B 1 22 ? -19.359 -1.875 5.699 1 97.12 22 VAL B N 1
ATOM 2664 C CA . VAL B 1 22 ? -18.469 -1.642 6.836 1 97.12 22 VAL B CA 1
ATOM 2665 C C . VAL B 1 22 ? -18.172 -0.148 6.965 1 97.12 22 VAL B C 1
ATOM 2667 O O . VAL B 1 22 ? -17.297 0.255 7.734 1 97.12 22 VAL B O 1
ATOM 2670 N N . ASN B 1 23 ? -18.875 0.704 6.203 1 96.56 23 ASN B N 1
ATOM 2671 C CA . ASN B 1 23 ? -18.609 2.137 6.172 1 96.56 23 ASN B CA 1
ATOM 2672 C C . ASN B 1 23 ? -19.172 2.838 7.406 1 96.56 23 ASN B C 1
ATOM 2674 O O . ASN B 1 23 ? -20.141 3.582 7.316 1 96.56 23 ASN B O 1
ATOM 2678 N N . GLN B 1 24 ? -18.5 2.615 8.469 1 92.75 24 GLN B N 1
ATOM 2679 C CA . GLN B 1 24 ? -18.812 3.205 9.766 1 92.75 24 GLN B CA 1
ATOM 2680 C C . GLN B 1 24 ? -17.531 3.467 10.57 1 92.75 24 GLN B C 1
ATOM 2682 O O . GLN B 1 24 ? -16.469 2.963 10.234 1 92.75 24 GLN B O 1
ATOM 2687 N N . LEU B 1 25 ? -17.75 4.273 11.57 1 90.19 25 LEU B N 1
ATOM 2688 C CA . LEU B 1 25 ? -16.641 4.543 12.461 1 90.19 25 LEU B CA 1
ATOM 2689 C C . LEU B 1 25 ? -16.219 3.283 13.219 1 90.19 25 LEU B C 1
ATOM 2691 O O . LEU B 1 25 ? -17.078 2.555 13.727 1 90.19 25 LEU B O 1
ATOM 2695 N N . ASP B 1 26 ? -14.938 2.945 13.164 1 90.81 26 ASP B N 1
ATOM 2696 C CA . ASP B 1 26 ? -14.32 1.874 13.945 1 90.81 26 ASP B CA 1
ATOM 2697 C C . ASP B 1 26 ? -12.867 2.197 14.273 1 90.81 26 ASP B C 1
ATOM 2699 O O . ASP B 1 26 ? -12.352 3.244 13.875 1 90.81 26 ASP B O 1
ATOM 2703 N N . THR B 1 27 ? -12.266 1.35 15.117 1 91.38 27 THR B N 1
ATOM 2704 C CA . THR B 1 27 ? -10.859 1.56 15.445 1 91.38 27 THR B CA 1
ATOM 2705 C C . THR B 1 27 ? -10.008 1.619 14.18 1 91.38 27 THR B C 1
ATOM 2707 O O . THR B 1 27 ? -10.234 0.862 13.234 1 91.38 27 THR B O 1
ATOM 2710 N N . ALA B 1 28 ? -9.039 2.48 14.125 1 92.94 28 ALA B N 1
ATOM 2711 C CA . ALA B 1 28 ? -8.211 2.703 12.938 1 92.94 28 ALA B CA 1
ATOM 2712 C C . ALA B 1 28 ? -7.203 1.57 12.758 1 92.94 28 ALA B C 1
ATOM 2714 O O . ALA B 1 28 ? -7.016 0.746 13.656 1 92.94 28 ALA B O 1
ATOM 2715 N N . TYR B 1 29 ? -6.688 1.561 11.508 1 94.94 29 TYR B N 1
ATOM 2716 C CA . TYR B 1 29 ? -5.641 0.623 11.109 1 94.94 29 TYR B CA 1
ATOM 2717 C C . TYR B 1 29 ? -6.148 -0.814 11.172 1 94.94 29 TYR B C 1
ATOM 2719 O O . TYR B 1 29 ? -7.152 -1.153 10.539 1 94.94 29 TYR B O 1
ATOM 2727 N N . ASP B 1 30 ? -5.469 -1.723 11.844 1 94.5 30 ASP B N 1
ATOM 2728 C CA . ASP B 1 30 ? -5.93 -3.109 11.836 1 94.5 30 ASP B CA 1
ATOM 2729 C C . ASP B 1 30 ? -6.52 -3.496 13.195 1 94.5 30 ASP B C 1
ATOM 2731 O O . ASP B 1 30 ? -6.602 -4.684 13.523 1 94.5 30 ASP B O 1
ATOM 2735 N N . GLY B 1 31 ? -6.914 -2.451 13.977 1 94.06 31 GLY B N 1
ATOM 2736 C CA . GLY B 1 31 ? -7.555 -2.68 15.258 1 94.06 31 GLY B CA 1
ATOM 2737 C C . GLY B 1 31 ? -9.055 -2.852 15.156 1 94.06 31 GLY B C 1
ATOM 2738 O O . GLY B 1 31 ? -9.719 -3.168 16.156 1 94.06 31 GLY B O 1
ATOM 2739 N N . ASP B 1 32 ? -9.625 -2.662 14.016 1 95.75 32 ASP B N 1
ATOM 2740 C CA . ASP B 1 32 ? -11.062 -2.775 13.812 1 95.75 32 ASP B CA 1
ATOM 2741 C C . ASP B 1 32 ? -11.516 -4.234 13.891 1 95.75 32 ASP B C 1
ATOM 2743 O O . ASP B 1 32 ? -10.703 -5.148 13.734 1 95.75 32 ASP B O 1
ATOM 2747 N N . ARG B 1 33 ? -12.773 -4.41 14.086 1 96.69 33 ARG B N 1
ATOM 2748 C CA . ARG B 1 33 ? -13.312 -5.738 14.359 1 96.69 33 ARG B CA 1
ATOM 2749 C C . ARG B 1 33 ? -13.164 -6.648 13.148 1 96.69 33 ARG B C 1
ATOM 2751 O O . ARG B 1 33 ? -13.008 -7.863 13.289 1 96.69 33 ARG B O 1
ATOM 2758 N N . TRP B 1 34 ? -13.25 -6.152 11.945 1 98.19 34 TRP B N 1
ATOM 2759 C CA . TRP B 1 34 ? -13.125 -6.973 10.75 1 98.19 34 TRP B CA 1
ATOM 2760 C C . TRP B 1 34 ? -11.688 -7.445 10.562 1 98.19 34 TRP B C 1
ATOM 2762 O O . TRP B 1 34 ? -11.445 -8.625 10.281 1 98.19 34 TRP B O 1
ATOM 2772 N N . SER B 1 35 ? -10.742 -6.523 10.734 1 98.19 35 SER B N 1
ATOM 2773 C CA . SER B 1 35 ? -9.336 -6.906 10.688 1 98.19 35 SER B CA 1
ATOM 2774 C C . SER B 1 35 ? -9.008 -7.961 11.734 1 98.19 35 SER B C 1
ATOM 2776 O O . SER B 1 35 ? -8.297 -8.93 11.453 1 98.19 35 SER B O 1
ATOM 2778 N N . GLN B 1 36 ? -9.555 -7.805 12.875 1 97.62 36 GLN B N 1
ATOM 2779 C CA . GLN B 1 36 ? -9.273 -8.695 14 1 97.62 36 GLN B CA 1
ATOM 2780 C C . GLN B 1 36 ? -9.898 -10.07 13.781 1 97.62 36 GLN B C 1
ATOM 2782 O O . GLN B 1 36 ? -9.523 -11.039 14.438 1 97.62 36 GLN B O 1
ATOM 2787 N N . SER B 1 37 ? -10.828 -10.188 12.891 1 98.38 37 SER B N 1
ATOM 2788 C CA . SER B 1 37 ? -11.523 -11.445 12.68 1 98.38 37 SER B CA 1
ATOM 2789 C C . SER B 1 37 ? -10.797 -12.312 11.648 1 98.38 37 SER B C 1
ATOM 2791 O O . SER B 1 37 ? -11.141 -13.477 11.461 1 98.38 37 SER B O 1
ATOM 2793 N N . LEU B 1 38 ? -9.805 -11.789 11.039 1 98.69 38 LEU B N 1
ATOM 2794 C CA . LEU B 1 38 ? -9.156 -12.484 9.938 1 98.69 38 LEU B CA 1
ATOM 2795 C C . LEU B 1 38 ? -8.445 -13.742 10.43 1 98.69 38 LEU B C 1
ATOM 2797 O O . LEU B 1 38 ? -8.469 -14.773 9.758 1 98.69 38 LEU B O 1
ATOM 2801 N N . ASP B 1 39 ? -7.801 -13.664 11.578 1 98.62 39 ASP B N 1
ATOM 2802 C CA . ASP B 1 39 ? -7.117 -14.836 12.125 1 98.62 39 ASP B CA 1
ATOM 2803 C C . ASP B 1 39 ? -8.078 -16.016 12.258 1 98.62 39 ASP B C 1
ATOM 2805 O O . ASP B 1 39 ? -7.766 -17.125 11.828 1 98.62 39 ASP B O 1
ATOM 2809 N N . GLY B 1 40 ? -9.211 -15.734 12.859 1 98.75 40 GLY B N 1
ATOM 2810 C CA . GLY B 1 40 ? -10.195 -16.781 13.023 1 98.75 40 GLY B CA 1
ATOM 2811 C C . GLY B 1 40 ? -10.719 -17.328 11.711 1 98.75 40 GLY B C 1
ATOM 2812 O O . GLY B 1 40 ? -10.805 -18.547 11.523 1 98.75 40 GLY B O 1
ATOM 2813 N N . ALA B 1 41 ? -11.039 -16.438 10.781 1 98.75 41 ALA B N 1
ATOM 2814 C CA . ALA B 1 41 ? -11.586 -16.828 9.484 1 98.75 41 ALA B CA 1
ATOM 2815 C C . ALA B 1 41 ? -10.617 -17.734 8.727 1 98.75 41 ALA B C 1
ATOM 2817 O O . ALA B 1 41 ? -11.008 -18.766 8.18 1 98.75 41 ALA B O 1
ATOM 2818 N N . PHE B 1 42 ? -9.367 -17.359 8.734 1 98.81 42 PHE B N 1
ATOM 2819 C CA . PHE B 1 42 ? -8.383 -18.141 7.984 1 98.81 42 PHE B CA 1
ATOM 2820 C C . PHE B 1 42 ? -8 -19.406 8.742 1 98.81 42 PHE B C 1
ATOM 2822 O O . PHE B 1 42 ? -7.695 -20.422 8.133 1 98.81 42 PHE B O 1
ATOM 2829 N N . SER B 1 43 ? -7.973 -19.344 10.094 1 98.81 43 SER B N 1
ATOM 2830 C CA . SER B 1 43 ? -7.746 -20.562 10.859 1 98.81 43 SER B CA 1
ATOM 2831 C C . SER B 1 43 ? -8.797 -21.609 10.547 1 98.81 43 SER B C 1
ATOM 2833 O O . SER B 1 43 ? -8.477 -22.797 10.406 1 98.81 43 SER B O 1
ATOM 2835 N N . ASP B 1 44 ? -10.016 -21.156 10.406 1 98.69 44 ASP B N 1
ATOM 2836 C CA . ASP B 1 44 ? -11.086 -22.062 10.016 1 98.69 44 ASP B CA 1
ATOM 2837 C C . ASP B 1 44 ? -10.859 -22.625 8.617 1 98.69 44 ASP B C 1
ATOM 2839 O O . ASP B 1 44 ? -11 -23.828 8.383 1 98.69 44 ASP B O 1
ATOM 2843 N N . LEU B 1 45 ? -10.477 -21.812 7.723 1 98.62 45 LEU B N 1
ATOM 2844 C CA . LEU B 1 45 ? -10.289 -22.203 6.328 1 98.62 45 LEU B CA 1
ATOM 2845 C C . LEU B 1 45 ? -9.188 -23.25 6.203 1 98.62 45 LEU B C 1
ATOM 2847 O O . LEU B 1 45 ? -9.328 -24.219 5.453 1 98.62 45 LEU B O 1
ATOM 2851 N N . PHE B 1 46 ? -8.086 -23.031 6.953 1 98.75 46 PHE B N 1
ATOM 2852 C CA . PHE B 1 46 ? -6.91 -23.875 6.781 1 98.75 46 PHE B CA 1
ATOM 2853 C C . PHE B 1 46 ? -6.91 -25.016 7.785 1 98.75 46 PHE B C 1
ATOM 2855 O O . PHE B 1 46 ? -6.121 -25.953 7.664 1 98.75 46 PHE B O 1
ATOM 2862 N N . GLY B 1 47 ? -7.773 -24.969 8.789 1 98.38 47 GLY B N 1
ATOM 2863 C CA . GLY B 1 47 ? -7.859 -26.031 9.781 1 98.38 47 GLY B CA 1
ATOM 2864 C C . GLY B 1 47 ? -6.703 -26.016 10.758 1 98.38 47 GLY B C 1
ATOM 2865 O O . GLY B 1 47 ? -6.312 -27.078 11.266 1 98.38 47 GLY B O 1
ATOM 2866 N N . THR B 1 48 ? -6.074 -24.891 10.914 1 98.56 48 THR B N 1
ATOM 2867 C CA . THR B 1 48 ? -4.988 -24.688 11.859 1 98.56 48 THR B CA 1
ATOM 2868 C C . THR B 1 48 ? -4.91 -23.219 12.289 1 98.56 48 THR B C 1
ATOM 2870 O O . THR B 1 48 ? -5.43 -22.344 11.602 1 98.56 48 THR B O 1
ATOM 2873 N N . GLN B 1 49 ? -4.355 -22.969 13.438 1 98.25 49 GLN B N 1
ATOM 2874 C CA . GLN B 1 49 ? -4.164 -21.594 13.883 1 98.25 49 GLN B CA 1
ATOM 2875 C C . GLN B 1 49 ? -3.197 -20.844 12.969 1 98.25 49 GLN B C 1
ATOM 2877 O O . GLN B 1 49 ? -2.107 -21.344 12.672 1 98.25 49 GLN B O 1
ATOM 2882 N N . VAL B 1 50 ? -3.59 -19.703 12.484 1 98.69 50 VAL B N 1
ATOM 2883 C CA . VAL B 1 50 ? -2.723 -18.891 11.648 1 98.69 50 VAL B CA 1
ATOM 2884 C C . VAL B 1 50 ? -2.766 -17.438 12.117 1 98.69 50 VAL B C 1
ATOM 2886 O O . VAL B 1 50 ? -3.611 -17.062 12.938 1 98.69 50 VAL B O 1
ATOM 2889 N N . ARG B 1 51 ? -1.792 -16.656 11.742 1 98.75 51 ARG B N 1
ATOM 2890 C CA . ARG B 1 51 ? -1.843 -15.195 11.75 1 98.75 51 ARG B CA 1
ATOM 2891 C C . ARG B 1 51 ? -2.025 -14.641 10.336 1 98.75 51 ARG B C 1
ATOM 2893 O O . ARG B 1 51 ? -1.266 -14.984 9.43 1 98.75 51 ARG B O 1
ATOM 2900 N N . ALA B 1 52 ? -3.064 -13.891 10.195 1 98.81 52 ALA B N 1
ATOM 2901 C CA . ALA B 1 52 ? -3.396 -13.359 8.875 1 98.81 52 ALA B CA 1
ATOM 2902 C C . ALA B 1 52 ? -3.305 -11.836 8.867 1 98.81 52 ALA B C 1
ATOM 2904 O O . ALA B 1 52 ? -3.799 -11.172 9.781 1 98.81 52 ALA B O 1
ATOM 2905 N N . LEU B 1 53 ? -2.607 -11.336 7.871 1 98.75 53 LEU B N 1
ATOM 2906 C CA . LEU B 1 53 ? -2.512 -9.898 7.641 1 98.75 53 LEU B CA 1
ATOM 2907 C C . LEU B 1 53 ? -3.086 -9.523 6.277 1 98.75 53 LEU B C 1
ATOM 2909 O O . LEU B 1 53 ? -2.805 -10.188 5.277 1 98.75 53 LEU B O 1
ATOM 2913 N N . TRP B 1 54 ? -3.975 -8.477 6.238 1 98.69 54 TRP B N 1
ATOM 2914 C CA . TRP B 1 54 ? -4.285 -7.906 4.93 1 98.69 54 TRP B CA 1
ATOM 2915 C C . TRP B 1 54 ? -3.127 -7.051 4.426 1 98.69 54 TRP B C 1
ATOM 2917 O O . TRP B 1 54 ? -2.441 -6.391 5.211 1 98.69 54 TRP B O 1
ATOM 2927 N N . VAL B 1 55 ? -2.814 -7.18 3.17 1 98.19 55 VAL B N 1
ATOM 2928 C CA . VAL B 1 55 ? -1.792 -6.426 2.453 1 98.19 55 VAL B CA 1
ATOM 2929 C C . VAL B 1 55 ? -2.346 -5.945 1.114 1 98.19 55 VAL B C 1
ATOM 2931 O O . VAL B 1 55 ? -3.115 -6.656 0.463 1 98.19 55 VAL B O 1
ATOM 2934 N N . PRO B 1 56 ? -1.955 -4.773 0.667 1 97.31 56 PRO B N 1
ATOM 2935 C CA . PRO B 1 56 ? -2.648 -4.188 -0.483 1 97.31 56 PRO B CA 1
ATOM 2936 C C . PRO B 1 56 ? -2.281 -4.863 -1.802 1 97.31 56 PRO B C 1
ATOM 2938 O O . PRO B 1 56 ? -3.041 -4.789 -2.77 1 97.31 56 PRO B O 1
ATOM 2941 N N . THR B 1 57 ? -1.097 -5.461 -1.893 1 98.06 57 THR B N 1
ATOM 2942 C CA . THR B 1 57 ? -0.694 -6.043 -3.168 1 98.06 57 THR B CA 1
ATOM 2943 C C . THR B 1 57 ? -0 -7.383 -2.953 1 98.06 57 THR B C 1
ATOM 2945 O O . THR B 1 57 ? 0.495 -7.664 -1.86 1 98.06 57 THR B O 1
ATOM 2948 N N . GLY B 1 58 ? -0.002 -8.164 -4.043 1 98.38 58 GLY B N 1
ATOM 2949 C CA . GLY B 1 58 ? 0.716 -9.43 -4.008 1 98.38 58 GLY B CA 1
ATOM 2950 C C . GLY B 1 58 ? 2.217 -9.258 -3.855 1 98.38 58 GLY B C 1
ATOM 2951 O O . GLY B 1 58 ? 2.857 -10 -3.105 1 98.38 58 GLY B O 1
ATOM 2952 N N . THR B 1 59 ? 2.787 -8.289 -4.566 1 98.5 59 THR B N 1
ATOM 2953 C CA . THR B 1 59 ? 4.211 -8 -4.457 1 98.5 59 THR B CA 1
ATOM 2954 C C . THR B 1 59 ? 4.594 -7.688 -3.014 1 98.5 59 THR B C 1
ATOM 2956 O O . THR B 1 59 ? 5.598 -8.195 -2.508 1 98.5 59 THR B O 1
ATOM 2959 N N . ALA B 1 60 ? 3.771 -6.898 -2.367 1 98.5 60 ALA B N 1
ATOM 2960 C CA . ALA B 1 60 ? 4.039 -6.566 -0.97 1 98.5 60 ALA B CA 1
ATOM 2961 C C . ALA B 1 60 ? 3.934 -7.805 -0.083 1 98.5 60 ALA B C 1
ATOM 2963 O O . ALA B 1 60 ? 4.75 -8 0.82 1 98.5 60 ALA B O 1
ATOM 2964 N N . ALA B 1 61 ? 2.926 -8.625 -0.306 1 98.75 61 ALA B N 1
ATOM 2965 C CA . ALA B 1 61 ? 2.748 -9.844 0.479 1 98.75 61 ALA B CA 1
ATOM 2966 C C . ALA B 1 61 ? 3.961 -10.766 0.35 1 98.75 61 ALA B C 1
ATOM 2968 O O . ALA B 1 61 ? 4.492 -11.25 1.353 1 98.75 61 ALA B O 1
ATOM 2969 N N . ASN B 1 62 ? 4.426 -10.977 -0.892 1 98.88 62 ASN B N 1
ATOM 2970 C CA . ASN B 1 62 ? 5.613 -11.789 -1.134 1 98.88 62 ASN B CA 1
ATOM 2971 C C . ASN B 1 62 ? 6.828 -11.242 -0.395 1 98.88 62 ASN B C 1
ATOM 2973 O O . ASN B 1 62 ? 7.535 -11.984 0.288 1 98.88 62 ASN B O 1
ATOM 2977 N N . SER B 1 63 ? 6.996 -9.984 -0.547 1 98.75 63 SER B N 1
ATOM 2978 C CA . SER B 1 63 ? 8.211 -9.352 -0.038 1 98.75 63 SER B CA 1
ATOM 2979 C C . SER B 1 63 ? 8.234 -9.359 1.487 1 98.75 63 SER B C 1
ATOM 2981 O O . SER B 1 63 ? 9.281 -9.586 2.094 1 98.75 63 SER B O 1
ATOM 2983 N N . LEU B 1 64 ? 7.098 -9.078 2.096 1 98.81 64 LEU B N 1
ATOM 2984 C CA . LEU B 1 64 ? 7.004 -9.125 3.551 1 98.81 64 LEU B CA 1
ATOM 2985 C C . LEU B 1 64 ? 7.258 -10.539 4.062 1 98.81 64 LEU B C 1
ATOM 2987 O O . LEU B 1 64 ? 7.945 -10.727 5.07 1 98.81 64 LEU B O 1
ATOM 2991 N N . ALA B 1 65 ? 6.715 -11.539 3.4 1 98.88 65 ALA B N 1
ATOM 2992 C CA . ALA B 1 65 ? 6.941 -12.93 3.785 1 98.88 65 ALA B CA 1
ATOM 2993 C C . ALA B 1 65 ? 8.422 -13.289 3.707 1 98.88 65 ALA B C 1
ATOM 2995 O O . ALA B 1 65 ? 8.969 -13.891 4.633 1 98.88 65 ALA B O 1
ATOM 2996 N N . LEU B 1 66 ? 9.031 -12.883 2.623 1 98.88 66 LEU B N 1
ATOM 2997 C CA . LEU B 1 66 ? 10.43 -13.234 2.408 1 98.88 66 LEU B CA 1
ATOM 2998 C C . LEU B 1 66 ? 11.336 -12.5 3.396 1 98.88 66 LEU B C 1
ATOM 3000 O O . LEU B 1 66 ? 12.344 -13.055 3.85 1 98.88 66 LEU B O 1
ATOM 3004 N N . ALA B 1 67 ? 10.969 -11.266 3.723 1 98.75 67 ALA B N 1
ATOM 3005 C CA . ALA B 1 67 ? 11.719 -10.531 4.734 1 98.75 67 ALA B CA 1
ATOM 3006 C C . ALA B 1 67 ? 11.633 -11.219 6.094 1 98.75 67 ALA B C 1
ATOM 3008 O O . ALA B 1 67 ? 12.57 -11.133 6.898 1 98.75 67 ALA B O 1
ATOM 3009 N N . ALA B 1 68 ? 10.555 -11.883 6.367 1 98.62 68 ALA B N 1
ATOM 3010 C CA . ALA B 1 68 ? 10.375 -12.602 7.625 1 98.62 68 ALA B CA 1
ATOM 3011 C C . ALA B 1 68 ? 11.188 -13.891 7.637 1 98.62 68 ALA B C 1
ATOM 3013 O O . ALA B 1 68 ? 11.578 -14.383 8.703 1 98.62 68 ALA B O 1
ATOM 3014 N N . LEU B 1 69 ? 11.531 -14.422 6.465 1 98.62 69 LEU B N 1
ATOM 3015 C CA . LEU B 1 69 ? 12.094 -15.766 6.387 1 98.62 69 LEU B CA 1
ATOM 3016 C C . LEU B 1 69 ? 13.594 -15.703 6.102 1 98.62 69 LEU B C 1
ATOM 3018 O O . LEU B 1 69 ? 14.305 -16.703 6.281 1 98.62 69 LEU B O 1
ATOM 3022 N N . CYS B 1 70 ? 14.078 -14.547 5.621 1 98.56 70 CYS B N 1
ATOM 3023 C CA . CYS B 1 70 ? 15.445 -14.492 5.121 1 98.56 70 CYS B CA 1
ATOM 3024 C C . CYS B 1 70 ? 16.156 -13.227 5.605 1 98.56 70 CYS B C 1
ATOM 3026 O O . CYS B 1 70 ? 15.664 -12.117 5.383 1 98.56 70 CYS B O 1
ATOM 3028 N N . PRO B 1 71 ? 17.281 -13.391 6.266 1 97.38 71 PRO B N 1
ATOM 3029 C CA . PRO B 1 71 ? 18.062 -12.211 6.664 1 97.38 71 PRO B CA 1
ATOM 3030 C C . PRO B 1 71 ? 18.703 -11.5 5.473 1 97.38 71 PRO B C 1
ATOM 3032 O O . PRO B 1 71 ? 18.75 -12.055 4.371 1 97.38 71 PRO B O 1
ATOM 3035 N N . PRO B 1 72 ? 19.203 -10.289 5.676 1 96.75 72 PRO B N 1
ATOM 3036 C CA . PRO B 1 72 ? 19.734 -9.484 4.574 1 96.75 72 PRO B CA 1
ATOM 3037 C C . PRO B 1 72 ? 20.906 -10.156 3.865 1 96.75 72 PRO B C 1
ATOM 3039 O O . PRO B 1 72 ? 21.125 -9.945 2.67 1 96.75 72 PRO B O 1
ATOM 3042 N N . TYR B 1 73 ? 21.688 -10.961 4.562 1 96 73 TYR B N 1
ATOM 3043 C CA . TYR B 1 73 ? 22.875 -11.602 3.998 1 96 73 TYR B CA 1
ATOM 3044 C C . TYR B 1 73 ? 22.531 -12.961 3.404 1 96 73 TYR B C 1
ATOM 3046 O O . TYR B 1 73 ? 23.391 -13.648 2.865 1 96 73 TYR B O 1
ATOM 3054 N N . GLY B 1 74 ? 21.234 -13.312 3.422 1 97.56 74 GLY B N 1
ATOM 3055 C CA . GLY B 1 74 ? 20.828 -14.656 3.027 1 97.56 74 GLY B CA 1
ATOM 3056 C C . GLY B 1 74 ? 20.344 -14.727 1.59 1 97.56 74 GLY B C 1
ATOM 3057 O O . GLY B 1 74 ? 20.453 -13.758 0.841 1 97.56 74 GLY B O 1
ATOM 3058 N N . GLY B 1 75 ? 19.875 -15.953 1.233 1 98.25 75 GLY B N 1
ATOM 3059 C CA . GLY B 1 75 ? 19.344 -16.219 -0.098 1 98.25 75 GLY B CA 1
ATOM 3060 C C . GLY B 1 75 ? 18.016 -16.953 -0.084 1 98.25 75 GLY B C 1
ATOM 3061 O O . GLY B 1 75 ? 17.734 -17.703 0.852 1 98.25 75 GLY B O 1
ATOM 3062 N N . VAL B 1 76 ? 17.25 -16.703 -1.071 1 98.88 76 VAL B N 1
ATOM 3063 C CA . VAL B 1 76 ? 15.984 -17.375 -1.309 1 98.88 76 VAL B CA 1
ATOM 3064 C C . VAL B 1 76 ? 16.047 -18.125 -2.645 1 98.88 76 VAL B C 1
ATOM 3066 O O . VAL B 1 76 ? 16.25 -17.5 -3.693 1 98.88 76 VAL B O 1
ATOM 3069 N N . VAL B 1 77 ? 15.852 -19.406 -2.607 1 98.88 77 VAL B N 1
ATOM 3070 C CA . VAL B 1 77 ? 15.789 -20.172 -3.844 1 98.88 77 VAL B CA 1
ATOM 3071 C C . VAL B 1 77 ? 14.422 -20 -4.496 1 98.88 77 VAL B C 1
ATOM 3073 O O . VAL B 1 77 ? 13.391 -20.156 -3.834 1 98.88 77 VAL B O 1
ATOM 3076 N N . CYS B 1 78 ? 14.383 -19.656 -5.711 1 98.88 78 CYS B N 1
ATOM 3077 C CA . CYS B 1 78 ? 13.148 -19.562 -6.484 1 98.88 78 CYS B CA 1
ATOM 3078 C C . CYS B 1 78 ? 13.383 -19.969 -7.938 1 98.88 78 CYS B C 1
ATOM 3080 O O . CYS B 1 78 ? 14.523 -20.172 -8.352 1 98.88 78 CYS B O 1
ATOM 3082 N N . HIS B 1 79 ? 12.359 -20.234 -8.617 1 98.75 79 HIS B N 1
ATOM 3083 C CA . HIS B 1 79 ? 12.508 -20.516 -10.039 1 98.75 79 HIS B CA 1
ATOM 3084 C C . HIS B 1 79 ? 12.969 -19.281 -10.797 1 98.75 79 HIS B C 1
ATOM 3086 O O . HIS B 1 79 ? 12.57 -18.156 -10.477 1 98.75 79 HIS B O 1
ATOM 3092 N N . ARG B 1 80 ? 13.695 -19.438 -11.859 1 97.88 80 ARG B N 1
ATOM 3093 C CA . ARG B 1 80 ? 14.25 -18.328 -12.617 1 97.88 80 ARG B CA 1
ATOM 3094 C C . ARG B 1 80 ? 13.141 -17.453 -13.195 1 97.88 80 ARG B C 1
ATOM 3096 O O . ARG B 1 80 ? 13.32 -16.25 -13.367 1 97.88 80 ARG B O 1
ATOM 3103 N N . GLU B 1 81 ? 11.977 -18.031 -13.352 1 96.56 81 GLU B N 1
ATOM 3104 C CA . GLU B 1 81 ? 10.875 -17.312 -13.977 1 96.56 81 GLU B CA 1
ATOM 3105 C C . GLU B 1 81 ? 9.852 -16.844 -12.93 1 96.56 81 GLU B C 1
ATOM 3107 O O . GLU B 1 81 ? 8.812 -16.281 -13.281 1 96.56 81 GLU B O 1
ATOM 3112 N N . ALA B 1 82 ? 10.172 -17.109 -11.68 1 98.12 82 ALA B N 1
ATOM 3113 C CA . ALA B 1 82 ? 9.234 -16.719 -10.641 1 98.12 82 ALA B CA 1
ATOM 3114 C C . ALA B 1 82 ? 8.945 -15.219 -10.703 1 98.12 82 ALA B C 1
ATOM 3116 O O . ALA B 1 82 ? 9.844 -14.414 -10.977 1 98.12 82 ALA B O 1
ATOM 3117 N N . HIS B 1 83 ? 7.703 -14.883 -10.43 1 97.69 83 HIS B N 1
ATOM 3118 C CA . HIS B 1 83 ? 7.293 -13.484 -10.445 1 97.69 83 HIS B CA 1
ATOM 3119 C C . HIS B 1 83 ? 8.195 -12.633 -9.562 1 97.69 83 HIS B C 1
ATOM 3121 O O . HIS B 1 83 ? 8.562 -11.516 -9.93 1 97.69 83 HIS B O 1
ATOM 3127 N N . ILE B 1 84 ? 8.586 -13.078 -8.398 1 98.38 84 ILE B N 1
ATOM 3128 C CA . ILE B 1 84 ? 9.414 -12.344 -7.449 1 98.38 84 ILE B CA 1
ATOM 3129 C C . ILE B 1 84 ? 10.773 -12.055 -8.078 1 98.38 84 ILE B C 1
ATOM 3131 O O . ILE B 1 84 ? 11.438 -11.078 -7.711 1 98.38 84 ILE B O 1
ATOM 3135 N N . ASN B 1 85 ? 11.18 -12.859 -8.984 1 97.81 85 ASN B N 1
ATOM 3136 C CA . ASN B 1 85 ? 12.484 -12.719 -9.617 1 97.81 85 ASN B CA 1
ATOM 3137 C C . ASN B 1 85 ? 12.414 -11.812 -10.844 1 97.81 85 ASN B C 1
ATOM 3139 O O . ASN B 1 85 ? 13.352 -11.062 -11.125 1 97.81 85 ASN B O 1
ATOM 3143 N N . VAL B 1 86 ? 11.258 -11.852 -11.539 1 95.75 86 VAL B N 1
ATOM 3144 C CA . VAL B 1 86 ? 11.234 -11.281 -12.883 1 95.75 86 VAL B CA 1
ATOM 3145 C C . VAL B 1 86 ? 10.375 -10.016 -12.891 1 95.75 86 VAL B C 1
ATOM 3147 O O . VAL B 1 86 ? 10.703 -9.039 -13.57 1 95.75 86 VAL B O 1
ATOM 3150 N N . ASP B 1 87 ? 9.328 -9.977 -12.078 1 95.19 87 ASP B N 1
ATOM 3151 C CA . ASP B 1 87 ? 8.289 -9 -12.375 1 95.19 87 ASP B CA 1
ATOM 3152 C C . ASP B 1 87 ? 7.949 -8.164 -11.141 1 95.19 87 ASP B C 1
ATOM 3154 O O . ASP B 1 87 ? 6.848 -7.625 -11.039 1 95.19 87 ASP B O 1
ATOM 3158 N N . GLU B 1 88 ? 8.828 -8.062 -10.164 1 96.06 88 GLU B N 1
ATOM 3159 C CA . GLU B 1 88 ? 8.5 -7.297 -8.969 1 96.06 88 GLU B CA 1
ATOM 3160 C C . GLU B 1 88 ? 9.516 -6.184 -8.727 1 96.06 88 GLU B C 1
ATOM 3162 O O . GLU B 1 88 ? 9.633 -5.676 -7.609 1 96.06 88 GLU B O 1
ATOM 3167 N N . CYS B 1 89 ? 10.273 -5.875 -9.719 1 96.56 89 CYS B N 1
ATOM 3168 C CA . CYS B 1 89 ? 11.164 -4.723 -9.711 1 96.56 89 CYS B CA 1
ATOM 3169 C C . CYS B 1 89 ? 12.086 -4.754 -8.5 1 96.56 89 CYS B C 1
ATOM 3171 O O . CYS B 1 89 ? 12.266 -3.74 -7.82 1 96.56 89 CYS B O 1
ATOM 3173 N N . GLY B 1 90 ? 12.617 -5.891 -8.148 1 96.81 90 GLY B N 1
ATOM 3174 C CA . GLY B 1 90 ? 13.578 -6.016 -7.059 1 96.81 90 GLY B CA 1
ATOM 3175 C C . GLY B 1 90 ? 12.953 -5.824 -5.688 1 96.81 90 GLY B C 1
ATOM 3176 O O . GLY B 1 90 ? 13.648 -5.5 -4.723 1 96.81 90 GLY B O 1
ATOM 3177 N N . ALA B 1 91 ? 11.672 -6.012 -5.57 1 98.31 91 ALA B N 1
ATOM 3178 C CA . ALA B 1 91 ? 10.961 -5.789 -4.312 1 98.31 91 ALA B CA 1
ATOM 3179 C C . ALA B 1 91 ? 11.492 -6.707 -3.215 1 98.31 91 ALA B C 1
ATOM 3181 O O . ALA B 1 91 ? 11.75 -6.258 -2.096 1 98.31 91 ALA B O 1
ATOM 3182 N N . PRO B 1 92 ? 11.672 -8.023 -3.486 1 98.31 92 PRO B N 1
ATOM 3183 C CA . PRO B 1 92 ? 12.211 -8.867 -2.418 1 98.31 92 PRO B CA 1
ATOM 3184 C C . PRO B 1 92 ? 13.547 -8.359 -1.875 1 98.31 92 PRO B C 1
ATOM 3186 O O . PRO B 1 92 ? 13.734 -8.297 -0.659 1 98.31 92 PRO B O 1
ATOM 3189 N N . GLU B 1 93 ? 14.453 -7.906 -2.758 1 97.81 93 GLU B N 1
ATOM 3190 C CA . GLU B 1 93 ? 15.742 -7.371 -2.346 1 97.81 93 GLU B CA 1
ATOM 3191 C C . GLU B 1 93 ? 15.578 -6.094 -1.526 1 97.81 93 GLU B C 1
ATOM 3193 O O . GLU B 1 93 ? 16.281 -5.895 -0.534 1 97.81 93 GLU B O 1
ATOM 3198 N N . PHE B 1 94 ? 14.672 -5.352 -1.939 1 98.06 94 PHE B N 1
ATOM 3199 C CA . PHE B 1 94 ? 14.391 -4.113 -1.226 1 98.06 94 PHE B CA 1
ATOM 3200 C C . PHE B 1 94 ? 13.93 -4.402 0.198 1 98.06 94 PHE B C 1
ATOM 3202 O O . PHE B 1 94 ? 14.461 -3.844 1.155 1 98.06 94 PHE B O 1
ATOM 3209 N N . TYR B 1 95 ? 13 -5.297 0.439 1 98.38 95 TYR B N 1
ATOM 3210 C CA . TYR B 1 95 ? 12.375 -5.574 1.729 1 98.38 95 TYR B CA 1
ATOM 3211 C C . TYR B 1 95 ? 13.32 -6.359 2.633 1 98.38 95 TYR B C 1
ATOM 3213 O O . TYR B 1 95 ? 13.281 -6.215 3.855 1 98.38 95 TYR B O 1
ATOM 3221 N N . THR B 1 96 ? 14.227 -7.152 2.031 1 97.12 96 THR B N 1
ATOM 3222 C CA . THR B 1 96 ? 15.148 -7.961 2.822 1 97.12 96 THR B CA 1
ATOM 3223 C C . THR B 1 96 ? 16.438 -7.199 3.094 1 97.12 96 THR B C 1
ATOM 3225 O O . THR B 1 96 ? 17.328 -7.699 3.791 1 97.12 96 THR B O 1
ATOM 3228 N N . HIS B 1 97 ? 16.531 -6.008 2.518 1 95.5 97 HIS B N 1
ATOM 3229 C CA . HIS B 1 97 ? 17.719 -5.184 2.643 1 95.5 97 HIS B CA 1
ATOM 3230 C C . HIS B 1 97 ? 18.938 -5.855 2 1 95.5 97 HIS B C 1
ATOM 3232 O O . HIS B 1 97 ? 20.047 -5.777 2.525 1 95.5 97 HIS B O 1
ATOM 3238 N N . GLY B 1 98 ? 18.625 -6.738 0.915 1 94.56 98 GLY B N 1
ATOM 3239 C CA . GLY B 1 98 ? 19.781 -7.156 0.141 1 94.56 98 GLY B CA 1
ATOM 3240 C C . GLY B 1 98 ? 19.859 -8.664 -0.031 1 94.56 98 GLY B C 1
ATOM 3241 O O . GLY B 1 98 ? 20.781 -9.164 -0.692 1 94.56 98 GLY B O 1
ATOM 3242 N N . ALA B 1 99 ? 18.938 -9.445 0.501 1 96.81 99 ALA B N 1
ATOM 3243 C CA . ALA B 1 99 ? 19 -10.891 0.288 1 96.81 99 ALA B CA 1
ATOM 3244 C C . ALA B 1 99 ? 18.984 -11.227 -1.2 1 96.81 99 ALA B C 1
ATOM 3246 O O . ALA B 1 99 ? 18.312 -10.555 -1.988 1 96.81 99 ALA B O 1
ATOM 3247 N N . LYS B 1 100 ? 19.688 -12.281 -1.534 1 97.06 100 LYS B N 1
ATOM 3248 C CA . LYS B 1 100 ? 19.844 -12.664 -2.934 1 97.06 100 LYS B CA 1
ATOM 3249 C C . LYS B 1 100 ? 18.797 -13.695 -3.336 1 97.06 100 LYS B C 1
ATOM 3251 O O . LYS B 1 100 ? 18.5 -14.617 -2.572 1 97.06 100 LYS B O 1
ATOM 3256 N N . LEU B 1 101 ? 18.188 -13.555 -4.488 1 98.56 101 LEU B N 1
ATOM 3257 C CA . LEU B 1 101 ? 17.391 -14.625 -5.082 1 98.56 101 LEU B CA 1
ATOM 3258 C C . LEU B 1 101 ? 18.281 -15.594 -5.855 1 98.56 101 LEU B C 1
ATOM 3260 O O . LEU B 1 101 ? 19.047 -15.18 -6.727 1 98.56 101 LEU B O 1
ATOM 3264 N N . LEU B 1 102 ? 18.219 -16.812 -5.461 1 98.44 102 LEU B N 1
ATOM 3265 C CA . LEU B 1 102 ? 19 -17.875 -6.086 1 98.44 102 LEU B CA 1
ATOM 3266 C C . LEU B 1 102 ? 18.125 -18.672 -7.07 1 98.44 102 LEU B C 1
ATOM 3268 O O . LEU B 1 102 ? 17.281 -19.453 -6.66 1 98.44 102 LEU B O 1
ATOM 3272 N N . ALA B 1 103 ? 18.391 -18.547 -8.32 1 98.06 103 ALA B N 1
ATOM 3273 C CA . ALA B 1 103 ? 17.484 -19.031 -9.359 1 98.06 103 ALA B CA 1
ATOM 3274 C C . ALA B 1 103 ? 17.734 -20.5 -9.664 1 98.06 103 ALA B C 1
ATOM 3276 O O . ALA B 1 103 ? 18.875 -20.906 -9.906 1 98.06 103 ALA B O 1
ATOM 3277 N N . GLY B 1 104 ? 16.688 -21.234 -9.531 1 98.31 104 GLY B N 1
ATOM 3278 C CA . GLY B 1 104 ? 16.672 -22.609 -10 1 98.31 104 GLY B CA 1
ATOM 3279 C C . GLY B 1 104 ? 15.883 -22.797 -11.281 1 98.31 104 GLY B C 1
ATOM 3280 O O . GLY B 1 104 ? 15.359 -21.828 -11.836 1 98.31 104 GLY B O 1
ATOM 3281 N N . GLU B 1 105 ? 15.883 -24.062 -11.734 1 97.25 105 GLU B N 1
ATOM 3282 C CA . GLU B 1 105 ? 15.203 -24.375 -12.984 1 97.25 105 GLU B CA 1
ATOM 3283 C C . GLU B 1 105 ? 14.195 -25.5 -12.797 1 97.25 105 GLU B C 1
ATOM 3285 O O . GLU B 1 105 ? 14.211 -26.188 -11.773 1 97.25 105 GLU B O 1
ATOM 3290 N N . GLY B 1 106 ? 13.352 -25.594 -13.734 1 96.75 106 GLY B N 1
ATOM 3291 C CA . GLY B 1 106 ? 12.375 -26.672 -13.797 1 96.75 106 GLY B CA 1
ATOM 3292 C C . GLY B 1 106 ? 11.273 -26.422 -14.812 1 96.75 106 GLY B C 1
ATOM 3293 O O . GLY B 1 106 ? 10.906 -25.266 -15.055 1 96.75 106 GLY B O 1
ATOM 3294 N N . PRO B 1 107 ? 10.805 -27.5 -15.414 1 95.56 107 PRO B N 1
ATOM 3295 C CA . PRO B 1 107 ? 9.75 -27.344 -16.422 1 95.56 107 PRO B CA 1
ATOM 3296 C C . PRO B 1 107 ? 8.477 -26.734 -15.844 1 95.56 107 PRO B C 1
ATOM 3298 O O . PRO B 1 107 ? 8.094 -27.031 -14.719 1 95.56 107 PRO B O 1
ATOM 3301 N N . GLY B 1 108 ? 7.867 -25.828 -16.641 1 96.38 108 GLY B N 1
ATOM 3302 C CA . GLY B 1 108 ? 6.613 -25.219 -16.234 1 96.38 108 GLY B CA 1
ATOM 3303 C C . GLY B 1 108 ? 6.77 -24.25 -15.078 1 96.38 108 GLY B C 1
ATOM 3304 O O . GLY B 1 108 ? 5.832 -24.031 -14.305 1 96.38 108 GLY B O 1
ATOM 3305 N N . SER B 1 109 ? 8.039 -23.781 -14.852 1 97.5 109 SER B N 1
ATOM 3306 C CA . SER B 1 109 ? 8.367 -22.875 -13.766 1 97.5 109 SER B CA 1
ATOM 3307 C C . SER B 1 109 ? 8.172 -23.531 -12.406 1 97.5 109 SER B C 1
ATOM 3309 O O . SER B 1 109 ? 7.793 -22.875 -11.438 1 97.5 109 SER B O 1
ATOM 3311 N N . LYS B 1 110 ? 8.328 -24.859 -12.375 1 98.56 110 LYS B N 1
ATOM 3312 C CA . LYS B 1 110 ? 8.281 -25.594 -11.117 1 98.56 110 LYS B CA 1
ATOM 3313 C C . LYS B 1 110 ? 9.688 -25.906 -10.609 1 98.56 110 LYS B C 1
ATOM 3315 O O . LYS B 1 110 ? 10.57 -26.25 -11.398 1 98.56 110 LYS B O 1
ATOM 3320 N N . LEU B 1 111 ? 9.797 -25.766 -9.344 1 98.62 111 LEU B N 1
ATOM 3321 C CA . LEU B 1 111 ? 10.969 -26.344 -8.68 1 98.62 111 LEU B CA 1
ATOM 3322 C C . LEU B 1 111 ? 10.695 -27.766 -8.242 1 98.62 111 LEU B C 1
ATOM 3324 O O . LEU B 1 111 ? 9.539 -28.156 -8.039 1 98.62 111 LEU B O 1
ATOM 3328 N N . THR B 1 112 ? 11.742 -28.531 -8.188 1 98.56 112 THR B N 1
ATOM 3329 C CA . THR B 1 112 ? 11.773 -29.844 -7.543 1 98.56 112 THR B CA 1
ATOM 3330 C C . THR B 1 112 ? 12.844 -29.891 -6.465 1 98.56 112 THR B C 1
ATOM 3332 O O . THR B 1 112 ? 13.727 -29.031 -6.414 1 98.56 112 THR B O 1
ATOM 3335 N N . PRO B 1 113 ? 12.688 -30.891 -5.598 1 98.69 113 PRO B N 1
ATOM 3336 C CA . PRO B 1 113 ? 13.773 -31.016 -4.625 1 98.69 113 PRO B CA 1
ATOM 3337 C C . PRO B 1 113 ? 15.148 -31.125 -5.281 1 98.69 113 PRO B C 1
ATOM 3339 O O . PRO B 1 113 ? 16.109 -30.5 -4.816 1 98.69 113 PRO B O 1
ATOM 3342 N N . ASP B 1 114 ? 15.219 -31.797 -6.375 1 98.62 114 ASP B N 1
ATOM 3343 C CA . ASP B 1 114 ? 16.5 -31.953 -7.062 1 98.62 114 ASP B CA 1
ATOM 3344 C C . ASP B 1 114 ? 16.969 -30.609 -7.633 1 98.62 114 ASP B C 1
ATOM 3346 O O . ASP B 1 114 ? 18.156 -30.297 -7.582 1 98.62 114 ASP B O 1
ATOM 3350 N N . ALA B 1 115 ? 16.047 -29.859 -8.203 1 98.62 115 ALA B N 1
ATOM 3351 C CA . ALA B 1 115 ? 16.406 -28.547 -8.734 1 98.62 115 ALA B CA 1
ATOM 3352 C C . ALA B 1 115 ? 16.906 -27.625 -7.625 1 98.62 115 ALA B C 1
ATOM 3354 O O . ALA B 1 115 ? 17.844 -26.844 -7.832 1 98.62 115 ALA B O 1
ATOM 3355 N N . ILE B 1 116 ? 16.281 -27.719 -6.484 1 98.81 116 ILE B N 1
ATOM 3356 C CA . ILE B 1 116 ? 16.688 -26.922 -5.34 1 98.81 116 ILE B CA 1
ATOM 3357 C C . ILE B 1 116 ? 18.062 -27.359 -4.859 1 98.81 116 ILE B C 1
ATOM 3359 O O . ILE B 1 116 ? 18.953 -26.516 -4.637 1 98.81 116 ILE B O 1
ATOM 3363 N N . ARG B 1 117 ? 18.328 -28.656 -4.773 1 98.56 117 ARG B N 1
ATOM 3364 C CA . ARG B 1 117 ? 19.625 -29.172 -4.379 1 98.56 117 ARG B CA 1
ATOM 3365 C C . ARG B 1 117 ? 20.719 -28.719 -5.34 1 98.56 117 ARG B C 1
ATOM 3367 O O . ARG B 1 117 ? 21.828 -28.375 -4.914 1 98.56 117 ARG B O 1
ATOM 3374 N N . ALA B 1 118 ? 20.375 -28.672 -6.562 1 98.44 118 ALA B N 1
ATOM 3375 C CA . ALA B 1 118 ? 21.344 -28.266 -7.578 1 98.44 118 ALA B CA 1
ATOM 3376 C C . ALA B 1 118 ? 21.797 -26.828 -7.348 1 98.44 118 ALA B C 1
ATOM 3378 O O . ALA B 1 118 ? 22.938 -26.484 -7.672 1 98.44 118 ALA B O 1
ATOM 3379 N N . VAL B 1 119 ? 20.922 -26.031 -6.781 1 98.44 119 VAL B N 1
ATOM 3380 C CA . VAL B 1 119 ? 21.25 -24.625 -6.508 1 98.44 119 VAL B CA 1
ATOM 3381 C C . VAL B 1 119 ? 22.047 -24.531 -5.203 1 98.44 119 VAL B C 1
ATOM 3383 O O . VAL B 1 119 ? 23.047 -23.797 -5.129 1 98.44 119 VAL B O 1
ATOM 3386 N N . ILE B 1 120 ? 21.688 -25.312 -4.188 1 98.19 120 ILE B N 1
ATOM 3387 C CA . ILE B 1 120 ? 22.188 -24.969 -2.859 1 98.19 120 ILE B CA 1
ATOM 3388 C C . ILE B 1 120 ? 23.359 -25.875 -2.498 1 98.19 120 ILE B C 1
ATOM 3390 O O . ILE B 1 120 ? 24.234 -25.484 -1.723 1 98.19 120 ILE B O 1
ATOM 3394 N N . ASP B 1 121 ? 23.453 -27.047 -3.104 1 98 121 ASP B N 1
ATOM 3395 C CA . ASP B 1 121 ? 24.484 -28 -2.701 1 98 121 ASP B CA 1
ATOM 3396 C C . ASP B 1 121 ? 25.875 -27.5 -3.059 1 98 121 ASP B C 1
ATOM 3398 O O . ASP B 1 121 ? 26.828 -27.75 -2.32 1 98 121 ASP B O 1
ATOM 3402 N N . PRO B 1 122 ? 26.031 -26.797 -4.203 1 97.44 122 PRO B N 1
ATOM 3403 C CA . PRO B 1 122 ? 27.375 -26.328 -4.555 1 97.44 122 PRO B CA 1
ATOM 3404 C C . PRO B 1 122 ? 27.844 -25.172 -3.676 1 97.44 122 PRO B C 1
ATOM 3406 O O . PRO B 1 122 ? 29.016 -24.781 -3.715 1 97.44 122 PRO B O 1
ATOM 3409 N N . ILE B 1 123 ? 27 -24.594 -2.904 1 96.81 123 ILE B N 1
ATOM 3410 C CA . ILE B 1 123 ? 27.344 -23.422 -2.09 1 96.81 123 ILE B CA 1
ATOM 3411 C C . ILE B 1 123 ? 28.203 -23.875 -0.909 1 96.81 123 ILE B C 1
ATOM 3413 O O . ILE B 1 123 ? 27.766 -24.672 -0.081 1 96.81 123 ILE B O 1
ATOM 3417 N N . ARG B 1 124 ? 29.453 -23.297 -0.798 1 95.81 124 ARG B N 1
ATOM 3418 C CA . ARG B 1 124 ? 30.328 -23.594 0.335 1 95.81 124 ARG B CA 1
ATOM 3419 C C . ARG B 1 124 ? 29.766 -22.984 1.623 1 95.81 124 ARG B C 1
ATOM 3421 O O . ARG B 1 124 ? 29.297 -21.844 1.637 1 95.81 124 ARG B O 1
ATOM 3428 N N . PRO B 1 125 ? 29.875 -23.766 2.658 1 92.75 125 PRO B N 1
ATOM 3429 C CA . PRO B 1 125 ? 29.344 -23.266 3.93 1 92.75 125 PRO B CA 1
ATOM 3430 C C . PRO B 1 125 ? 30.297 -22.281 4.621 1 92.75 125 PRO B C 1
ATOM 3432 O O . PRO B 1 125 ? 30.812 -22.578 5.703 1 92.75 125 PRO B O 1
ATOM 3435 N N . ASP B 1 126 ? 30.531 -21.172 3.986 1 92.38 126 ASP B N 1
ATOM 3436 C CA . ASP B 1 126 ? 31.406 -20.156 4.547 1 92.38 126 ASP B CA 1
ATOM 3437 C C . ASP B 1 126 ? 30.891 -18.75 4.242 1 92.38 126 ASP B C 1
ATOM 3439 O O . ASP B 1 126 ? 29.922 -18.578 3.518 1 92.38 126 ASP B O 1
ATOM 3443 N N . VAL B 1 127 ? 31.531 -17.75 4.832 1 93.25 127 VAL B N 1
ATOM 3444 C CA . VAL B 1 127 ? 31.016 -16.391 4.859 1 93.25 127 VAL B CA 1
ATOM 3445 C C . VAL B 1 127 ? 31.188 -15.75 3.484 1 93.25 127 VAL B C 1
ATOM 3447 O O . VAL B 1 127 ? 30.609 -14.695 3.213 1 93.25 127 VAL B O 1
ATOM 3450 N N . HIS B 1 128 ? 31.906 -16.359 2.58 1 93.56 128 HIS B N 1
ATOM 3451 C CA . HIS B 1 128 ? 32.188 -15.734 1.296 1 93.56 128 HIS B CA 1
ATOM 3452 C C . HIS B 1 128 ? 31.078 -15.992 0.292 1 93.56 128 HIS B C 1
ATOM 3454 O O . HIS B 1 128 ? 30.969 -15.305 -0.725 1 93.56 128 HIS B O 1
ATOM 3460 N N . GLN B 1 129 ? 30.188 -16.969 0.562 1 94.19 129 GLN B N 1
ATOM 3461 C CA . GLN B 1 129 ? 29.094 -17.281 -0.345 1 94.19 129 GLN B CA 1
ATOM 3462 C C . GLN B 1 129 ? 27.734 -17.078 0.34 1 94.19 129 GLN B C 1
ATOM 3464 O O . GLN B 1 129 ? 27.594 -17.391 1.524 1 94.19 129 GLN B O 1
ATOM 3469 N N . VAL B 1 130 ? 26.781 -16.594 -0.358 1 96.75 130 VAL B N 1
ATOM 3470 C CA . VAL B 1 130 ? 25.438 -16.406 0.17 1 96.75 130 VAL B CA 1
ATOM 3471 C C . VAL B 1 130 ? 24.844 -17.766 0.56 1 96.75 130 VAL B C 1
ATOM 3473 O O . VAL B 1 130 ? 24.828 -18.703 -0.246 1 96.75 130 VAL B O 1
ATOM 3476 N N . GLN B 1 131 ? 24.453 -17.781 1.805 1 96.94 131 GLN B N 1
ATOM 3477 C CA . GLN B 1 131 ? 23.859 -19.016 2.299 1 96.94 131 GLN B CA 1
ATOM 3478 C C . GLN B 1 131 ? 22.344 -19.016 2.076 1 96.94 131 GLN B C 1
ATOM 3480 O O . GLN B 1 131 ? 21.688 -18 2.271 1 96.94 131 GLN B O 1
ATOM 3485 N N . PRO B 1 132 ? 21.734 -20.141 1.604 1 98.19 132 PRO B N 1
ATOM 3486 C CA . PRO B 1 132 ? 20.281 -20.219 1.445 1 98.19 132 PRO B CA 1
ATOM 3487 C C . PRO B 1 132 ? 19.547 -20.219 2.781 1 98.19 132 PRO B C 1
ATOM 3489 O O . PRO B 1 132 ? 19.953 -20.891 3.725 1 98.19 132 PRO B O 1
ATOM 3492 N N . HIS B 1 133 ? 18.422 -19.422 2.824 1 98.69 133 HIS B N 1
ATOM 3493 C CA . HIS B 1 133 ? 17.641 -19.328 4.051 1 98.69 133 HIS B CA 1
ATOM 3494 C C . HIS B 1 133 ? 16.172 -19.656 3.795 1 98.69 133 HIS B C 1
ATOM 3496 O O . HIS B 1 133 ? 15.422 -19.938 4.73 1 98.69 133 HIS B O 1
ATOM 3502 N N . ALA B 1 134 ? 15.734 -19.672 2.521 1 98.88 134 ALA B N 1
ATOM 3503 C CA . ALA B 1 134 ? 14.336 -19.922 2.207 1 98.88 134 ALA B CA 1
ATOM 3504 C C . ALA B 1 134 ? 14.172 -20.438 0.778 1 98.88 134 ALA B C 1
ATOM 3506 O O . ALA B 1 134 ? 15.102 -20.344 -0.028 1 98.88 134 ALA B O 1
ATOM 3507 N N . VAL B 1 135 ? 13.055 -21.062 0.531 1 98.94 135 VAL B N 1
ATOM 3508 C CA . VAL B 1 135 ? 12.57 -21.422 -0.795 1 98.94 135 VAL B CA 1
ATOM 3509 C C . VAL B 1 135 ? 11.234 -20.734 -1.064 1 98.94 135 VAL B C 1
ATOM 3511 O O . VAL B 1 135 ? 10.383 -20.641 -0.172 1 98.94 135 VAL B O 1
ATOM 3514 N N . SER B 1 136 ? 11.086 -20.219 -2.246 1 98.94 136 SER B N 1
ATOM 3515 C CA . SER B 1 136 ? 9.812 -19.656 -2.676 1 98.94 136 SER B CA 1
ATOM 3516 C C . SER B 1 136 ? 9.281 -20.359 -3.92 1 98.94 136 SER B C 1
ATOM 3518 O O . SER B 1 136 ? 10 -20.484 -4.922 1 98.94 136 SER B O 1
ATOM 3520 N N . ILE B 1 137 ? 8.086 -20.828 -3.859 1 98.94 137 ILE B N 1
ATOM 3521 C CA . ILE B 1 137 ? 7.434 -21.406 -5.027 1 98.94 137 ILE B CA 1
ATOM 3522 C C . ILE B 1 137 ? 6.129 -20.656 -5.316 1 98.94 137 ILE B C 1
ATOM 3524 O O . ILE B 1 137 ? 5.551 -20.047 -4.422 1 98.94 137 ILE B O 1
ATOM 3528 N N . THR B 1 138 ? 5.719 -20.703 -6.578 1 98.88 138 THR B N 1
ATOM 3529 C CA . THR B 1 138 ? 4.48 -20.062 -7.004 1 98.88 138 THR B CA 1
ATOM 3530 C C . THR B 1 138 ? 3.422 -21.109 -7.344 1 98.88 138 THR B C 1
ATOM 3532 O O . THR B 1 138 ? 3.676 -22.016 -8.125 1 98.88 138 THR B O 1
ATOM 3535 N N . ASN B 1 139 ? 2.271 -20.984 -6.746 1 98.75 139 ASN B N 1
ATOM 3536 C CA . ASN B 1 139 ? 1.189 -21.938 -6.992 1 98.75 139 ASN B CA 1
ATOM 3537 C C . ASN B 1 139 ? -0.146 -21.234 -7.188 1 98.75 139 ASN B C 1
ATOM 3539 O O . ASN B 1 139 ? -0.766 -20.781 -6.215 1 98.75 139 ASN B O 1
ATOM 3543 N N . ALA B 1 140 ? -0.661 -21.125 -8.438 1 98.56 140 ALA B N 1
ATOM 3544 C CA . ALA B 1 140 ? -0.207 -21.734 -9.688 1 98.56 140 ALA B CA 1
ATOM 3545 C C . ALA B 1 140 ? 1.006 -21 -10.242 1 98.56 140 ALA B C 1
ATOM 3547 O O . ALA B 1 140 ? 1.178 -19.797 -10.008 1 98.56 140 ALA B O 1
ATOM 3548 N N . THR B 1 141 ? 1.831 -21.703 -11.016 1 98.5 141 THR B N 1
ATOM 3549 C CA . THR B 1 141 ? 3.102 -21.172 -11.5 1 98.5 141 THR B CA 1
ATOM 3550 C C . THR B 1 141 ? 2.869 -20.094 -12.562 1 98.5 141 THR B C 1
ATOM 3552 O O . THR B 1 141 ? 1.73 -19.844 -12.961 1 98.5 141 THR B O 1
ATOM 3555 N N . GLU B 1 142 ? 3.982 -19.5 -13.047 1 96.88 142 GLU B N 1
ATOM 3556 C CA . GLU B 1 142 ? 3.959 -18.484 -14.086 1 96.88 142 GLU B CA 1
ATOM 3557 C C . GLU B 1 142 ? 3.402 -19.047 -15.391 1 96.88 142 GLU B C 1
ATOM 3559 O O . GLU B 1 142 ? 2.969 -18.281 -16.266 1 96.88 142 GLU B O 1
ATOM 3564 N N . TYR B 1 143 ? 3.312 -20.375 -15.477 1 96.75 143 TYR B N 1
ATOM 3565 C CA . TYR B 1 143 ? 2.766 -21.016 -16.672 1 96.75 143 TYR B CA 1
ATOM 3566 C C . TYR B 1 143 ? 1.395 -21.609 -16.391 1 96.75 143 TYR B C 1
ATOM 3568 O O . TYR B 1 143 ? 0.89 -22.422 -17.188 1 96.75 143 TYR B O 1
ATOM 3576 N N . GLY B 1 144 ? 0.881 -21.297 -15.242 1 97.75 144 GLY B N 1
ATOM 3577 C CA . GLY B 1 144 ? -0.465 -21.734 -14.914 1 97.75 144 GLY B CA 1
ATOM 3578 C C . GLY B 1 144 ? -0.529 -23.188 -14.492 1 97.75 144 GLY B C 1
ATOM 3579 O O . GLY B 1 144 ? -1.6 -23.812 -14.508 1 97.75 144 GLY B O 1
ATOM 3580 N N . LEU B 1 145 ? 0.596 -23.766 -14.188 1 98.38 145 LEU B N 1
ATOM 3581 C CA . LEU B 1 145 ? 0.618 -25.125 -13.688 1 98.38 145 LEU B CA 1
ATOM 3582 C C . LEU B 1 145 ? 0.485 -25.156 -12.172 1 98.38 145 LEU B C 1
ATOM 3584 O O . LEU B 1 145 ? 0.958 -24.25 -11.484 1 98.38 145 LEU B O 1
ATOM 3588 N N . ALA B 1 146 ? -0.178 -26.188 -11.664 1 98.69 146 ALA B N 1
ATOM 3589 C CA . ALA B 1 146 ? -0.401 -26.312 -10.227 1 98.69 146 ALA B CA 1
ATOM 3590 C C . ALA B 1 146 ? 0.559 -27.328 -9.609 1 98.69 146 ALA B C 1
ATOM 3592 O O . ALA B 1 146 ? 0.775 -28.406 -10.156 1 98.69 146 ALA B O 1
ATOM 3593 N N . TYR B 1 147 ? 1.278 -26.938 -8.484 1 98.81 147 TYR B N 1
ATOM 3594 C CA . TYR B 1 147 ? 1.924 -27.922 -7.625 1 98.81 147 TYR B CA 1
ATOM 3595 C C . TYR B 1 147 ? 0.89 -28.781 -6.918 1 98.81 147 TYR B C 1
ATOM 3597 O O . TYR B 1 147 ? -0.052 -28.266 -6.312 1 98.81 147 TYR B O 1
ATOM 3605 N N . THR B 1 148 ? 1.053 -30.094 -7.012 1 98.69 148 THR B N 1
ATOM 3606 C CA . THR B 1 148 ? 0.201 -31 -6.238 1 98.69 148 THR B CA 1
ATOM 3607 C C . THR B 1 148 ? 0.632 -31.031 -4.777 1 98.69 148 THR B C 1
ATOM 3609 O O . THR B 1 148 ? 1.749 -30.625 -4.445 1 98.69 148 THR B O 1
ATOM 3612 N N . PRO B 1 149 ? -0.288 -31.5 -3.938 1 98.75 149 PRO B N 1
ATOM 3613 C CA . PRO B 1 149 ? 0.107 -31.641 -2.535 1 98.75 149 PRO B CA 1
ATOM 3614 C C . PRO B 1 149 ? 1.385 -32.469 -2.359 1 98.75 149 PRO B C 1
ATOM 3616 O O . PRO B 1 149 ? 2.24 -32.125 -1.543 1 98.75 149 PRO B O 1
ATOM 3619 N N . GLY B 1 150 ? 1.501 -33.5 -3.123 1 98.81 150 GLY B N 1
ATOM 3620 C CA . GLY B 1 150 ? 2.697 -34.344 -3.041 1 98.81 150 GLY B CA 1
ATOM 3621 C C . GLY B 1 150 ? 3.959 -33.594 -3.438 1 98.81 150 GLY B C 1
ATOM 3622 O O . GLY B 1 150 ? 5 -33.75 -2.795 1 98.81 150 GLY B O 1
ATOM 3623 N N . GLU B 1 151 ? 3.865 -32.812 -4.512 1 98.81 151 GLU B N 1
ATOM 3624 C CA . GLU B 1 151 ? 5.012 -32.031 -4.965 1 98.81 151 GLU B CA 1
ATOM 3625 C C . GLU B 1 151 ? 5.426 -30.984 -3.918 1 98.81 151 GLU B C 1
ATOM 3627 O O . GLU B 1 151 ? 6.617 -30.812 -3.65 1 98.81 151 GLU B O 1
ATOM 3632 N N . VAL B 1 152 ? 4.457 -30.281 -3.309 1 98.88 152 VAL B N 1
ATOM 3633 C CA . VAL B 1 152 ? 4.762 -29.297 -2.281 1 98.88 152 VAL B CA 1
ATOM 3634 C C . VAL B 1 152 ? 5.359 -29.984 -1.059 1 98.88 152 VAL B C 1
ATOM 3636 O O . VAL B 1 152 ? 6.32 -29.484 -0.467 1 98.88 152 VAL B O 1
ATOM 3639 N N . ALA B 1 153 ? 4.824 -31.125 -0.729 1 98.88 153 ALA B N 1
ATOM 3640 C CA . ALA B 1 153 ? 5.309 -31.859 0.435 1 98.88 153 ALA B CA 1
ATOM 3641 C C . ALA B 1 153 ? 6.758 -32.312 0.242 1 98.88 153 ALA B C 1
ATOM 3643 O O . ALA B 1 153 ? 7.539 -32.312 1.195 1 98.88 153 ALA B O 1
ATOM 3644 N N . ALA B 1 154 ? 7.078 -32.688 -0.954 1 98.88 154 ALA B N 1
ATOM 3645 C CA . ALA B 1 154 ? 8.461 -33.094 -1.241 1 98.88 154 ALA B CA 1
ATOM 3646 C C . ALA B 1 154 ? 9.414 -31.906 -1.039 1 98.88 154 ALA B C 1
ATOM 3648 O O . ALA B 1 154 ? 10.5 -32.062 -0.477 1 98.88 154 ALA B O 1
ATOM 3649 N N . ILE B 1 155 ? 9.008 -30.766 -1.486 1 98.94 155 ILE B N 1
ATOM 3650 C CA . ILE B 1 155 ? 9.805 -29.562 -1.293 1 98.94 155 ILE B CA 1
ATOM 3651 C C . ILE B 1 155 ? 9.844 -29.203 0.191 1 98.94 155 ILE B C 1
ATOM 3653 O O . ILE B 1 155 ? 10.898 -28.828 0.717 1 98.94 155 ILE B O 1
ATOM 3657 N N . GLY B 1 156 ? 8.695 -29.312 0.84 1 98.88 156 GLY B N 1
ATOM 3658 C CA . GLY B 1 156 ? 8.625 -29.078 2.271 1 98.88 156 GLY B CA 1
ATOM 3659 C C . GLY B 1 156 ? 9.562 -29.969 3.074 1 98.88 156 GLY B C 1
ATOM 3660 O O . GLY B 1 156 ? 10.211 -29.5 4.016 1 98.88 156 GLY B O 1
ATOM 3661 N N . ALA B 1 157 ? 9.633 -31.188 2.725 1 98.81 157 ALA B N 1
ATOM 3662 C CA . ALA B 1 157 ? 10.523 -32.125 3.4 1 98.81 157 ALA B CA 1
ATOM 3663 C C . ALA B 1 157 ? 11.984 -31.719 3.246 1 98.81 157 ALA B C 1
ATOM 3665 O O . ALA B 1 157 ? 12.758 -31.766 4.203 1 98.81 157 ALA B O 1
ATOM 3666 N N . LEU B 1 158 ? 12.305 -31.328 2.051 1 98.81 158 LEU B N 1
ATOM 3667 C CA . LEU B 1 158 ? 13.664 -30.844 1.817 1 98.81 158 LEU B CA 1
ATOM 3668 C C . LEU B 1 158 ? 13.938 -29.578 2.631 1 98.81 158 LEU B C 1
ATOM 3670 O O . LEU B 1 158 ? 15.016 -29.438 3.211 1 98.81 158 LEU B O 1
ATOM 3674 N N . ALA B 1 159 ? 12.984 -28.641 2.609 1 98.81 159 ALA B N 1
ATOM 3675 C CA . ALA B 1 159 ? 13.141 -27.406 3.363 1 98.81 159 ALA B CA 1
ATOM 3676 C C . ALA B 1 159 ? 13.375 -27.688 4.844 1 98.81 159 ALA B C 1
ATOM 3678 O O . ALA B 1 159 ? 14.258 -27.094 5.469 1 98.81 159 ALA B O 1
ATOM 3679 N N . LYS B 1 160 ? 12.633 -28.609 5.367 1 98.5 160 LYS B N 1
ATOM 3680 C CA . LYS B 1 160 ? 12.797 -29 6.766 1 98.5 160 LYS B CA 1
ATOM 3681 C C . LYS B 1 160 ? 14.18 -29.609 7 1 98.5 160 LYS B C 1
ATOM 3683 O O . LYS B 1 160 ? 14.867 -29.25 7.957 1 98.5 160 LYS B O 1
ATOM 3688 N N . GLU B 1 161 ? 14.539 -30.469 6.133 1 98.38 161 GLU B N 1
ATOM 3689 C CA . GLU B 1 161 ? 15.828 -31.141 6.234 1 98.38 161 GLU B CA 1
ATOM 3690 C C . GLU B 1 161 ? 16.969 -30.141 6.238 1 98.38 161 GLU B C 1
ATOM 3692 O O . GLU B 1 161 ? 17.938 -30.281 7 1 98.38 161 GLU B O 1
ATOM 3697 N N . ARG B 1 162 ? 16.859 -29.109 5.418 1 98.38 162 ARG B N 1
ATOM 3698 C CA . ARG B 1 162 ? 17.938 -28.156 5.211 1 98.38 162 ARG B CA 1
ATOM 3699 C C . ARG B 1 162 ? 17.734 -26.891 6.051 1 98.38 162 ARG B C 1
ATOM 3701 O O . ARG B 1 162 ? 18.484 -25.922 5.918 1 98.38 162 ARG B O 1
ATOM 3708 N N . LYS B 1 163 ? 16.641 -26.875 6.883 1 98 163 LYS B N 1
ATOM 3709 C CA . LYS B 1 163 ? 16.312 -25.766 7.777 1 98 163 LYS B CA 1
ATOM 3710 C C . LYS B 1 163 ? 16.062 -24.484 6.988 1 98 163 LYS B C 1
ATOM 3712 O O . LYS B 1 163 ? 16.609 -23.422 7.32 1 98 163 LYS B O 1
ATOM 3717 N N . LEU B 1 164 ? 15.391 -24.594 5.926 1 98.75 164 LEU B N 1
ATOM 3718 C CA . LEU B 1 164 ? 14.984 -23.469 5.09 1 98.75 164 LEU B CA 1
ATOM 3719 C C . LEU B 1 164 ? 13.523 -23.125 5.336 1 98.75 164 LEU B C 1
ATOM 3721 O O . LEU B 1 164 ? 12.695 -24 5.555 1 98.75 164 LEU B O 1
ATOM 3725 N N . GLY B 1 165 ? 13.203 -21.797 5.348 1 98.81 165 GLY B N 1
ATOM 3726 C CA . GLY B 1 165 ? 11.797 -21.406 5.285 1 98.81 165 GLY B CA 1
ATOM 3727 C C . GLY B 1 165 ? 11.156 -21.703 3.941 1 98.81 165 GLY B C 1
ATOM 3728 O O . GLY B 1 165 ? 11.844 -21.734 2.914 1 98.81 165 GLY B O 1
ATOM 3729 N N . LEU B 1 166 ? 9.867 -21.969 3.93 1 98.94 166 LEU B N 1
ATOM 3730 C CA . LEU B 1 166 ? 9.156 -22.219 2.682 1 98.94 166 LEU B CA 1
ATOM 3731 C C . LEU B 1 166 ? 8.016 -21.219 2.492 1 98.94 166 LEU B C 1
ATOM 3733 O O . LEU B 1 166 ? 7.055 -21.219 3.264 1 98.94 166 LEU B O 1
ATOM 3737 N N . HIS B 1 167 ? 8.164 -20.422 1.491 1 98.94 167 HIS B N 1
ATOM 3738 C CA . HIS B 1 167 ? 7.18 -19.438 1.07 1 98.94 167 HIS B CA 1
ATOM 3739 C C . HIS B 1 167 ? 6.43 -19.906 -0.172 1 98.94 167 HIS B C 1
ATOM 3741 O O . HIS B 1 167 ? 7.016 -20.516 -1.061 1 98.94 167 HIS B O 1
ATOM 3747 N N . MET B 1 168 ? 5.156 -19.625 -0.184 1 98.94 168 MET B N 1
ATOM 3748 C CA . MET B 1 168 ? 4.367 -19.859 -1.39 1 98.94 168 MET B CA 1
ATOM 3749 C C . MET B 1 168 ? 3.723 -18.578 -1.889 1 98.94 168 MET B C 1
ATOM 3751 O O . MET B 1 168 ? 2.941 -17.953 -1.171 1 98.94 168 MET B O 1
ATOM 3755 N N . ASP B 1 169 ? 4.109 -18.172 -3.082 1 98.88 169 ASP B N 1
ATOM 3756 C CA . ASP B 1 169 ? 3.367 -17.156 -3.809 1 98.88 169 ASP B CA 1
ATOM 3757 C C . ASP B 1 169 ? 2.064 -17.719 -4.371 1 98.88 169 ASP B C 1
ATOM 3759 O O . ASP B 1 169 ? 2.074 -18.438 -5.371 1 98.88 169 ASP B O 1
ATOM 3763 N N . GLY B 1 170 ? 0.977 -17.297 -3.73 1 98.81 170 GLY B N 1
ATOM 3764 C CA . GLY B 1 170 ? -0.33 -17.797 -4.133 1 98.81 170 GLY B CA 1
ATOM 3765 C C . GLY B 1 170 ? -1.178 -16.75 -4.824 1 98.81 170 GLY B C 1
ATOM 3766 O O . GLY B 1 170 ? -2.346 -16.562 -4.48 1 98.81 170 GLY B O 1
ATOM 3767 N N . ALA B 1 171 ? -0.581 -16.031 -5.777 1 98.44 171 ALA B N 1
ATOM 3768 C CA . ALA B 1 171 ? -1.35 -15.047 -6.535 1 98.44 171 ALA B CA 1
ATO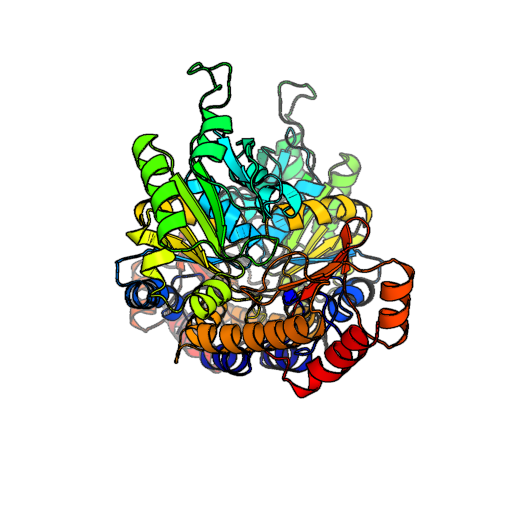M 3769 C C . ALA B 1 171 ? -2.588 -15.68 -7.16 1 98.44 171 ALA B C 1
ATOM 3771 O O . ALA B 1 171 ? -3.627 -15.023 -7.289 1 98.44 171 ALA B O 1
ATOM 3772 N N . ARG B 1 172 ? -2.469 -16.938 -7.605 1 98.75 172 ARG B N 1
ATOM 3773 C CA . ARG B 1 172 ? -3.57 -17.703 -8.172 1 98.75 172 ARG B CA 1
ATOM 3774 C C . ARG B 1 172 ? -3.77 -19.016 -7.406 1 98.75 172 ARG B C 1
ATOM 3776 O O . ARG B 1 172 ? -4.062 -20.047 -8.008 1 98.75 172 ARG B O 1
ATOM 3783 N N . PHE B 1 173 ? -3.58 -18.891 -6.094 1 98.88 173 PHE B N 1
ATOM 3784 C CA . PHE B 1 173 ? -3.74 -20.031 -5.203 1 98.88 173 PHE B CA 1
ATOM 3785 C C . PHE B 1 173 ? -5.137 -20.625 -5.34 1 98.88 173 PHE B C 1
ATOM 3787 O O . PHE B 1 173 ? -5.293 -21.859 -5.375 1 98.88 173 PHE B O 1
ATOM 3794 N N . ALA B 1 174 ? -6.172 -19.797 -5.43 1 98.88 174 ALA B N 1
ATOM 3795 C CA . ALA B 1 174 ? -7.555 -20.234 -5.566 1 98.88 174 ALA B CA 1
ATOM 3796 C C . ALA B 1 174 ? -7.73 -21.125 -6.797 1 98.88 174 ALA B C 1
ATOM 3798 O O . ALA B 1 174 ? -8.43 -22.141 -6.746 1 98.88 174 ALA B O 1
ATOM 3799 N N . ASN B 1 175 ? -7.098 -20.719 -7.855 1 98.88 175 ASN B N 1
ATOM 3800 C CA . ASN B 1 175 ? -7.195 -21.484 -9.086 1 98.88 175 ASN B CA 1
ATOM 3801 C C . ASN B 1 175 ? -6.566 -22.859 -8.938 1 98.88 175 ASN B C 1
ATOM 3803 O O . ASN B 1 175 ? -7.094 -23.859 -9.453 1 98.88 175 ASN B O 1
ATOM 3807 N N . ALA B 1 176 ? -5.418 -22.906 -8.266 1 98.88 176 ALA B N 1
ATOM 3808 C CA . ALA B 1 176 ? -4.758 -24.188 -8.023 1 98.88 176 ALA B CA 1
ATOM 3809 C C . ALA B 1 176 ? -5.629 -25.094 -7.152 1 98.88 176 ALA B C 1
ATOM 3811 O O . ALA B 1 176 ? -5.805 -26.266 -7.457 1 98.88 176 ALA B O 1
ATOM 3812 N N . VAL B 1 177 ? -6.176 -24.516 -6.07 1 98.88 177 VAL B N 1
ATOM 3813 C CA . VAL B 1 177 ? -7.031 -25.281 -5.164 1 98.88 177 VAL B CA 1
ATOM 3814 C C . VAL B 1 177 ? -8.258 -25.781 -5.918 1 98.88 177 VAL B C 1
ATOM 3816 O O . VAL B 1 177 ? -8.633 -26.953 -5.785 1 98.88 177 VAL B O 1
ATOM 3819 N N . ALA B 1 178 ? -8.891 -24.938 -6.699 1 98.75 178 ALA B N 1
ATOM 3820 C CA . ALA B 1 178 ? -10.078 -25.312 -7.473 1 98.75 178 ALA B CA 1
ATOM 3821 C C . ALA B 1 178 ? -9.766 -26.438 -8.453 1 98.75 178 ALA B C 1
ATOM 3823 O O . ALA B 1 178 ? -10.578 -27.344 -8.641 1 98.75 178 ALA B O 1
ATOM 3824 N N . HIS B 1 179 ? -8.648 -26.359 -9.086 1 98.75 179 HIS B N 1
ATOM 3825 C CA . HIS B 1 179 ? -8.234 -27.359 -10.062 1 98.75 179 HIS B CA 1
ATOM 3826 C C . HIS B 1 179 ? -7.996 -28.703 -9.406 1 98.75 179 HIS B C 1
ATOM 3828 O O . HIS B 1 179 ? -8.453 -29.734 -9.906 1 98.75 179 HIS B O 1
ATOM 3834 N N . LEU B 1 180 ? -7.262 -28.719 -8.281 1 98.62 180 LEU B N 1
ATOM 3835 C CA . LEU B 1 180 ? -6.82 -29.938 -7.633 1 98.62 180 LEU B CA 1
ATOM 3836 C C . LEU B 1 180 ? -7.93 -30.531 -6.773 1 98.62 180 LEU B C 1
ATOM 3838 O O . LEU B 1 180 ? -7.902 -31.719 -6.445 1 98.62 180 LEU B O 1
ATOM 3842 N N . GLY B 1 181 ? -8.875 -29.719 -6.395 1 98.19 181 GLY B N 1
ATOM 3843 C CA . GLY B 1 181 ? -9.984 -30.188 -5.582 1 98.19 181 GLY B CA 1
ATOM 3844 C C . GLY B 1 181 ? -9.562 -30.656 -4.203 1 98.19 181 GLY B C 1
ATOM 3845 O O . GLY B 1 181 ? -10.141 -31.594 -3.65 1 98.19 181 GLY B O 1
ATOM 3846 N N . CYS B 1 182 ? -8.57 -30.094 -3.686 1 97.62 182 CYS B N 1
ATOM 3847 C CA . CYS B 1 182 ? -8.062 -30.5 -2.381 1 97.62 182 CYS B CA 1
ATOM 3848 C C . CYS B 1 182 ? -8.328 -29.422 -1.334 1 97.62 182 CYS B C 1
ATOM 3850 O O . CYS B 1 182 ? -8.766 -28.328 -1.669 1 97.62 182 CYS B O 1
ATOM 3852 N N . HIS B 1 183 ? -8.195 -29.844 -0.065 1 98.31 183 HIS B N 1
ATOM 3853 C CA . HIS B 1 183 ? -8.219 -28.859 1.011 1 98.31 183 HIS B CA 1
ATOM 3854 C C . HIS B 1 183 ? -7.016 -27.922 0.926 1 98.31 183 HIS B C 1
ATOM 3856 O O . HIS B 1 183 ? -5.898 -28.359 0.652 1 98.31 183 HIS B O 1
ATOM 3862 N N . PRO B 1 184 ? -7.242 -26.578 1.119 1 98.69 184 PRO B N 1
ATOM 3863 C CA . PRO B 1 184 ? -6.113 -25.656 0.997 1 98.69 184 PRO B CA 1
ATOM 3864 C C . PRO B 1 184 ? -4.973 -25.984 1.953 1 98.69 184 PRO B C 1
ATOM 3866 O O . PRO B 1 184 ? -3.807 -25.719 1.646 1 98.69 184 PRO B O 1
ATOM 3869 N N . GLY B 1 185 ? -5.234 -26.594 3.098 1 98.69 185 GLY B N 1
ATOM 3870 C CA . GLY B 1 185 ? -4.207 -27 4.039 1 98.69 185 GLY B CA 1
ATOM 3871 C C . GLY B 1 185 ? -3.275 -28.062 3.482 1 98.69 185 GLY B C 1
ATOM 3872 O O . GLY B 1 185 ? -2.113 -28.156 3.885 1 98.69 185 GLY B O 1
ATOM 3873 N N . ASP B 1 186 ? -3.752 -28.859 2.51 1 98.69 186 ASP B N 1
ATOM 3874 C CA . ASP B 1 186 ? -2.949 -29.922 1.903 1 98.69 186 ASP B CA 1
ATOM 3875 C C . ASP B 1 186 ? -1.877 -29.344 0.985 1 98.69 186 ASP B C 1
ATOM 3877 O O . ASP B 1 186 ? -0.825 -29.953 0.786 1 98.69 186 ASP B O 1
ATOM 3881 N N . LEU B 1 187 ? -2.121 -28.125 0.505 1 98.56 187 LEU B N 1
ATOM 3882 C CA . LEU B 1 187 ? -1.206 -27.453 -0.412 1 98.56 187 LEU B CA 1
ATOM 3883 C C . LEU B 1 187 ? -0.262 -26.516 0.343 1 98.56 187 LEU B C 1
ATOM 3885 O O . LEU B 1 187 ? 0.672 -25.969 -0.243 1 98.56 187 LEU B O 1
ATOM 3889 N N . THR B 1 188 ? -0.532 -26.344 1.671 1 98.75 188 THR B N 1
ATOM 3890 C CA . THR B 1 188 ? 0.2 -25.297 2.375 1 98.75 188 THR B CA 1
ATOM 3891 C C . THR B 1 188 ? 0.886 -25.859 3.617 1 98.75 188 THR B C 1
ATOM 3893 O O . THR B 1 188 ? 1.91 -26.547 3.514 1 98.75 188 THR B O 1
ATOM 3896 N N . TRP B 1 189 ? 0.247 -25.672 4.836 1 98.69 189 TRP B N 1
ATOM 3897 C CA . TRP B 1 189 ? 0.968 -25.922 6.078 1 98.69 189 TRP B CA 1
ATOM 3898 C C . TRP B 1 189 ? 1.193 -27.422 6.266 1 98.69 189 TRP B C 1
ATOM 3900 O O . TRP B 1 189 ? 2.225 -27.844 6.797 1 98.69 189 TRP B O 1
ATOM 3910 N N . ARG B 1 190 ? 0.284 -28.328 5.797 1 98.75 190 ARG B N 1
ATOM 3911 C CA . ARG B 1 190 ? 0.49 -29.766 5.922 1 98.75 190 ARG B CA 1
ATOM 3912 C C . ARG B 1 190 ? 1.639 -30.234 5.039 1 98.75 190 ARG B C 1
ATOM 3914 O O . ARG B 1 190 ? 2.217 -31.297 5.273 1 98.75 190 ARG B O 1
ATOM 3921 N N . ALA B 1 191 ? 1.963 -29.438 4.043 1 98.75 191 ALA B N 1
ATOM 3922 C CA . ALA B 1 191 ? 3.033 -29.766 3.105 1 98.75 191 ALA B CA 1
ATOM 3923 C C . ALA B 1 191 ? 4.316 -29.016 3.453 1 98.75 191 ALA B C 1
ATOM 3925 O O . ALA B 1 191 ? 5.316 -29.125 2.742 1 98.75 191 ALA B O 1
ATOM 3926 N N . GLY B 1 192 ? 4.262 -28.188 4.48 1 98.75 192 GLY B N 1
ATOM 3927 C CA . GLY B 1 192 ? 5.496 -27.609 4.992 1 98.75 192 GLY B CA 1
ATOM 3928 C C . GLY B 1 192 ? 5.602 -26.109 4.734 1 98.75 192 GLY B C 1
ATOM 3929 O O . GLY B 1 192 ? 6.59 -25.484 5.109 1 98.75 192 GLY B O 1
ATOM 3930 N N . VAL B 1 193 ? 4.605 -25.469 4.16 1 98.94 193 VAL B N 1
ATOM 3931 C CA . VAL B 1 193 ? 4.641 -24.031 3.859 1 98.94 193 VAL B CA 1
ATOM 3932 C C . VAL B 1 193 ? 4.562 -23.234 5.156 1 98.94 193 VAL B C 1
ATOM 3934 O O . VAL B 1 193 ? 3.703 -23.484 6 1 98.94 193 VAL B O 1
ATOM 3937 N N . ASP B 1 194 ? 5.469 -22.234 5.32 1 98.88 194 ASP B N 1
ATOM 3938 C CA . ASP B 1 194 ? 5.531 -21.391 6.516 1 98.88 194 ASP B CA 1
ATOM 3939 C C . ASP B 1 194 ? 4.715 -20.109 6.336 1 98.88 194 ASP B C 1
ATOM 3941 O O . ASP B 1 194 ? 4.195 -19.562 7.309 1 98.88 194 ASP B O 1
ATOM 3945 N N . ALA B 1 195 ? 4.703 -19.641 5.105 1 98.94 195 ALA B N 1
ATOM 3946 C CA . ALA B 1 195 ? 4.02 -18.391 4.777 1 98.94 195 ALA B CA 1
ATOM 3947 C C . ALA B 1 195 ? 3.408 -18.453 3.383 1 98.94 195 ALA B C 1
ATOM 3949 O O . ALA B 1 195 ? 4.023 -18.984 2.449 1 98.94 195 ALA B O 1
ATOM 3950 N N . LEU B 1 196 ? 2.201 -17.969 3.279 1 98.94 196 LEU B N 1
ATOM 3951 C CA . LEU B 1 196 ? 1.461 -17.953 2.021 1 98.94 196 LEU B CA 1
ATOM 3952 C C . LEU B 1 196 ? 1 -16.547 1.674 1 98.94 196 LEU B C 1
ATOM 3954 O O . LEU B 1 196 ? 0.377 -15.867 2.498 1 98.94 196 LEU B O 1
ATOM 3958 N N . SER B 1 197 ? 1.408 -16.047 0.508 1 98.88 197 SER B N 1
ATOM 3959 C CA . SER B 1 197 ? 0.693 -14.922 -0.09 1 98.88 197 SER B CA 1
ATOM 3960 C C . SER B 1 197 ? -0.585 -15.391 -0.781 1 98.88 197 SER B C 1
ATOM 3962 O O . SER B 1 197 ? -0.532 -16.031 -1.836 1 98.88 197 SER B O 1
ATOM 3964 N N . PHE B 1 198 ? -1.69 -15.125 -0.178 1 98.88 198 PHE B N 1
ATOM 3965 C CA . PHE B 1 198 ? -2.982 -15.586 -0.674 1 98.88 198 PHE B CA 1
ATOM 3966 C C . PHE B 1 198 ? -3.672 -14.492 -1.481 1 98.88 198 PHE B C 1
ATOM 3968 O O . PHE B 1 198 ? -4.207 -13.539 -0.914 1 98.88 198 PHE B O 1
ATOM 3975 N N . GLY B 1 199 ? -3.752 -14.695 -2.809 1 98.5 199 GLY B N 1
ATOM 3976 C CA . GLY B 1 199 ? -4.211 -13.664 -3.723 1 98.5 199 GLY B CA 1
ATOM 3977 C C . GLY B 1 199 ? -5.719 -13.609 -3.859 1 98.5 199 GLY B C 1
ATOM 3978 O O . GLY B 1 199 ? -6.371 -14.648 -3.996 1 98.5 199 GLY B O 1
ATOM 3979 N N . PHE B 1 200 ? -6.25 -12.367 -3.898 1 98.62 200 PHE B N 1
ATOM 3980 C CA . PHE B 1 200 ? -7.68 -12.156 -4.086 1 98.62 200 PHE B CA 1
ATOM 3981 C C . PHE B 1 200 ? -7.938 -11.164 -5.215 1 98.62 200 PHE B C 1
ATOM 3983 O O . PHE B 1 200 ? -8.992 -11.211 -5.859 1 98.62 200 PHE B O 1
ATOM 3990 N N . VAL B 1 201 ? -7.043 -10.266 -5.504 1 98.19 201 VAL B N 1
ATOM 3991 C CA . VAL B 1 201 ? -7.254 -9.18 -6.461 1 98.19 201 VAL B CA 1
ATOM 3992 C C . VAL B 1 201 ? -7.438 -9.758 -7.863 1 98.19 201 VAL B C 1
ATOM 3994 O O . VAL B 1 201 ? -8.344 -9.344 -8.594 1 98.19 201 VAL B O 1
ATOM 3997 N N . LYS B 1 202 ? -6.621 -10.727 -8.227 1 97.69 202 LYS B N 1
ATOM 3998 C CA . LYS B 1 202 ? -6.734 -11.375 -9.531 1 97.69 202 LYS B CA 1
ATOM 3999 C C . LYS B 1 202 ? -8.008 -12.211 -9.617 1 97.69 202 LYS B C 1
ATOM 4001 O O . LYS B 1 202 ? -8.406 -12.633 -10.703 1 97.69 202 LYS B O 1
ATOM 4006 N N . ASN B 1 203 ? -8.688 -12.406 -8.516 1 98.38 203 ASN B N 1
ATOM 4007 C CA . ASN B 1 203 ? -9.797 -13.336 -8.375 1 98.38 203 ASN B CA 1
ATOM 4008 C C . ASN B 1 203 ? -11.109 -12.609 -8.078 1 98.38 203 ASN B C 1
ATOM 4010 O O . ASN B 1 203 ? -12.039 -13.203 -7.52 1 98.38 203 ASN B O 1
ATOM 4014 N N . GLY B 1 204 ? -11.133 -11.367 -8.375 1 97.69 204 GLY B N 1
ATOM 4015 C CA . GLY B 1 204 ? -12.367 -10.625 -8.188 1 97.69 204 GLY B CA 1
ATOM 4016 C C . GLY B 1 204 ? -12.289 -9.617 -7.055 1 97.69 204 GLY B C 1
ATOM 4017 O O . GLY B 1 204 ? -13.242 -8.875 -6.812 1 97.69 204 GLY B O 1
ATOM 4018 N N . GLY B 1 205 ? -11.219 -9.555 -6.328 1 97.88 205 GLY B N 1
ATOM 4019 C CA . GLY B 1 205 ? -11.016 -8.555 -5.297 1 97.88 205 GLY B CA 1
ATOM 4020 C C . GLY B 1 205 ? -10.656 -7.188 -5.855 1 97.88 205 GLY B C 1
ATOM 4021 O O . GLY B 1 205 ? -10.492 -7.031 -7.07 1 97.88 205 GLY B O 1
ATOM 4022 N N . MET B 1 206 ? -10.508 -6.223 -4.969 1 97.62 206 MET B N 1
ATOM 4023 C CA . MET B 1 206 ? -10.227 -4.863 -5.414 1 97.62 206 MET B CA 1
ATOM 4024 C C . MET B 1 206 ? -8.781 -4.477 -5.098 1 97.62 206 MET B C 1
ATOM 4026 O O . MET B 1 206 ? -8.023 -4.109 -5.992 1 97.62 206 MET B O 1
ATOM 4030 N N . SER B 1 207 ? -8.438 -4.559 -3.822 1 97.44 207 SER B N 1
ATOM 4031 C CA . SER B 1 207 ? -7.172 -3.967 -3.398 1 97.44 207 SER B CA 1
ATOM 4032 C C . SER B 1 207 ? -6.637 -4.645 -2.141 1 97.44 207 SER B C 1
ATOM 4034 O O . SER B 1 207 ? -5.914 -4.027 -1.355 1 97.44 207 SER B O 1
ATOM 4036 N N . ALA B 1 208 ? -7.008 -5.887 -1.877 1 98.19 208 ALA B N 1
ATOM 4037 C CA . ALA B 1 208 ? -6.566 -6.578 -0.668 1 98.19 208 ALA B CA 1
ATOM 4038 C C . ALA B 1 208 ? -6.129 -8.008 -0.982 1 98.19 208 ALA B C 1
ATOM 4040 O O . ALA B 1 208 ? -6.816 -8.727 -1.713 1 98.19 208 ALA B O 1
ATOM 4041 N N . GLU B 1 209 ? -4.953 -8.312 -0.535 1 98.56 209 GLU B N 1
ATOM 4042 C CA . GLU B 1 209 ? -4.434 -9.672 -0.442 1 98.56 209 GLU B CA 1
ATOM 4043 C C . GLU B 1 209 ? -4.293 -10.109 1.012 1 98.56 209 GLU B C 1
ATOM 4045 O O . GLU B 1 209 ? -4.469 -9.305 1.929 1 98.56 209 GLU B O 1
ATOM 4050 N N . ALA B 1 210 ? -4.035 -11.398 1.229 1 98.88 210 ALA B N 1
ATOM 4051 C CA . ALA B 1 210 ? -3.752 -11.891 2.576 1 98.88 210 ALA B CA 1
ATOM 4052 C C . ALA B 1 210 ? -2.354 -12.5 2.654 1 98.88 210 ALA B C 1
ATOM 4054 O O . ALA B 1 210 ? -1.916 -13.188 1.731 1 98.88 210 ALA B O 1
ATOM 4055 N N . LEU B 1 211 ? -1.646 -12.133 3.639 1 98.94 211 LEU B N 1
ATOM 4056 C CA . LEU B 1 211 ? -0.421 -12.82 4.035 1 98.94 211 LEU B CA 1
ATOM 4057 C C . LEU B 1 211 ? -0.673 -13.742 5.227 1 98.94 211 LEU B C 1
ATOM 4059 O O . LEU B 1 211 ? -1.008 -13.273 6.316 1 98.94 211 LEU B O 1
ATOM 4063 N N . ILE B 1 212 ? -0.568 -14.992 5.004 1 98.94 212 ILE B N 1
ATOM 4064 C CA . ILE B 1 212 ? -0.875 -15.992 6.016 1 98.94 212 ILE B CA 1
ATOM 4065 C C . ILE B 1 212 ? 0.421 -16.578 6.566 1 98.94 212 ILE B C 1
ATOM 4067 O O . ILE B 1 212 ? 1.227 -17.141 5.816 1 98.94 212 ILE B O 1
ATOM 4071 N N . PHE B 1 213 ? 0.596 -16.453 7.836 1 98.88 213 PHE B N 1
ATOM 4072 C CA . PHE B 1 213 ? 1.7 -17.125 8.516 1 98.88 213 PHE B CA 1
ATOM 4073 C C . PHE B 1 213 ? 1.217 -18.375 9.227 1 98.88 213 PHE B C 1
ATOM 4075 O O . PHE B 1 213 ? 0.381 -18.312 10.125 1 98.88 213 PHE B O 1
ATOM 4082 N N . PHE B 1 214 ? 1.748 -19.5 8.812 1 98.81 214 PHE B N 1
ATOM 4083 C CA . PHE B 1 214 ? 1.465 -20.766 9.492 1 98.81 214 PHE B CA 1
ATOM 4084 C C . PHE B 1 214 ? 2.395 -20.953 10.688 1 98.81 214 PHE B C 1
ATOM 4086 O O . PHE B 1 214 ? 2.18 -21.844 11.516 1 98.81 214 PHE B O 1
ATOM 4093 N N . ARG B 1 215 ? 3.389 -20.125 10.773 1 97.38 215 ARG B N 1
ATOM 4094 C CA . ARG B 1 215 ? 4.215 -19.859 11.945 1 97.38 215 ARG B CA 1
ATOM 4095 C C . ARG B 1 215 ? 3.961 -18.453 12.484 1 97.38 215 ARG B C 1
ATOM 4097 O O . ARG B 1 215 ? 4.668 -17.5 12.133 1 97.38 215 ARG B O 1
ATOM 4104 N N . PRO B 1 216 ? 3.088 -18.328 13.383 1 95.56 216 PRO B N 1
ATOM 4105 C CA . PRO B 1 216 ? 2.574 -17.016 13.773 1 95.56 216 PRO B CA 1
ATOM 4106 C C . PRO B 1 216 ? 3.664 -16.078 14.305 1 95.56 216 PRO B C 1
ATOM 4108 O O . PRO B 1 216 ? 3.541 -14.859 14.211 1 95.56 216 PRO B O 1
ATOM 4111 N N . GLU B 1 217 ? 4.711 -16.625 14.836 1 95.94 217 GLU B N 1
ATOM 4112 C CA . GLU B 1 217 ? 5.777 -15.797 15.398 1 95.94 217 GLU B CA 1
ATOM 4113 C C . GLU B 1 217 ? 6.438 -14.945 14.312 1 95.94 217 GLU B C 1
ATOM 4115 O O . GLU B 1 217 ? 7.012 -13.898 14.609 1 95.94 217 GLU B O 1
ATOM 4120 N N . LEU B 1 218 ? 6.383 -15.414 13.047 1 95.94 218 LEU B N 1
ATOM 4121 C CA . LEU B 1 218 ? 6.949 -14.68 11.922 1 95.94 218 LEU B CA 1
ATOM 4122 C C . LEU B 1 218 ? 6.215 -13.359 11.719 1 95.94 218 LEU B C 1
ATOM 4124 O O . LEU B 1 218 ? 6.742 -12.445 11.078 1 95.94 218 LEU B O 1
ATOM 4128 N N . ALA B 1 219 ? 5.027 -13.25 12.266 1 96.94 219 ALA B N 1
ATOM 4129 C CA . ALA B 1 219 ? 4.191 -12.07 12.047 1 96.94 219 ALA B CA 1
ATOM 4130 C C . ALA B 1 219 ? 4.66 -10.898 12.914 1 96.94 219 ALA B C 1
ATOM 4132 O O . ALA B 1 219 ? 4.398 -9.742 12.594 1 96.94 219 ALA B O 1
ATOM 4133 N N . GLU B 1 220 ? 5.297 -11.156 13.977 1 96.06 220 GLU B N 1
ATOM 4134 C CA . GLU B 1 220 ? 5.59 -10.117 14.969 1 96.06 220 GLU B CA 1
ATOM 4135 C C . GLU B 1 220 ? 6.395 -8.984 14.352 1 96.06 220 GLU B C 1
ATOM 4137 O O . GLU B 1 220 ? 5.969 -7.824 14.375 1 96.06 220 GLU B O 1
ATOM 4142 N N . ALA B 1 221 ? 7.512 -9.359 13.75 1 96.31 221 ALA B N 1
ATOM 4143 C CA . ALA B 1 221 ? 8.344 -8.336 13.125 1 96.31 221 ALA B CA 1
ATOM 4144 C C . ALA B 1 221 ? 7.691 -7.805 11.852 1 96.31 221 ALA B C 1
ATOM 4146 O O . ALA B 1 221 ? 7.926 -6.66 11.461 1 96.31 221 ALA B O 1
ATOM 4147 N N . THR B 1 222 ? 6.875 -8.641 11.273 1 97.88 222 THR B N 1
ATOM 4148 C CA . THR B 1 222 ? 6.242 -8.273 10.008 1 97.88 222 THR B CA 1
ATOM 4149 C C . THR B 1 222 ? 5.273 -7.113 10.203 1 97.88 222 THR B C 1
ATOM 4151 O O . THR B 1 222 ? 5.105 -6.281 9.305 1 97.88 222 THR B O 1
ATOM 4154 N N . LEU B 1 223 ? 4.691 -7.027 11.383 1 97.38 223 LEU B N 1
ATOM 4155 C CA . LEU B 1 223 ? 3.816 -5.898 11.68 1 97.38 223 LEU B CA 1
ATOM 4156 C C . LEU B 1 223 ? 4.57 -4.578 11.555 1 97.38 223 LEU B C 1
ATOM 4158 O O . LEU B 1 223 ? 4.059 -3.617 10.977 1 97.38 223 LEU B O 1
ATOM 4162 N N . TYR B 1 224 ? 5.758 -4.504 12.008 1 97.38 224 TYR B N 1
ATOM 4163 C CA . TYR B 1 224 ? 6.582 -3.305 11.922 1 97.38 224 TYR B CA 1
ATOM 4164 C C . TYR B 1 224 ? 7.066 -3.074 10.492 1 97.38 224 TYR B C 1
ATOM 4166 O O . TYR B 1 224 ? 7.094 -1.937 10.016 1 97.38 224 TYR B O 1
ATOM 4174 N N . ARG B 1 225 ? 7.422 -4.156 9.797 1 97.81 225 ARG B N 1
ATOM 4175 C CA . ARG B 1 225 ? 7.852 -4.035 8.406 1 97.81 225 ARG B CA 1
ATOM 4176 C C . ARG B 1 225 ? 6.734 -3.475 7.531 1 97.81 225 ARG B C 1
ATOM 4178 O O . ARG B 1 225 ? 6.98 -2.637 6.66 1 97.81 225 ARG B O 1
ATOM 4185 N N . ARG B 1 226 ? 5.535 -4.004 7.789 1 97.88 226 ARG B N 1
ATOM 4186 C CA . ARG B 1 226 ? 4.367 -3.541 7.051 1 97.88 226 ARG B CA 1
ATOM 4187 C C . ARG B 1 226 ? 4.129 -2.051 7.273 1 97.88 226 ARG B C 1
ATOM 4189 O O . ARG B 1 226 ? 3.904 -1.303 6.32 1 97.88 226 ARG B O 1
ATOM 4196 N N . LYS B 1 227 ? 4.195 -1.611 8.492 1 97.31 227 LYS B N 1
ATOM 4197 C CA . LYS B 1 227 ? 4.051 -0.196 8.82 1 97.31 227 LYS B CA 1
ATOM 4198 C C . LYS B 1 227 ? 5.16 0.633 8.18 1 97.31 227 LYS B C 1
ATOM 4200 O O . LYS B 1 227 ? 4.891 1.654 7.543 1 97.31 227 LYS B O 1
ATOM 4205 N N . ARG B 1 228 ? 6.352 0.162 8.328 1 97.06 228 ARG B N 1
ATOM 4206 C CA . ARG B 1 228 ? 7.543 0.848 7.836 1 97.06 228 ARG B CA 1
ATOM 4207 C C . ARG B 1 228 ? 7.492 1.015 6.324 1 97.06 228 ARG B C 1
ATOM 4209 O O . ARG B 1 228 ? 7.977 2.016 5.789 1 97.06 228 ARG B O 1
ATOM 4216 N N . ALA B 1 229 ? 6.812 0.077 5.688 1 97.5 229 ALA B N 1
ATOM 4217 C CA . ALA B 1 229 ? 6.746 0.065 4.227 1 97.5 229 ALA B CA 1
ATOM 4218 C C . ALA B 1 229 ? 5.586 0.916 3.723 1 97.5 229 ALA B C 1
ATOM 4220 O O . ALA B 1 229 ? 5.379 1.038 2.514 1 97.5 229 ALA B O 1
ATOM 4221 N N . GLY B 1 230 ? 4.902 1.562 4.641 1 97.19 230 GLY B N 1
ATOM 4222 C CA . GLY B 1 230 ? 3.77 2.371 4.223 1 97.19 230 GLY B CA 1
ATOM 4223 C C . GLY B 1 230 ? 2.58 1.543 3.773 1 97.19 230 GLY B C 1
ATOM 4224 O O . GLY B 1 230 ? 1.785 1.99 2.943 1 97.19 230 GLY B O 1
ATOM 4225 N N . LEU B 1 231 ? 2.449 0.324 4.316 1 97.62 231 LEU B N 1
ATOM 4226 C CA . LEU B 1 231 ? 1.427 -0.611 3.863 1 97.62 231 LEU B CA 1
ATOM 4227 C C . LEU B 1 231 ? 0.336 -0.774 4.918 1 97.62 231 LEU B C 1
ATOM 4229 O O . LEU B 1 231 ? -0.585 -1.576 4.746 1 97.62 231 LEU B O 1
ATOM 4233 N N . LEU B 1 232 ? 0.436 -0.016 5.977 1 96.56 232 LEU B N 1
ATOM 4234 C CA . LEU B 1 232 ? -0.613 -0.067 6.988 1 96.56 232 LEU B CA 1
ATOM 4235 C C . LEU B 1 232 ? -1.638 1.041 6.766 1 96.56 232 LEU B C 1
ATOM 4237 O O . LEU B 1 232 ? -1.438 2.176 7.207 1 96.56 232 LEU B O 1
ATOM 4241 N N . SER B 1 233 ? -2.748 0.643 6.148 1 96.06 233 SER B N 1
ATOM 4242 C CA . SER B 1 233 ? -3.834 1.582 5.891 1 96.06 233 SER B CA 1
ATOM 4243 C C . SER B 1 233 ? -4.562 1.953 7.18 1 96.06 233 SER B C 1
ATOM 4245 O O . SER B 1 233 ? -4.797 1.097 8.039 1 96.06 233 SER B O 1
ATOM 4247 N N . SER B 1 234 ? -4.918 3.199 7.289 1 95.19 234 SER B N 1
ATOM 4248 C CA . SER B 1 234 ? -5.617 3.627 8.492 1 95.19 234 SER B CA 1
ATOM 4249 C C . SER B 1 234 ? -7.035 3.072 8.539 1 95.19 234 SER B C 1
ATOM 4251 O O . SER B 1 234 ? -7.602 2.885 9.617 1 95.19 234 SER B O 1
ATOM 4253 N N . LYS B 1 235 ? -7.621 2.859 7.398 1 96.75 235 LYS B N 1
ATOM 4254 C CA . LYS B 1 235 ? -8.953 2.256 7.344 1 96.75 235 LYS B CA 1
ATOM 4255 C C . LYS B 1 235 ? -8.875 0.803 6.883 1 96.75 235 LYS B C 1
ATOM 4257 O O . LYS B 1 235 ? -9.461 0.439 5.863 1 96.75 235 LYS B O 1
ATOM 4262 N N . GLY B 1 236 ? -8.258 0.034 7.758 1 97.12 236 GLY B N 1
ATOM 4263 C CA . GLY B 1 236 ? -7.996 -1.366 7.461 1 97.12 236 GLY B CA 1
ATOM 4264 C C . GLY B 1 236 ? -9.266 -2.178 7.258 1 97.12 236 GLY B C 1
ATOM 4265 O O . GLY B 1 236 ? -9.25 -3.203 6.57 1 97.12 236 GLY B O 1
ATOM 4266 N N . ARG B 1 237 ? -10.406 -1.69 7.789 1 97.81 237 ARG B N 1
ATOM 4267 C CA . ARG B 1 237 ? -11.664 -2.42 7.699 1 97.81 237 ARG B CA 1
ATOM 4268 C C . ARG B 1 237 ? -12.078 -2.621 6.246 1 97.81 237 ARG B C 1
ATOM 4270 O O . ARG B 1 237 ? -12.695 -3.631 5.906 1 97.81 237 ARG B O 1
ATOM 4277 N N . TYR B 1 238 ? -11.703 -1.703 5.402 1 98.06 238 TYR B N 1
ATOM 4278 C CA . TYR B 1 238 ? -12.094 -1.833 4.004 1 98.06 238 TYR B CA 1
ATOM 4279 C C . TYR B 1 238 ? -11.305 -2.941 3.318 1 98.06 238 TYR B C 1
ATOM 4281 O O . TYR B 1 238 ? -11.812 -3.604 2.412 1 98.06 238 TYR B O 1
ATOM 4289 N N . LEU B 1 239 ? -10.016 -3.137 3.705 1 98.31 239 LEU B N 1
ATOM 4290 C CA . LEU B 1 239 ? -9.25 -4.262 3.178 1 98.31 239 LEU B CA 1
ATOM 4291 C C . LEU B 1 239 ? -9.758 -5.578 3.752 1 98.31 239 LEU B C 1
ATOM 4293 O O . LEU B 1 239 ? -9.969 -6.543 3.014 1 98.31 239 LEU B O 1
ATOM 4297 N N . ALA B 1 240 ? -9.992 -5.582 5.027 1 98.69 240 ALA B N 1
ATOM 4298 C CA . ALA B 1 240 ? -10.477 -6.789 5.699 1 98.69 240 ALA B CA 1
ATOM 4299 C C . ALA B 1 240 ? -11.836 -7.215 5.141 1 98.69 240 ALA B C 1
ATOM 4301 O O . ALA B 1 240 ? -12.07 -8.406 4.91 1 98.69 240 ALA B O 1
ATOM 4302 N N . ALA B 1 241 ? -12.695 -6.262 4.906 1 98.56 241 ALA B N 1
ATOM 4303 C CA . ALA B 1 241 ? -14.039 -6.543 4.422 1 98.56 241 ALA B CA 1
ATOM 4304 C C . ALA B 1 241 ? -14 -7.242 3.064 1 98.56 241 ALA B C 1
ATOM 4306 O O . ALA B 1 241 ? -14.812 -8.133 2.791 1 98.56 241 ALA B O 1
ATOM 4307 N N . GLN B 1 242 ? -13.125 -6.789 2.197 1 98.62 242 GLN B N 1
ATOM 4308 C CA . GLN B 1 242 ? -12.984 -7.422 0.891 1 98.62 242 GLN B CA 1
ATOM 4309 C C . GLN B 1 242 ? -12.633 -8.898 1.03 1 98.62 242 GLN B C 1
ATOM 4311 O O . GLN B 1 242 ? -13.234 -9.75 0.372 1 98.62 242 GLN B O 1
ATOM 4316 N N . ILE B 1 243 ? -11.648 -9.188 1.905 1 98.81 243 ILE B N 1
ATOM 4317 C CA . ILE B 1 243 ? -11.156 -10.547 2.105 1 98.81 243 ILE B CA 1
ATOM 4318 C C . ILE B 1 243 ? -12.258 -11.422 2.693 1 98.81 243 ILE B C 1
ATOM 4320 O O . ILE B 1 243 ? -12.508 -12.531 2.215 1 98.81 243 ILE B O 1
ATOM 4324 N N . LEU B 1 244 ? -12.93 -10.875 3.672 1 98.88 244 LEU B N 1
ATOM 4325 C CA . LEU B 1 244 ? -14 -11.617 4.324 1 98.88 244 LEU B CA 1
ATOM 4326 C C . LEU B 1 244 ? -15.133 -11.914 3.344 1 98.88 244 LEU B C 1
ATOM 4328 O O . LEU B 1 244 ? -15.711 -13 3.363 1 98.88 244 LEU B O 1
ATOM 4332 N N . ALA B 1 245 ? -15.445 -10.953 2.477 1 98.75 245 ALA B N 1
ATOM 4333 C CA . ALA B 1 245 ? -16.469 -11.164 1.457 1 98.75 245 ALA B CA 1
ATOM 4334 C C . ALA B 1 245 ? -16.078 -12.305 0.515 1 98.75 245 ALA B C 1
ATOM 4336 O O . ALA B 1 245 ? -16.922 -13.109 0.127 1 98.75 245 ALA B O 1
ATOM 4337 N N . MET B 1 246 ? -14.836 -12.391 0.158 1 98.69 246 MET B N 1
ATOM 4338 C CA . MET B 1 246 ? -14.344 -13.43 -0.751 1 98.69 246 MET B CA 1
ATOM 4339 C C . MET B 1 246 ? -14.391 -14.797 -0.088 1 98.69 246 MET B C 1
ATOM 4341 O O . MET B 1 246 ? -14.625 -15.812 -0.755 1 98.69 246 MET B O 1
ATOM 4345 N N . LEU B 1 247 ? -14.156 -14.844 1.237 1 98.69 247 LEU B N 1
ATOM 4346 C CA . LEU B 1 247 ? -14.156 -16.109 1.963 1 98.69 247 LEU B CA 1
ATOM 4347 C C . LEU B 1 247 ? -15.578 -16.609 2.201 1 98.69 247 LEU B C 1
ATOM 4349 O O . LEU B 1 247 ? -15.82 -17.812 2.281 1 98.69 247 LEU B O 1
ATOM 4353 N N . GLU B 1 248 ? -16.469 -15.656 2.293 1 97.88 248 GLU B N 1
ATOM 4354 C CA . GLU B 1 248 ? -17.859 -15.992 2.566 1 97.88 248 GLU B CA 1
ATOM 4355 C C . GLU B 1 248 ? -18.453 -16.844 1.441 1 97.88 248 GLU B C 1
ATOM 4357 O O . GLU B 1 248 ? -18.281 -16.516 0.263 1 97.88 248 GLU B O 1
ATOM 4362 N N . ASN B 1 249 ? -19.047 -17.922 1.764 1 97.56 249 ASN B N 1
ATOM 4363 C CA . ASN B 1 249 ? -19.703 -18.844 0.849 1 97.56 249 ASN B CA 1
ATOM 4364 C C . ASN B 1 249 ? -18.766 -19.312 -0.251 1 97.56 249 ASN B C 1
ATOM 4366 O O . ASN B 1 249 ? -19.188 -19.531 -1.391 1 97.56 249 ASN B O 1
ATOM 4370 N N . ASP B 1 250 ? -17.484 -19.281 0.003 1 98.06 250 ASP B N 1
ATOM 4371 C CA . ASP B 1 250 ? -16.438 -19.797 -0.885 1 98.06 250 ASP B CA 1
ATOM 4372 C C . ASP B 1 250 ? -16.438 -19.047 -2.217 1 98.06 250 ASP B C 1
ATOM 4374 O O . ASP B 1 250 ? -16.234 -19.656 -3.273 1 98.06 250 ASP B O 1
ATOM 4378 N N . LEU B 1 251 ? -16.703 -17.766 -2.15 1 98.62 251 LEU B N 1
ATOM 4379 C CA . LEU B 1 251 ? -16.703 -16.938 -3.357 1 98.62 251 LEU B CA 1
ATOM 4380 C C . LEU B 1 251 ? -15.359 -17.031 -4.066 1 98.62 251 LEU B C 1
ATOM 4382 O O . LEU B 1 251 ? -15.297 -17.047 -5.297 1 98.62 251 LEU B O 1
ATOM 4386 N N . TRP B 1 252 ? -14.266 -17.078 -3.262 1 98.62 252 TRP B N 1
ATOM 4387 C CA . TRP B 1 252 ? -12.93 -17.172 -3.834 1 98.62 252 TRP B CA 1
ATOM 4388 C C . TRP B 1 252 ? -12.789 -18.438 -4.68 1 98.62 252 TRP B C 1
ATOM 4390 O O . TRP B 1 252 ? -12.195 -18.406 -5.758 1 98.62 252 TRP B O 1
ATOM 4400 N N . LEU B 1 253 ? -13.367 -19.484 -4.262 1 98.69 253 LEU B N 1
ATOM 4401 C CA . LEU B 1 253 ? -13.281 -20.75 -4.965 1 98.69 253 LEU B CA 1
ATOM 4402 C C . LEU B 1 253 ? -14.219 -20.766 -6.172 1 98.69 253 LEU B C 1
ATOM 4404 O O . LEU B 1 253 ? -13.867 -21.297 -7.227 1 98.69 253 LEU B O 1
ATOM 4408 N N . GLU B 1 254 ? -15.406 -20.219 -6.02 1 98.38 254 GLU B N 1
ATOM 4409 C CA . GLU B 1 254 ? -16.359 -20.125 -7.129 1 98.38 254 GLU B CA 1
ATOM 4410 C C . GLU B 1 254 ? -15.773 -19.312 -8.281 1 98.38 254 GLU B C 1
ATOM 4412 O O . GLU B 1 254 ? -15.867 -19.719 -9.445 1 98.38 254 GLU B O 1
ATOM 4417 N N . ASN B 1 255 ? -15.227 -18.188 -7.949 1 98.62 255 ASN B N 1
ATOM 4418 C CA . ASN B 1 255 ? -14.602 -17.344 -8.969 1 98.62 255 ASN B CA 1
ATOM 4419 C C . ASN B 1 255 ? -13.469 -18.078 -9.68 1 98.62 255 ASN B C 1
ATOM 4421 O O . ASN B 1 255 ? -13.336 -17.984 -10.906 1 98.62 255 ASN B O 1
ATOM 4425 N N . ALA B 1 256 ? -12.648 -18.781 -8.906 1 98.69 256 ALA B N 1
ATOM 4426 C CA . ALA B 1 256 ? -11.531 -19.531 -9.484 1 98.69 256 ALA B CA 1
ATOM 4427 C C . ALA B 1 256 ? -12.031 -20.625 -10.414 1 98.69 256 ALA B C 1
ATOM 4429 O O . ALA B 1 256 ? -11.477 -20.828 -11.492 1 98.69 256 ALA B O 1
ATOM 4430 N N . ARG B 1 257 ? -13.07 -21.344 -10 1 98.38 257 ARG B N 1
ATOM 4431 C CA . ARG B 1 257 ? -13.656 -22.391 -10.828 1 98.38 257 ARG B CA 1
ATOM 4432 C C . ARG B 1 257 ? -14.156 -21.828 -12.148 1 98.38 257 ARG B C 1
ATOM 4434 O O . ARG B 1 257 ? -13.977 -22.438 -13.203 1 98.38 257 ARG B O 1
ATOM 4441 N N . ALA B 1 258 ? -14.781 -20.703 -12.078 1 98.06 258 ALA B N 1
ATOM 4442 C CA . ALA B 1 258 ? -15.305 -20.078 -13.281 1 98.06 258 ALA B CA 1
ATOM 4443 C C . ALA B 1 258 ? -14.18 -19.719 -14.242 1 98.06 258 ALA B C 1
ATOM 4445 O O . ALA B 1 258 ? -14.258 -20 -15.438 1 98.06 258 ALA B O 1
ATOM 4446 N N . ALA B 1 259 ? -13.156 -19.078 -13.719 1 98.44 259 ALA B N 1
ATOM 4447 C CA . ALA B 1 259 ? -12.023 -18.703 -14.555 1 98.44 259 ALA B CA 1
ATOM 4448 C C . ALA B 1 259 ? -11.344 -19.922 -15.156 1 98.44 259 ALA B C 1
ATOM 4450 O O . ALA B 1 259 ? -11 -19.938 -16.344 1 98.44 259 ALA B O 1
ATOM 4451 N N . ASN B 1 260 ? -11.141 -20.953 -14.305 1 98.62 260 ASN B N 1
ATOM 4452 C CA . ASN B 1 260 ? -10.539 -22.188 -14.781 1 98.62 260 ASN B CA 1
ATOM 4453 C C . ASN B 1 260 ? -11.367 -22.812 -15.898 1 98.62 260 ASN B C 1
ATOM 4455 O O . ASN B 1 260 ? -10.812 -23.344 -16.875 1 98.62 260 ASN B O 1
ATOM 4459 N N . ALA B 1 261 ? -12.672 -22.828 -15.727 1 98 261 ALA B N 1
ATOM 4460 C CA . ALA B 1 261 ? -13.562 -23.406 -16.734 1 98 261 ALA B CA 1
ATOM 4461 C C . ALA B 1 261 ? -13.406 -22.703 -18.078 1 98 261 ALA B C 1
ATOM 4463 O O . ALA B 1 261 ? -13.414 -23.344 -19.125 1 98 261 ALA B O 1
ATOM 4464 N N . GLY B 1 262 ? -13.305 -21.406 -18 1 97.75 262 GLY B N 1
ATOM 4465 C CA . GLY B 1 262 ? -13.07 -20.641 -19.219 1 97.75 262 GLY B CA 1
ATOM 4466 C C . GLY B 1 262 ? -11.758 -20.984 -19.891 1 97.75 262 GLY B C 1
ATOM 4467 O O . GLY B 1 262 ? -11.703 -21.109 -21.125 1 97.75 262 GLY B O 1
ATOM 4468 N N . ALA B 1 263 ? -10.758 -21.125 -19.109 1 98.19 263 ALA B N 1
ATOM 4469 C CA . ALA B 1 263 ? -9.453 -21.5 -19.656 1 98.19 263 ALA B CA 1
ATOM 4470 C C . ALA B 1 263 ? -9.508 -22.875 -20.328 1 98.19 263 ALA B C 1
ATOM 4472 O O . ALA B 1 263 ? -8.898 -23.078 -21.375 1 98.19 263 ALA B O 1
ATOM 4473 N N . ARG B 1 264 ? -10.234 -23.75 -19.734 1 97.44 264 ARG B N 1
ATOM 4474 C CA . ARG B 1 264 ? -10.375 -25.094 -20.297 1 97.44 264 ARG B CA 1
ATOM 4475 C C . ARG B 1 264 ? -11.109 -25.047 -21.625 1 97.44 264 ARG B C 1
ATOM 4477 O O . ARG B 1 264 ? -10.812 -25.828 -22.531 1 97.44 264 ARG B O 1
ATOM 4484 N N . LEU B 1 265 ? -12.062 -24.188 -21.719 1 96.75 265 LEU B N 1
ATOM 4485 C CA . LEU B 1 265 ? -12.766 -24 -22.984 1 96.75 265 LEU B CA 1
ATOM 4486 C C . LEU B 1 265 ? -11.805 -23.594 -24.094 1 96.75 265 LEU B C 1
ATOM 4488 O O . LEU B 1 265 ? -11.867 -24.125 -25.203 1 96.75 265 LEU B O 1
ATOM 4492 N N . LEU B 1 266 ? -10.938 -22.672 -23.797 1 96.75 266 LEU B N 1
ATOM 4493 C CA . LEU B 1 266 ? -9.938 -22.25 -24.781 1 96.75 266 LEU B CA 1
ATOM 4494 C C . LEU B 1 266 ? -8.961 -23.375 -25.078 1 96.75 266 LEU B C 1
ATOM 4496 O O . LEU B 1 266 ? -8.5 -23.516 -26.219 1 96.75 266 LEU B O 1
ATOM 4500 N N . ALA B 1 267 ? -8.633 -24.094 -24.062 1 96.88 267 ALA B N 1
ATOM 4501 C CA . ALA B 1 267 ? -7.695 -25.203 -24.234 1 96.88 267 ALA B CA 1
ATOM 4502 C C . ALA B 1 267 ? -8.234 -26.234 -25.203 1 96.88 267 ALA B C 1
ATOM 4504 O O . ALA B 1 267 ? -7.484 -26.781 -26.031 1 96.88 267 ALA B O 1
ATOM 4505 N N . ARG B 1 268 ? -9.469 -26.531 -25.094 1 96.19 268 ARG B N 1
ATOM 4506 C CA . ARG B 1 268 ? -10.102 -27.484 -26 1 96.19 268 ARG B CA 1
ATOM 4507 C C . ARG B 1 268 ? -10.023 -27.016 -27.453 1 96.19 268 ARG B C 1
ATOM 4509 O O . ARG B 1 268 ? -9.773 -27.812 -28.359 1 96.19 268 ARG B O 1
ATOM 4516 N N . ALA B 1 269 ? -10.172 -25.781 -27.594 1 95.81 269 ALA B N 1
ATOM 4517 C CA . ALA B 1 269 ? -10.117 -25.203 -28.938 1 95.81 269 ALA B CA 1
ATOM 4518 C C . ALA B 1 269 ? -8.688 -25.188 -29.469 1 95.81 269 ALA B C 1
ATOM 4520 O O . ALA B 1 269 ? -8.469 -25.312 -30.688 1 95.81 269 ALA B O 1
ATOM 4521 N N . ALA B 1 270 ? -7.746 -25 -28.641 1 95.81 270 ALA B N 1
ATOM 4522 C CA . ALA B 1 270 ? -6.34 -24.875 -29.016 1 95.81 270 ALA B CA 1
ATOM 4523 C C . ALA B 1 270 ? -5.777 -26.219 -29.484 1 95.81 270 ALA B C 1
ATOM 4525 O O . ALA B 1 270 ? -4.922 -26.266 -30.359 1 95.81 270 ALA B O 1
ATOM 4526 N N . GLY B 1 271 ? -6.203 -27.344 -28.859 1 94.06 271 GLY B N 1
ATOM 4527 C CA . GLY B 1 271 ? -5.719 -28.656 -29.203 1 94.06 271 GLY B CA 1
ATOM 4528 C C . GLY B 1 271 ? -4.215 -28.812 -29.062 1 94.06 271 GLY B C 1
ATOM 4529 O O . GLY B 1 271 ? -3.658 -28.531 -28 1 94.06 271 GLY B O 1
ATOM 4530 N N . ASP B 1 272 ? -3.562 -29.031 -30.172 1 94.75 272 ASP B N 1
ATOM 4531 C CA . ASP B 1 272 ? -2.141 -29.359 -30.172 1 94.75 272 ASP B CA 1
ATOM 4532 C C . ASP B 1 272 ? -1.283 -28.109 -30.047 1 94.75 272 ASP B C 1
ATOM 4534 O O . ASP B 1 272 ? -0.06 -28.188 -29.922 1 94.75 272 ASP B O 1
ATOM 4538 N N . ARG B 1 273 ? -1.904 -26.984 -29.969 1 96.38 273 ARG B N 1
ATOM 4539 C CA . ARG B 1 273 ? -1.171 -25.734 -29.891 1 96.38 273 ARG B CA 1
ATOM 4540 C C . ARG B 1 273 ? -0.789 -25.406 -28.438 1 96.38 273 ARG B C 1
ATOM 4542 O O . ARG B 1 273 ? 0.02 -24.516 -28.203 1 96.38 273 ARG B O 1
ATOM 4549 N N . LEU B 1 274 ? -1.326 -26.141 -27.516 1 96.94 274 LEU B N 1
ATOM 4550 C CA . LEU B 1 274 ? -1.053 -25.859 -26.109 1 96.94 274 LEU B CA 1
ATOM 4551 C C . LEU B 1 274 ? 0.424 -26.078 -25.781 1 96.94 274 LEU B C 1
ATOM 4553 O O . LEU B 1 274 ? 1.009 -27.094 -26.188 1 96.94 274 LEU B O 1
ATOM 4557 N N . VAL B 1 275 ? 0.973 -25.109 -25.094 1 96 275 VAL B N 1
ATOM 4558 C CA . VAL B 1 275 ? 2.357 -25.219 -24.641 1 96 275 VAL B CA 1
ATOM 4559 C C . VAL B 1 275 ? 2.426 -26.078 -23.391 1 96 275 VAL B C 1
ATOM 4561 O O . VAL B 1 275 ? 3.342 -26.891 -23.234 1 96 275 VAL B O 1
ATOM 4564 N N . HIS B 1 276 ? 1.493 -25.844 -22.438 1 95.88 276 HIS B N 1
ATOM 4565 C CA . HIS B 1 276 ? 1.325 -26.578 -21.188 1 95.88 276 HIS B CA 1
ATOM 4566 C C . HIS B 1 276 ? -0.133 -26.969 -20.969 1 95.88 276 HIS B C 1
ATOM 4568 O O . HIS B 1 276 ? -1.037 -26.344 -21.531 1 95.88 276 HIS B O 1
ATOM 4574 N N . PRO B 1 277 ? -0.317 -28.078 -20.234 1 96.75 277 PRO B N 1
ATOM 4575 C CA . PRO B 1 277 ? -1.702 -28.328 -19.828 1 96.75 277 PRO B CA 1
ATOM 4576 C C . PRO B 1 277 ? -2.316 -27.172 -19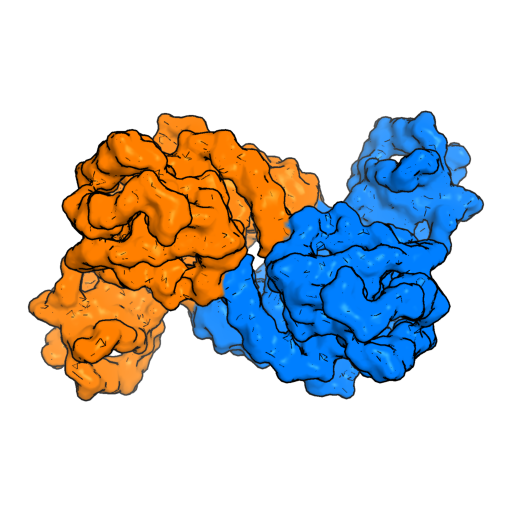.062 1 96.75 277 PRO B C 1
ATOM 4578 O O . PRO B 1 277 ? -1.605 -26.438 -18.359 1 96.75 277 PRO B O 1
ATOM 4581 N N . VAL B 1 278 ? -3.604 -27.047 -19.219 1 98.19 278 VAL B N 1
ATOM 4582 C CA . VAL B 1 278 ? -4.301 -25.984 -18.531 1 98.19 278 VAL B CA 1
ATOM 4583 C C . VAL B 1 278 ? -4.754 -26.469 -17.156 1 98.19 278 VAL B C 1
ATOM 4585 O O . VAL B 1 278 ? -5.629 -27.328 -17.047 1 98.19 278 VAL B O 1
ATOM 4588 N N . GLU B 1 279 ? -4.148 -25.906 -16.078 1 98.56 279 GLU B N 1
ATOM 4589 C CA . GLU B 1 279 ? -4.41 -26.344 -14.703 1 98.56 279 GLU B CA 1
ATOM 4590 C C . GLU B 1 279 ? -4.883 -25.203 -13.828 1 98.56 279 GLU B C 1
ATOM 4592 O O . GLU B 1 279 ? -5.117 -25.375 -12.633 1 98.56 279 GLU B O 1
ATOM 4597 N N . ALA B 1 280 ? -5.008 -24.016 -14.414 1 98.5 280 ALA B N 1
ATOM 4598 C CA . ALA B 1 280 ? -5.562 -22.812 -13.797 1 98.5 280 ALA B CA 1
ATOM 4599 C C . ALA B 1 280 ? -6.297 -21.953 -14.82 1 98.5 280 ALA B C 1
ATOM 4601 O O . ALA B 1 280 ? -7.078 -22.469 -15.617 1 98.5 280 ALA B O 1
ATOM 4602 N N . ASN B 1 281 ? -6.086 -20.641 -14.758 1 98.62 281 ASN B N 1
ATOM 4603 C CA . ASN B 1 281 ? -6.902 -19.781 -15.617 1 98.62 281 ASN B CA 1
ATOM 4604 C C . ASN B 1 281 ? -6.07 -19.172 -16.75 1 98.62 281 ASN B C 1
ATOM 4606 O O . ASN B 1 281 ? -6.488 -18.188 -17.359 1 98.62 281 ASN B O 1
ATOM 4610 N N . GLU B 1 282 ? -4.855 -19.703 -16.969 1 98.31 282 GLU B N 1
ATOM 4611 C CA . GLU B 1 282 ? -3.986 -19.219 -18.031 1 98.31 282 GLU B CA 1
ATOM 4612 C C . GLU B 1 282 ? -3.787 -20.266 -19.109 1 98.31 282 GLU B C 1
ATOM 4614 O O . GLU B 1 282 ? -3.676 -21.453 -18.812 1 98.31 282 GLU B O 1
ATOM 4619 N N . VAL B 1 283 ? -3.766 -19.812 -20.344 1 97.94 283 VAL B N 1
ATOM 4620 C CA . VAL B 1 283 ? -3.574 -20.688 -21.5 1 97.94 283 VAL B CA 1
ATOM 4621 C C . VAL B 1 283 ? -2.389 -20.203 -22.328 1 97.94 283 VAL B C 1
ATOM 4623 O O . VAL B 1 283 ? -2.33 -19.031 -22.703 1 97.94 283 VAL B O 1
ATOM 4626 N N . PHE B 1 284 ? -1.479 -21.016 -22.547 1 97.62 284 PHE B N 1
ATOM 4627 C CA . PHE B 1 284 ? -0.315 -20.719 -23.375 1 97.62 284 PHE B CA 1
ATOM 4628 C C . PHE B 1 284 ? -0.377 -21.469 -24.688 1 97.62 284 PHE B C 1
ATOM 4630 O O . PHE B 1 284 ? -0.494 -22.688 -24.703 1 97.62 284 PHE B O 1
ATOM 4637 N N . LEU B 1 285 ? -0.253 -20.703 -25.781 1 96.88 285 LEU B N 1
ATOM 4638 C CA . LEU B 1 285 ? -0.436 -21.266 -27.125 1 96.88 285 LEU B CA 1
ATOM 4639 C C . LEU B 1 285 ? 0.792 -21.031 -27.984 1 96.88 285 LEU B C 1
ATOM 4641 O O . LEU B 1 285 ? 1.386 -19.938 -27.938 1 96.88 285 LEU B O 1
ATOM 4645 N N . LYS B 1 286 ? 1.141 -21.984 -28.734 1 97.06 286 LYS B N 1
ATOM 4646 C CA . LYS B 1 286 ? 2.006 -21.75 -29.891 1 97.06 286 LYS B CA 1
ATOM 4647 C C . LYS B 1 286 ? 1.274 -20.953 -30.969 1 97.06 286 LYS B C 1
ATOM 4649 O O . LYS B 1 286 ? 0.193 -21.344 -31.406 1 97.06 286 LYS B O 1
ATOM 4654 N N . MET B 1 287 ? 1.823 -19.922 -31.281 1 95.19 287 MET B N 1
ATOM 4655 C CA . MET B 1 287 ? 1.172 -19.047 -32.25 1 95.19 287 MET B CA 1
ATOM 4656 C C . MET B 1 287 ? 2.203 -18.234 -33.031 1 95.19 287 MET B C 1
ATOM 4658 O O . MET B 1 287 ? 3.053 -17.562 -32.438 1 95.19 287 MET B O 1
ATOM 4662 N N . ARG B 1 288 ? 2.207 -18.328 -34.406 1 94.38 288 ARG B N 1
ATOM 4663 C CA . ARG B 1 288 ? 3.066 -17.484 -35.25 1 94.38 288 ARG B CA 1
ATOM 4664 C C . ARG B 1 288 ? 2.652 -16.016 -35.156 1 94.38 288 ARG B C 1
ATOM 4666 O O . ARG B 1 288 ? 1.498 -15.711 -34.844 1 94.38 288 ARG B O 1
ATOM 4673 N N . ALA B 1 289 ? 3.527 -15.195 -35.438 1 95.06 289 ALA B N 1
ATOM 4674 C CA . ALA B 1 289 ? 3.301 -13.75 -35.375 1 95.06 289 ALA B CA 1
ATOM 4675 C C . ALA B 1 289 ? 2.102 -13.336 -36.219 1 95.06 289 ALA B C 1
ATOM 4677 O O . ALA B 1 289 ? 1.308 -12.484 -35.812 1 95.06 289 ALA B O 1
ATOM 4678 N N . GLU B 1 290 ? 1.994 -13.891 -37.375 1 95.62 290 GLU B N 1
ATOM 4679 C CA . GLU B 1 290 ? 0.9 -13.547 -38.281 1 95.62 290 GLU B CA 1
ATOM 4680 C C . GLU B 1 290 ? -0.444 -13.992 -37.719 1 95.62 290 GLU B C 1
ATOM 4682 O O . GLU B 1 290 ? -1.457 -13.312 -37.875 1 95.62 290 GLU B O 1
ATOM 4687 N N . GLU B 1 291 ? -0.449 -15.141 -37.062 1 96.25 291 GLU B N 1
ATOM 4688 C CA . GLU B 1 291 ? -1.666 -15.648 -36.438 1 96.25 291 GLU B CA 1
ATOM 4689 C C . GLU B 1 291 ? -2.109 -14.75 -35.281 1 96.25 291 GLU B C 1
ATOM 4691 O O . GLU B 1 291 ? -3.297 -14.453 -35.156 1 96.25 291 GLU B O 1
ATOM 4696 N N . ALA B 1 292 ? -1.158 -14.375 -34.469 1 96.06 292 ALA B N 1
ATOM 4697 C CA . ALA B 1 292 ? -1.446 -13.453 -33.375 1 96.06 292 ALA B CA 1
ATOM 4698 C C . ALA B 1 292 ? -2.027 -12.141 -33.875 1 96.06 292 ALA B C 1
ATOM 4700 O O . ALA B 1 292 ? -2.998 -11.625 -33.344 1 96.06 292 ALA B O 1
ATOM 4701 N N . ALA B 1 293 ? -1.43 -11.648 -34.906 1 96 293 ALA B N 1
ATOM 4702 C CA . ALA B 1 293 ? -1.899 -10.398 -35.5 1 96 293 ALA B CA 1
ATOM 4703 C C . ALA B 1 293 ? -3.33 -10.539 -36.031 1 96 293 ALA B C 1
ATOM 4705 O O . ALA B 1 293 ? -4.133 -9.609 -35.906 1 96 293 ALA B O 1
ATOM 4706 N N . ARG B 1 294 ? -3.592 -11.664 -36.594 1 96.12 294 ARG B N 1
ATOM 4707 C CA . ARG B 1 294 ? -4.934 -11.93 -37.125 1 96.12 294 ARG B CA 1
ATOM 4708 C C . ARG B 1 294 ? -5.957 -11.906 -35.969 1 96.12 294 ARG B C 1
ATOM 4710 O O . ARG B 1 294 ? -7.039 -11.336 -36.125 1 96.12 294 ARG B O 1
ATOM 4717 N N . LEU B 1 295 ? -5.66 -12.57 -34.906 1 96.44 295 LEU B N 1
ATOM 4718 C CA . LEU B 1 295 ? -6.574 -12.602 -33.781 1 96.44 295 LEU B CA 1
ATOM 4719 C C . LEU B 1 295 ? -6.77 -11.203 -33.188 1 96.44 295 LEU B C 1
ATOM 4721 O O . LEU B 1 295 ? -7.887 -10.828 -32.812 1 96.44 295 LEU B O 1
ATOM 4725 N N . ARG B 1 296 ? -5.703 -10.469 -33.094 1 96.31 296 ARG B N 1
ATOM 4726 C CA . ARG B 1 296 ? -5.797 -9.109 -32.562 1 96.31 296 ARG B CA 1
ATOM 4727 C C . ARG B 1 296 ? -6.629 -8.227 -33.5 1 96.31 296 ARG B C 1
ATOM 4729 O O . ARG B 1 296 ? -7.367 -7.355 -33.031 1 96.31 296 ARG B O 1
ATOM 4736 N N . ALA B 1 297 ? -6.527 -8.438 -34.781 1 96.56 297 ALA B N 1
ATOM 4737 C CA . ALA B 1 297 ? -7.32 -7.695 -35.75 1 96.56 297 ALA B CA 1
ATOM 4738 C C . ALA B 1 297 ? -8.812 -7.984 -35.594 1 96.56 297 ALA B C 1
ATOM 4740 O O . ALA B 1 297 ? -9.648 -7.141 -35.906 1 96.56 297 ALA B O 1
ATOM 4741 N N . LEU B 1 298 ? -9.102 -9.164 -35.062 1 96.06 298 LEU B N 1
ATOM 4742 C CA . LEU B 1 298 ? -10.484 -9.531 -34.812 1 96.06 298 LEU B CA 1
ATOM 4743 C C . LEU B 1 298 ? -10.977 -8.922 -33.5 1 96.06 298 LEU B C 1
ATOM 4745 O O . LEU B 1 298 ? -12.148 -9.07 -33.156 1 96.06 298 LEU B O 1
ATOM 4749 N N . GLY B 1 299 ? -10.047 -8.297 -32.719 1 95.62 299 GLY B N 1
ATOM 4750 C CA . GLY B 1 299 ? -10.469 -7.582 -31.531 1 95.62 299 GLY B CA 1
ATOM 4751 C C . GLY B 1 299 ? -10.062 -8.281 -30.25 1 95.62 299 GLY B C 1
ATOM 4752 O O . GLY B 1 299 ? -10.516 -7.906 -29.172 1 95.62 299 GLY B O 1
ATOM 4753 N N . PHE B 1 300 ? -9.266 -9.352 -30.344 1 95.88 300 PHE B N 1
ATOM 4754 C CA . PHE B 1 300 ? -8.836 -10.07 -29.156 1 95.88 300 PHE B CA 1
ATOM 4755 C C . PHE B 1 300 ? -7.484 -9.562 -28.672 1 95.88 300 PHE B C 1
ATOM 4757 O O . PHE B 1 300 ? -6.492 -9.648 -29.406 1 95.88 300 PHE B O 1
ATOM 4764 N N . ASP B 1 301 ? -7.453 -9.102 -27.422 1 94.38 301 ASP B N 1
ATOM 4765 C CA . ASP B 1 301 ? -6.223 -8.578 -26.844 1 94.38 301 ASP B CA 1
ATOM 4766 C C . ASP B 1 301 ? -5.582 -9.594 -25.906 1 94.38 301 ASP B C 1
ATOM 4768 O O . ASP B 1 301 ? -6.262 -10.172 -25.047 1 94.38 301 ASP B O 1
ATOM 4772 N N . PHE B 1 302 ? -4.34 -9.883 -26.141 1 95 302 PHE B N 1
ATOM 4773 C CA . PHE B 1 302 ? -3.541 -10.789 -25.328 1 95 302 PHE B CA 1
ATOM 4774 C C . PHE B 1 302 ? -2.055 -10.5 -25.484 1 95 302 PHE B C 1
ATOM 4776 O O . PHE B 1 302 ? -1.664 -9.695 -26.344 1 95 302 PHE B O 1
ATOM 4783 N N . TYR B 1 303 ? -1.246 -11.109 -24.656 1 92.12 303 TYR B N 1
ATOM 4784 C CA . TYR B 1 303 ? 0.184 -10.82 -24.703 1 92.12 303 TYR B CA 1
ATOM 4785 C C . TYR B 1 303 ? 0.946 -11.945 -25.391 1 92.12 303 TYR B C 1
ATOM 4787 O O . TYR B 1 303 ? 0.583 -13.117 -25.266 1 92.12 303 TYR B O 1
ATOM 4795 N N . ASP B 1 304 ? 1.968 -11.492 -26.062 1 92.44 304 ASP B N 1
ATOM 4796 C CA . ASP B 1 304 ? 2.967 -12.469 -26.469 1 92.44 304 ASP B CA 1
ATOM 4797 C C . ASP B 1 304 ? 3.73 -13.016 -25.266 1 92.44 304 ASP B C 1
ATOM 4799 O O . ASP B 1 304 ? 3.875 -12.328 -24.25 1 92.44 304 ASP B O 1
ATOM 4803 N N . TRP B 1 305 ? 4.039 -14.289 -25.344 1 90.94 305 TRP B N 1
ATOM 4804 C CA . TRP B 1 305 ? 4.828 -14.945 -24.297 1 90.94 305 TRP B CA 1
ATOM 4805 C C . TRP B 1 305 ? 6.09 -15.562 -24.891 1 90.94 305 TRP B C 1
ATOM 4807 O O . TRP B 1 305 ? 6.141 -16.781 -25.125 1 90.94 305 TRP B O 1
ATOM 4817 N N . GLY B 1 306 ? 7.133 -14.797 -25.141 1 82.5 306 GLY B N 1
ATOM 4818 C CA . GLY B 1 306 ? 8.312 -15.227 -25.875 1 82.5 306 GLY B CA 1
ATOM 4819 C C . GLY B 1 306 ? 8.086 -15.312 -27.375 1 82.5 306 GLY B C 1
ATOM 4820 O O . GLY B 1 306 ? 7.07 -14.828 -27.875 1 82.5 306 GLY B O 1
ATOM 4821 N N . VAL B 1 307 ? 8.992 -15.922 -28.031 1 87.06 307 VAL B N 1
ATOM 4822 C CA . VAL B 1 307 ? 8.898 -16.047 -29.484 1 87.06 307 VAL B CA 1
ATOM 4823 C C . VAL B 1 307 ? 7.973 -17.203 -29.844 1 87.06 307 VAL B C 1
ATOM 4825 O O . VAL B 1 307 ? 8.188 -18.328 -29.422 1 87.06 307 VAL B O 1
ATOM 4828 N N . GLY B 1 308 ? 6.902 -16.891 -30.531 1 93.75 308 GLY B N 1
ATOM 4829 C CA . GLY B 1 308 ? 6.043 -17.922 -31.078 1 93.75 308 GLY B CA 1
ATOM 4830 C C . GLY B 1 308 ? 4.992 -18.422 -30.109 1 93.75 308 GLY B C 1
ATOM 4831 O O . GLY B 1 308 ? 4.375 -19.469 -30.328 1 93.75 308 GLY B O 1
ATOM 4832 N N . GLU B 1 309 ? 4.828 -17.734 -28.969 1 95.5 309 GLU B N 1
ATOM 4833 C CA . GLU B 1 309 ? 3.844 -18.141 -27.984 1 95.5 309 GLU B CA 1
ATOM 4834 C C . GLU B 1 309 ? 3.012 -16.953 -27.5 1 95.5 309 GLU B C 1
ATOM 4836 O O . GLU B 1 309 ? 3.463 -15.812 -27.562 1 95.5 309 GLU B O 1
ATOM 4841 N N . ALA B 1 310 ? 1.81 -17.25 -27.172 1 96.75 310 ALA B N 1
ATOM 4842 C CA . ALA B 1 310 ? 0.902 -16.266 -26.594 1 96.75 310 ALA B CA 1
ATOM 4843 C C . ALA B 1 310 ? 0.36 -16.75 -25.25 1 96.75 310 ALA B C 1
ATOM 4845 O O . ALA B 1 310 ? 0.217 -17.953 -25.031 1 96.75 310 ALA B O 1
ATOM 4846 N N . ARG B 1 311 ? 0.153 -15.867 -24.391 1 97.12 311 ARG B N 1
ATOM 4847 C CA . ARG B 1 311 ? -0.52 -16.156 -23.141 1 97.12 311 ARG B CA 1
ATOM 4848 C C . ARG B 1 311 ? -1.911 -15.531 -23.094 1 97.12 311 ARG B C 1
ATOM 4850 O O . ARG B 1 311 ? -2.068 -14.336 -23.375 1 97.12 311 ARG B O 1
ATOM 4857 N N . LEU B 1 312 ? -2.854 -16.312 -22.859 1 97.31 312 LEU B N 1
ATOM 4858 C CA . LEU B 1 312 ? -4.23 -15.883 -22.672 1 97.31 312 LEU B CA 1
ATOM 4859 C C . LEU B 1 312 ? -4.68 -16.109 -21.219 1 97.31 312 LEU B C 1
ATOM 4861 O O . LEU B 1 312 ? -4.453 -17.188 -20.656 1 97.31 312 LEU B O 1
ATOM 4865 N N . VAL B 1 313 ? -5.273 -15.109 -20.625 1 97.75 313 VAL B N 1
ATOM 4866 C CA . VAL B 1 313 ? -5.707 -15.188 -19.234 1 97.75 313 VAL B CA 1
ATOM 4867 C C . VAL B 1 313 ? -7.219 -14.984 -19.156 1 97.75 313 VAL B C 1
ATOM 4869 O O . VAL B 1 313 ? -7.758 -14.047 -19.75 1 97.75 313 VAL B O 1
ATOM 4872 N N . ILE B 1 314 ? -7.887 -15.867 -18.484 1 97.81 314 ILE B N 1
ATOM 4873 C CA . ILE B 1 314 ? -9.328 -15.781 -18.297 1 97.81 314 ILE B CA 1
ATOM 4874 C C . ILE B 1 314 ? -9.633 -15.227 -16.906 1 97.81 314 ILE B C 1
ATOM 4876 O O . ILE B 1 314 ? -9.078 -15.703 -15.914 1 97.81 314 ILE B O 1
ATOM 4880 N N . SER B 1 315 ? -10.516 -14.297 -16.828 1 97.25 315 SER B N 1
ATOM 4881 C CA . SER B 1 315 ? -10.898 -13.695 -15.555 1 97.25 315 SER B CA 1
ATOM 4882 C C . SER B 1 315 ? -12.156 -14.344 -14.984 1 97.25 315 SER B C 1
ATOM 4884 O O . SER B 1 315 ? -12.898 -15.008 -15.711 1 97.25 315 SER B O 1
ATOM 4886 N N . TRP B 1 316 ? -12.375 -14.062 -13.758 1 96.69 316 TRP B N 1
ATOM 4887 C CA . TRP B 1 316 ? -13.461 -14.672 -12.992 1 96.69 316 TRP B CA 1
ATOM 4888 C C . TRP B 1 316 ? -14.812 -14.344 -13.617 1 96.69 316 TRP B C 1
ATOM 4890 O O . TRP B 1 316 ? -15.766 -15.117 -13.492 1 96.69 316 TRP B O 1
ATOM 4900 N N . ASP B 1 317 ? -14.898 -13.242 -14.273 1 95.38 317 ASP B N 1
ATOM 4901 C CA . ASP B 1 317 ? -16.188 -12.703 -14.695 1 95.38 317 ASP B CA 1
ATOM 4902 C C . ASP B 1 317 ? -16.422 -12.922 -16.188 1 95.38 317 ASP B C 1
ATOM 4904 O O . ASP B 1 317 ? -17.281 -12.281 -16.781 1 95.38 317 ASP B O 1
ATOM 4908 N N . GLN B 1 318 ? -15.664 -13.727 -16.797 1 94.75 318 GLN B N 1
ATOM 4909 C CA . GLN B 1 318 ? -15.852 -14.023 -18.203 1 94.75 318 GLN B CA 1
ATOM 4910 C C . GLN B 1 318 ? -16.656 -15.305 -18.406 1 94.75 318 GLN B C 1
ATOM 4912 O O . GLN B 1 318 ? -16.125 -16.406 -18.234 1 94.75 318 GLN B O 1
ATOM 4917 N N . ALA B 1 319 ? -17.859 -15.133 -18.844 1 91.5 319 ALA B N 1
ATOM 4918 C CA . ALA B 1 319 ? -18.719 -16.281 -19.109 1 91.5 319 ALA B CA 1
ATOM 4919 C C . ALA B 1 319 ? -18.359 -16.938 -20.438 1 91.5 319 ALA B C 1
ATOM 4921 O O . ALA B 1 319 ? -17.609 -16.375 -21.234 1 91.5 319 ALA B O 1
ATOM 4922 N N . GLU B 1 320 ? -18.938 -18.047 -20.562 1 94.19 320 GLU B N 1
ATOM 4923 C CA . GLU B 1 320 ? -18.641 -18.844 -21.75 1 94.19 320 GLU B CA 1
ATOM 4924 C C . GLU B 1 320 ? -18.922 -18.062 -23.031 1 94.19 320 GLU B C 1
ATOM 4926 O O . GLU B 1 320 ? -18.156 -18.141 -24 1 94.19 320 GLU B O 1
ATOM 4931 N N . GLU B 1 321 ? -19.953 -17.281 -22.969 1 94.56 321 GLU B N 1
ATOM 4932 C CA . GLU B 1 321 ? -20.359 -16.531 -24.156 1 94.56 321 GLU B CA 1
ATOM 4933 C C . GLU B 1 321 ? -19.297 -15.508 -24.547 1 94.56 321 GLU B C 1
ATOM 4935 O O . GLU B 1 321 ? -19.125 -15.219 -25.734 1 94.56 321 GLU B O 1
ATOM 4940 N N . ALA B 1 322 ? -18.609 -15.031 -23.547 1 93.44 322 ALA B N 1
ATOM 4941 C CA . ALA B 1 322 ? -17.578 -14.031 -23.812 1 93.44 322 ALA B CA 1
ATOM 4942 C C . ALA B 1 322 ? -16.297 -14.695 -24.312 1 93.44 322 ALA B C 1
ATOM 4944 O O . ALA B 1 322 ? -15.461 -14.039 -24.953 1 93.44 322 ALA B O 1
ATOM 4945 N N . ILE B 1 323 ? -16.125 -15.984 -24.125 1 96.12 323 ILE B N 1
ATOM 4946 C CA . ILE B 1 323 ? -14.875 -16.703 -24.406 1 96.12 323 ILE B CA 1
ATOM 4947 C C . ILE B 1 323 ? -14.992 -17.422 -25.75 1 96.12 323 ILE B C 1
ATOM 4949 O O . ILE B 1 323 ? -14 -17.562 -26.469 1 96.12 323 ILE B O 1
ATOM 4953 N N . ARG B 1 324 ? -16.156 -17.797 -26.156 1 96.31 324 ARG B N 1
ATOM 4954 C CA . ARG B 1 324 ? -16.422 -18.672 -27.297 1 96.31 324 ARG B CA 1
ATOM 4955 C C . ARG B 1 324 ? -15.906 -18.047 -28.594 1 96.31 324 ARG B C 1
ATOM 4957 O O . ARG B 1 324 ? -15.336 -18.734 -29.438 1 96.31 324 ARG B O 1
ATOM 4964 N N . PRO B 1 325 ? -16.125 -16.719 -28.781 1 96.94 325 PRO B N 1
ATOM 4965 C CA . PRO B 1 325 ? -15.609 -16.141 -30.031 1 96.94 325 PRO B CA 1
ATOM 4966 C C . PRO B 1 325 ? -14.102 -16.344 -30.188 1 96.94 325 PRO B C 1
ATOM 4968 O O . PRO B 1 325 ? -13.641 -16.641 -31.297 1 96.94 325 PRO B O 1
ATOM 4971 N N . LEU B 1 326 ? -13.391 -16.188 -29.156 1 97.06 326 LEU B N 1
ATOM 4972 C CA . LEU B 1 326 ? -11.953 -16.422 -29.234 1 97.06 326 LEU B CA 1
ATOM 4973 C C . LEU B 1 326 ? -11.648 -17.906 -29.453 1 97.06 326 LEU B C 1
ATOM 4975 O O . LEU B 1 326 ? -10.75 -18.25 -30.219 1 97.06 326 LEU B O 1
ATOM 4979 N N . ALA B 1 327 ? -12.367 -18.734 -28.734 1 97.25 327 ALA B N 1
ATOM 4980 C CA . ALA B 1 327 ? -12.195 -20.172 -28.906 1 97.25 327 ALA B CA 1
ATOM 4981 C C . ALA B 1 327 ? -12.406 -20.578 -30.359 1 97.25 327 ALA B C 1
ATOM 4983 O O . ALA B 1 327 ? -11.609 -21.344 -30.922 1 97.25 327 ALA B O 1
ATOM 4984 N N . ASP B 1 328 ? -13.43 -20.047 -30.922 1 97.19 328 ASP B N 1
ATOM 4985 C CA . ASP B 1 328 ? -13.734 -20.344 -32.312 1 97.19 328 ASP B CA 1
ATOM 4986 C C . ASP B 1 328 ? -12.641 -19.828 -33.25 1 97.19 328 ASP B C 1
ATOM 4988 O O . ASP B 1 328 ? -12.258 -20.516 -34.219 1 97.19 328 ASP B O 1
ATOM 4992 N N . ALA B 1 329 ? -12.188 -18.656 -32.969 1 97.38 329 ALA B N 1
ATOM 4993 C CA . ALA B 1 329 ? -11.125 -18.062 -33.781 1 97.38 329 ALA B CA 1
ATOM 4994 C C . ALA B 1 329 ? -9.844 -18.891 -33.688 1 97.38 329 ALA B C 1
ATOM 4996 O O . ALA B 1 329 ? -9.141 -19.062 -34.688 1 97.38 329 ALA B O 1
ATOM 4997 N N . ILE B 1 330 ? -9.523 -19.359 -32.531 1 96.69 330 ILE B N 1
ATOM 4998 C CA . ILE B 1 330 ? -8.328 -20.188 -32.312 1 96.69 330 ILE B CA 1
ATOM 4999 C C . ILE B 1 330 ? -8.469 -21.5 -33.062 1 96.69 330 ILE B C 1
ATOM 5001 O O . ILE B 1 330 ? -7.523 -21.953 -33.719 1 96.69 330 ILE B O 1
ATOM 5005 N N . ALA B 1 331 ? -9.633 -22.062 -33.031 1 95.44 331 ALA B N 1
ATOM 5006 C CA . ALA B 1 331 ? -9.883 -23.328 -33.688 1 95.44 331 ALA B CA 1
ATOM 5007 C C . ALA B 1 331 ? -9.727 -23.203 -35.188 1 95.44 331 ALA B C 1
ATOM 5009 O O . ALA B 1 331 ? -9.398 -24.172 -35.875 1 95.44 331 ALA B O 1
ATOM 5010 N N . ALA B 1 332 ? -9.875 -22.047 -35.656 1 94.38 332 ALA B N 1
ATOM 5011 C CA . ALA B 1 332 ? -9.844 -21.781 -37.094 1 94.38 332 ALA B CA 1
ATOM 5012 C C . ALA B 1 332 ? -8.43 -21.453 -37.562 1 94.38 332 ALA B C 1
ATOM 5014 O O . ALA B 1 332 ? -8.188 -21.281 -38.75 1 94.38 332 ALA B O 1
ATOM 5015 N N . LEU B 1 333 ? -7.559 -21.281 -36.719 1 92.25 333 LEU B N 1
ATOM 5016 C CA . LEU B 1 333 ? -6.184 -21 -37.125 1 92.25 333 LEU B CA 1
ATOM 5017 C C . LEU B 1 333 ? -5.551 -22.203 -37.812 1 92.25 333 LEU B C 1
ATOM 5019 O O . LEU B 1 333 ? -5.773 -23.344 -37.406 1 92.25 333 LEU B O 1
#

Foldseek 3Di:
DEFAALLVDAFDPLLVVLLVVLPDDAAWFCPGPLSVCVQVLVCVQQVHGKDKDKFQDLLLLVQLLLLLQAAQLAEEEFACPFCNNPPNVCSNNVLNVHHYYFHWHDPQRDDALVRVCVRQVPFDPDSVGHHHRAYEYEAVGPNQRGDDLVRLLRVLVSCVVVVHAYEYSPQPVLLLCLLRVDRSNSNDVVSRHQWYFHHCSSQRFPGIIMIIGSPHVSCPVSVVSCVVVVGGGGHCSSRSSRVVSCSPPVVSNLLFNQLLVLQVLLVVLQVPQFPDDNRTNKTKGQAAPVLVVVLVVVPYDHDADPHRMTMGGGGSPQHPVNRVVVSVSNNVD/DEFAALLVDAFDPLLVVLLVVVPDDAAWFCPGPLSVCVQVLVCVQQVHGKDKDKFQDLLLLVQLLLLLQAAQLAEEEFACPFCNNPPNVCSNNVLNVHHYYFHWHDPQRDDALVRVCVRQVVFDPDSVGHHHRAYEYEAVGPNQRGDDLVRLLRVLVSCVVVVHAYEYRPQPVLLLCLLNVDRSNSNDVVSRHQWYFHHCSSQRFPGIIMIIGSPHVSCPVSVVSCVVVVGGGGHCSSRSSRVVSCSPPVVSNLLFNQLLVLQVLLVVLQPPQFPDDNRGNKTKGQAAPVLVVVLVVVPYDHDADPHRMTMGGGGSPQHPVNRVVVSVSNNVD

Organism: NCBI:txid68569

Sequence (666 aa):
MRFFSDNAAAVCPEVLAALASVNQLDTAYDGDRWSQSLDGAFSDLFGTQVRALWVPTGTAANSLALAALCPPYGGVVCHREAHINVDECGAPEFYTHGAKLLAGEGPGSKLTPDAIRAVIDPIRPDVHQVQPHAVSITNATEYGLAYTPGEVAAIGALAKERKLGLHMDGARFANAVAHLGCHPGDLTWRAGVDALSFGFVKNGGMSAEALIFFRPELAEATLYRRKRAGLLSSKGRYLAAQILAMLENDLWLENARAANAGARLLARAAGDRLVHPVEANEVFLKMRAEEAARLRALGFDFYDWGVGEARLVISWDQAEEAIRPLADAIAALMRFFSDNAAAVCPEVLAALASVNQLDTAYDGDRWSQSLDGAFSDLFGTQVRALWVPTGTAANSLALAALCPPYGGVVCHREAHINVDECGAPEFYTHGAKLLAGEGPGSKLTPDAIRAVIDPIRPDVHQVQPHAVSITNATEYGLAYTPGEVAAIGALAKERKLGLHMDGARFANAVAHLGCHPGDLTWRAGVDALSFGFVKNGGMSAEALIFFRPELAEATLYRRKRAGLLSSKGRYLAAQILAMLENDLWLENARAANAGARLLARAAGDRLVHPVEANEVFLKMRAEEAARLRALGFDFYDWGVGEARLVISWDQAEEAIRPLADAIAAL

InterPro domains:
  IPR001597 Aromatic amino acid beta-eliminating lyase/threonine aldolase [PF01212] (3-289)
  IPR015421 Pyridoxal phosphate-dependent transferase, major domain [G3DSA:3.40.640.10] (12-250)
  IPR015422 Pyridoxal phosphate-dependent transferase, small domain [G3DSA:3.90.1150.10] (5-324)
  IPR015424 Pyridoxal phosphate-dependent transferase [SSF53383] (2-331)

pLDDT: mean 97.17, std 2.18, range [82.5, 98.94]

Solvent-accessible surface area (backbone atoms only — not comparable to full-atom values): 31833 Å² total; per-residue (Å²): 90,80,23,57,50,29,47,21,49,40,54,38,66,62,33,58,51,29,44,63,73,61,59,46,74,50,54,45,24,64,66,14,72,54,32,59,42,37,28,59,56,51,15,62,67,46,72,44,81,40,37,51,39,75,28,56,23,65,59,34,27,46,17,50,49,46,35,56,46,24,56,36,74,19,17,32,35,27,28,59,65,33,56,71,70,65,71,30,68,54,18,47,30,61,60,19,66,52,27,41,78,41,63,28,54,46,80,63,50,33,72,44,56,65,33,49,44,66,57,55,64,77,52,60,98,48,94,89,43,71,46,76,24,24,37,42,47,47,32,28,15,87,56,15,33,50,72,47,43,67,58,39,28,49,40,23,52,50,26,58,74,69,66,29,39,31,37,33,42,12,60,38,30,40,23,24,35,47,60,70,69,54,62,62,26,47,64,26,56,78,14,45,31,38,30,36,23,43,41,29,35,48,46,29,35,67,57,29,21,36,32,38,23,58,44,51,76,52,46,62,65,38,56,53,50,37,42,24,58,29,54,64,42,42,46,24,44,54,38,28,28,35,52,52,41,32,58,47,92,44,39,42,42,52,24,20,43,40,6,25,50,42,22,47,53,40,48,66,33,42,54,88,32,47,72,54,73,70,38,17,30,32,40,39,32,58,37,52,70,68,56,51,50,51,45,39,73,73,42,43,41,58,38,74,52,69,90,48,22,32,37,38,29,40,29,41,84,49,48,65,80,73,46,45,64,56,25,54,54,50,51,69,103,90,81,22,58,50,29,47,22,50,41,53,37,66,62,33,58,51,30,44,63,73,62,59,47,74,49,55,44,22,65,67,14,73,53,32,61,42,38,28,60,56,49,15,62,67,45,71,44,79,41,37,51,40,74,27,56,24,65,60,33,26,47,16,51,49,48,38,57,47,23,55,36,74,20,17,33,36,28,31,59,65,33,56,70,70,68,72,27,69,55,16,48,31,60,60,20,65,54,26,40,78,42,63,29,54,45,79,63,52,35,73,45,56,66,33,49,43,67,57,55,65,78,52,62,96,46,92,89,41,70,47,77,23,26,35,43,46,48,31,26,15,88,56,16,34,52,72,48,42,67,59,40,28,50,38,22,52,49,26,59,76,69,68,29,39,31,38,33,40,13,61,40,31,39,21,25,35,47,60,68,69,53,62,63,28,48,63,26,56,78,14,45,33,37,29,35,23,44,41,28,34,49,48,30,34,67,56,29,21,34,31,36,23,58,43,50,76,52,48,62,64,39,55,54,49,37,42,24,58,30,54,63,43,42,45,25,45,53,39,29,28,35,53,51,40,33,58,46,92,45,39,39,43,52,25,20,42,39,8,25,52,43,22,48,53,39,49,65,34,44,54,88,32,48,71,52,73,70,38,19,29,32,41,39,32,56,38,52,70,67,54,49,50,51,45,38,73,74,42,44,42,57,39,74,52,70,88,48,22,32,38,38,29,39,29,43,86,48,49,66,80,73,46,44,64,56,24,54,54,51,51,66,103

Radius of gyration: 26.13 Å; Cα contacts (8 Å, |Δi|>4): 1548; chains: 2; bounding box: 58×68×75 Å